Protein AF-A0A9W4NJL1-F1 (afdb_monomer_lite)

Structure (mmCIF, N/CA/C/O backbone):
data_AF-A0A9W4NJL1-F1
#
_entry.id   AF-A0A9W4NJL1-F1
#
loop_
_atom_site.group_PDB
_atom_site.id
_atom_site.type_symbol
_atom_site.label_atom_id
_atom_site.label_alt_id
_atom_site.label_comp_id
_atom_site.label_asym_id
_atom_site.label_entity_id
_atom_site.label_seq_id
_atom_site.pdbx_PDB_ins_code
_atom_site.Cartn_x
_atom_site.Cartn_y
_atom_site.Cartn_z
_atom_site.occupancy
_atom_site.B_iso_or_equiv
_atom_site.auth_seq_id
_atom_site.auth_comp_id
_atom_site.auth_asym_id
_atom_site.auth_atom_id
_atom_site.pdbx_PDB_model_num
ATOM 1 N N . MET A 1 1 ? -31.401 -18.670 74.734 1.00 41.03 1 MET A N 1
ATOM 2 C CA . MET A 1 1 ? -32.048 -19.093 73.469 1.00 41.03 1 MET A CA 1
ATOM 3 C C . MET A 1 1 ? -31.124 -18.714 72.321 1.00 41.03 1 MET A C 1
ATOM 5 O O . MET A 1 1 ? -30.565 -17.628 72.383 1.00 41.03 1 MET A O 1
ATOM 9 N N . LYS A 1 2 ? -30.881 -19.607 71.352 1.00 34.09 2 LYS A N 1
ATOM 10 C CA . LYS A 1 2 ? -29.967 -19.350 70.222 1.00 34.09 2 LYS A CA 1
ATOM 11 C C . LYS A 1 2 ? -30.741 -18.766 69.037 1.00 34.09 2 LYS A C 1
ATOM 13 O O . LYS A 1 2 ? -31.830 -19.242 68.735 1.00 34.09 2 LYS A O 1
ATOM 18 N N . THR A 1 3 ? -30.167 -17.762 68.385 1.00 35.62 3 THR A N 1
ATOM 19 C CA . THR A 1 3 ? -30.668 -17.157 67.145 1.00 35.62 3 THR A CA 1
ATOM 20 C C . THR A 1 3 ? -30.522 -18.117 65.961 1.00 35.62 3 THR A C 1
ATOM 22 O O . THR A 1 3 ? -29.502 -18.793 65.825 1.00 35.62 3 THR A O 1
ATOM 25 N N . GLN A 1 4 ? -31.541 -18.181 65.100 1.00 35.97 4 GLN A N 1
ATOM 26 C CA . GLN A 1 4 ? -31.474 -18.883 63.813 1.00 35.97 4 GLN A CA 1
ATOM 27 C C . GLN A 1 4 ? -30.860 -17.965 62.740 1.00 35.97 4 GLN A C 1
ATOM 29 O O . GLN A 1 4 ? -31.225 -16.790 62.692 1.00 35.97 4 GLN A O 1
ATOM 34 N N . PRO A 1 5 ? -29.978 -18.468 61.859 1.00 39.59 5 PRO A N 1
ATOM 35 C CA . PRO A 1 5 ? -29.577 -17.758 60.649 1.00 39.59 5 PRO A CA 1
ATOM 36 C C . PRO A 1 5 ? -30.577 -17.998 59.503 1.00 39.59 5 PRO A C 1
ATOM 38 O O . PRO A 1 5 ? -31.108 -19.098 59.346 1.00 39.59 5 PRO A O 1
ATOM 41 N N . HIS A 1 6 ? -30.809 -16.970 58.683 1.00 34.31 6 HIS A N 1
ATOM 42 C CA . HIS A 1 6 ? -31.608 -17.074 57.457 1.00 34.31 6 HIS A CA 1
ATOM 43 C C . HIS A 1 6 ? -30.914 -17.954 56.396 1.00 34.31 6 HIS A C 1
ATOM 45 O O . HIS A 1 6 ? -29.686 -17.905 56.287 1.00 34.31 6 HIS A O 1
ATOM 51 N N . PRO A 1 7 ? -31.666 -18.707 55.570 1.00 36.94 7 PRO A N 1
ATOM 52 C CA . PRO A 1 7 ? -31.101 -19.412 54.425 1.00 36.94 7 PRO A CA 1
ATOM 53 C C . PRO A 1 7 ? -30.731 -18.430 53.305 1.00 36.94 7 PRO A C 1
ATOM 55 O O . PRO A 1 7 ? -31.523 -17.568 52.922 1.00 36.94 7 PRO A O 1
ATOM 58 N N . SER A 1 8 ? -29.524 -18.580 52.766 1.00 36.84 8 SER A N 1
ATOM 59 C CA . SER A 1 8 ? -29.039 -17.852 51.593 1.00 36.84 8 SER A CA 1
ATOM 60 C C . SER A 1 8 ? -29.726 -18.327 50.305 1.00 36.84 8 SER A C 1
ATOM 62 O O . SER A 1 8 ? -30.000 -19.513 50.123 1.00 36.84 8 SER A O 1
ATOM 64 N N . LEU A 1 9 ? -29.986 -17.387 49.390 1.00 34.91 9 LEU A N 1
ATOM 65 C CA . LEU A 1 9 ? -30.518 -17.682 48.056 1.00 34.91 9 LEU A CA 1
ATOM 66 C C . LEU A 1 9 ? -29.507 -18.510 47.234 1.00 34.91 9 LEU A C 1
ATOM 68 O O . LEU A 1 9 ? -28.305 -18.238 47.322 1.00 34.91 9 LEU A O 1
ATOM 72 N N . PRO A 1 10 ? -29.955 -19.479 46.409 1.00 36.34 10 PRO A N 1
ATOM 73 C CA . PRO A 1 10 ? -29.063 -20.239 45.539 1.00 36.34 10 PRO A CA 1
ATOM 74 C C . PRO A 1 10 ? -28.334 -19.334 44.542 1.00 36.34 10 PRO A C 1
ATOM 76 O O . PRO A 1 10 ? -28.944 -18.486 43.890 1.00 36.34 10 PRO A O 1
ATOM 79 N N . GLN A 1 11 ? -27.026 -19.547 44.390 1.00 38.88 11 GLN A N 1
ATOM 80 C CA . GLN A 1 11 ? -26.243 -18.903 43.339 1.00 38.88 11 GLN A CA 1
ATOM 81 C C . GLN A 1 11 ? -26.771 -19.323 41.964 1.00 38.88 11 GLN A C 1
ATOM 83 O O . GLN A 1 11 ? -27.043 -20.500 41.721 1.00 38.88 11 GLN A O 1
ATOM 88 N N . HIS A 1 12 ? -26.893 -18.356 41.057 1.00 35.62 12 HIS A N 1
ATOM 89 C CA . HIS A 1 12 ? -27.367 -18.591 39.699 1.00 35.62 12 HIS A CA 1
ATOM 90 C C . HIS A 1 12 ? -26.297 -19.370 38.917 1.00 35.62 12 HIS A C 1
ATOM 92 O O . HIS A 1 12 ? -25.358 -18.790 38.374 1.00 35.62 12 HIS A O 1
ATOM 98 N N . ILE A 1 13 ? -26.419 -20.699 38.879 1.00 42.06 13 ILE A N 1
ATOM 99 C CA . ILE A 1 13 ? -25.562 -21.546 38.046 1.00 42.06 13 ILE A CA 1
ATOM 100 C C . ILE A 1 13 ? -25.852 -21.174 36.588 1.00 42.06 13 ILE A C 1
ATOM 102 O O . ILE A 1 13 ? -26.980 -21.314 36.111 1.00 42.06 13 ILE A O 1
ATOM 106 N N . GLY A 1 14 ? -24.847 -20.624 35.906 1.00 47.03 14 GLY A N 1
ATOM 107 C CA . GLY A 1 14 ? -24.943 -20.264 34.494 1.00 47.03 14 GLY A CA 1
ATOM 108 C C . GLY A 1 14 ? -25.200 -21.493 33.621 1.00 47.03 14 GLY A C 1
ATOM 109 O O . GLY A 1 14 ? -24.821 -22.608 33.976 1.00 47.03 14 GLY A O 1
ATOM 110 N N . SER A 1 15 ? -25.844 -21.283 32.470 1.00 40.44 15 SER A N 1
ATOM 111 C CA . SER A 1 15 ? -26.145 -22.369 31.525 1.00 40.44 15 SER A CA 1
ATOM 112 C C . SER A 1 15 ? -24.869 -23.126 31.116 1.00 40.44 15 SER A C 1
ATOM 114 O O . SER A 1 15 ? -23.820 -22.493 30.958 1.00 40.44 15 SER A O 1
ATOM 116 N N . PRO A 1 16 ? -24.929 -24.461 30.939 1.00 41.38 16 PRO A N 1
ATOM 117 C CA . PRO A 1 16 ? -23.752 -25.262 30.624 1.00 41.38 16 PRO A CA 1
ATOM 118 C C . PRO A 1 16 ? -23.137 -24.837 29.287 1.00 41.38 16 PRO A C 1
ATOM 120 O O . PRO A 1 16 ? -23.822 -24.770 28.269 1.00 41.38 16 PRO A O 1
ATOM 123 N N . VAL A 1 17 ? -21.829 -24.570 29.303 1.00 49.81 17 VAL A N 1
ATOM 124 C CA . VAL A 1 17 ? -21.045 -24.198 28.117 1.00 49.81 17 VAL A CA 1
ATOM 125 C C . VAL A 1 17 ? -21.046 -25.371 27.138 1.00 49.81 17 VAL A C 1
ATOM 127 O O . VAL A 1 17 ? -20.556 -26.452 27.466 1.00 49.81 17 VAL A O 1
ATOM 130 N N . THR A 1 18 ? -21.589 -25.176 25.937 1.00 47.44 18 THR A N 1
ATOM 131 C CA . THR A 1 18 ? -21.593 -26.219 24.906 1.00 47.44 18 THR A CA 1
ATOM 132 C C . THR A 1 18 ? -20.244 -26.285 24.183 1.00 47.44 18 THR A C 1
ATOM 134 O O . THR A 1 18 ? -19.457 -25.339 24.211 1.00 47.44 18 THR A O 1
ATOM 137 N N . ILE A 1 19 ? -19.971 -27.382 23.468 1.00 46.09 19 ILE A N 1
ATOM 138 C CA . ILE A 1 19 ? -18.757 -27.511 22.635 1.00 46.09 19 ILE A CA 1
ATOM 139 C C . ILE A 1 19 ? -18.682 -26.396 21.567 1.00 46.09 19 ILE A C 1
ATOM 141 O O . ILE A 1 19 ? -17.593 -25.937 21.233 1.00 46.09 19 ILE A O 1
ATOM 145 N N . LEU A 1 20 ? -19.834 -25.903 21.092 1.00 46.22 20 LEU A N 1
ATOM 146 C CA . LEU A 1 20 ? -19.934 -24.776 20.154 1.00 46.22 20 LEU A CA 1
ATOM 147 C C . LEU A 1 20 ? -19.641 -23.413 20.810 1.00 46.22 20 LEU A C 1
ATOM 149 O O . LEU A 1 20 ? -19.137 -22.510 20.143 1.00 46.22 20 LEU A O 1
ATOM 153 N N . ASP A 1 21 ? -19.910 -23.260 22.108 1.00 42.78 21 ASP A N 1
ATOM 154 C CA . ASP A 1 21 ? -19.482 -22.084 22.878 1.00 42.78 21 ASP A CA 1
ATOM 155 C C . ASP A 1 21 ? -17.979 -22.144 23.176 1.00 42.78 21 ASP A C 1
ATOM 157 O O . ASP A 1 21 ? -17.282 -21.132 23.093 1.00 42.78 21 ASP A O 1
ATOM 161 N N . ALA A 1 22 ? -17.459 -23.339 23.473 1.00 46.53 22 ALA A N 1
ATOM 162 C CA . ALA A 1 22 ? -16.039 -23.569 23.723 1.00 46.53 22 ALA A CA 1
ATOM 163 C C . ALA A 1 22 ? -15.167 -23.311 22.481 1.00 46.53 22 ALA A C 1
ATOM 165 O O . ALA A 1 22 ? -14.053 -22.825 22.630 1.00 46.53 22 ALA A O 1
ATOM 166 N N . SER A 1 23 ? -15.669 -23.559 21.263 1.00 46.12 23 SER A N 1
ATOM 167 C CA . SER A 1 23 ? -14.956 -23.209 20.021 1.00 46.12 23 SER A CA 1
ATOM 168 C C . SER A 1 23 ? -15.020 -21.722 19.652 1.00 46.12 23 SER A C 1
ATOM 170 O O . SER A 1 23 ? -14.306 -21.295 18.750 1.00 46.12 23 SER A O 1
ATOM 172 N N . ARG A 1 24 ? -15.908 -20.943 20.288 1.00 50.53 24 ARG A N 1
ATOM 173 C CA . ARG A 1 24 ? -16.055 -19.491 20.068 1.00 50.53 24 ARG A CA 1
ATOM 174 C C . ARG A 1 24 ? -15.299 -18.653 21.090 1.00 50.53 24 ARG A C 1
ATOM 176 O O . ARG A 1 24 ? -14.915 -17.532 20.782 1.00 50.53 24 ARG A O 1
ATOM 183 N N . ARG A 1 25 ? -15.105 -19.166 22.305 1.00 54.00 25 ARG A N 1
ATOM 184 C CA . ARG A 1 25 ? -14.273 -18.519 23.323 1.00 54.00 25 ARG A CA 1
ATOM 185 C C . ARG A 1 25 ? -12.805 -18.709 22.969 1.00 54.00 25 ARG A C 1
ATOM 187 O O . ARG A 1 25 ? -12.409 -19.804 22.589 1.00 54.00 25 ARG A O 1
ATOM 194 N N . ASP A 1 26 ? -12.002 -17.663 23.143 1.00 56.91 26 ASP A N 1
ATOM 195 C CA . ASP A 1 26 ? -10.546 -17.793 23.141 1.00 56.91 26 ASP A CA 1
ATOM 196 C C . ASP A 1 26 ? -10.135 -18.719 24.305 1.00 56.91 26 ASP A C 1
ATOM 198 O O . ASP A 1 26 ? -10.310 -18.338 25.468 1.00 56.91 26 ASP A O 1
ATOM 202 N N . PRO A 1 27 ? -9.628 -19.939 24.038 1.00 52.25 27 PRO A N 1
ATOM 203 C CA . PRO A 1 27 ? -9.374 -20.921 25.087 1.00 52.25 27 PRO A CA 1
ATOM 204 C C . PRO A 1 27 ? -8.124 -20.596 25.917 1.00 52.25 27 PRO A C 1
ATOM 206 O O . PRO A 1 27 ? -7.891 -21.249 26.932 1.00 52.25 27 PRO A O 1
ATOM 209 N N . PHE A 1 28 ? -7.329 -19.601 25.507 1.00 63.12 28 PHE A N 1
ATOM 210 C CA . PHE A 1 28 ? -6.082 -19.205 26.163 1.00 63.12 28 PHE A CA 1
ATOM 211 C C . PHE A 1 28 ? -6.116 -17.783 26.733 1.00 63.12 28 PHE A C 1
ATOM 213 O O . PHE A 1 28 ? -5.135 -17.363 27.338 1.00 63.12 28 PHE A O 1
ATOM 220 N N . SER A 1 29 ? -7.226 -17.053 26.569 1.00 63.91 29 SER A N 1
ATOM 221 C CA . SER A 1 29 ? -7.340 -15.631 26.939 1.00 63.91 29 SER A CA 1
ATOM 222 C C . SER A 1 29 ? -6.209 -14.774 26.352 1.00 63.91 29 SER A C 1
ATOM 224 O O . SER A 1 29 ? -5.567 -13.993 27.046 1.00 63.91 29 SER A O 1
ATOM 226 N N . SER A 1 30 ? -5.936 -14.972 25.061 1.00 73.56 30 SER A N 1
ATOM 227 C CA . SER A 1 30 ? -4.798 -14.392 24.343 1.00 73.56 30 SER A CA 1
ATOM 228 C C . SER A 1 30 ? -4.993 -12.940 23.896 1.00 73.56 30 SER A C 1
ATOM 230 O O . SER A 1 30 ? -4.012 -12.285 23.549 1.00 73.56 30 SER A O 1
ATOM 232 N N . LEU A 1 31 ? -6.232 -12.432 23.879 1.00 78.56 31 LEU A N 1
ATOM 233 C CA . LEU A 1 31 ? -6.529 -11.037 23.530 1.00 78.56 31 LEU A CA 1
ATOM 234 C C . LEU A 1 31 ? -5.918 -10.056 24.557 1.00 78.56 31 LEU A C 1
ATOM 236 O O . LEU A 1 31 ? -5.939 -10.338 25.754 1.00 78.56 31 LEU A O 1
ATOM 240 N N . PRO A 1 32 ? -5.420 -8.876 24.135 1.00 79.69 32 PRO A N 1
ATOM 241 C CA . PRO A 1 32 ? -4.582 -8.009 24.972 1.00 79.69 32 PRO A CA 1
ATOM 242 C C . PRO A 1 32 ? -5.338 -7.205 26.044 1.00 79.69 32 PRO A C 1
ATOM 244 O O . PRO A 1 32 ? -4.764 -6.302 26.641 1.00 79.69 32 PRO A O 1
ATOM 247 N N . MET A 1 33 ? -6.626 -7.464 26.269 1.00 78.81 33 MET A N 1
ATOM 248 C CA . MET A 1 33 ? -7.470 -6.728 27.215 1.00 78.81 33 MET A CA 1
ATOM 249 C C . MET A 1 33 ? -8.608 -7.610 27.730 1.00 78.81 33 MET A C 1
ATOM 251 O O . MET A 1 33 ? -8.954 -8.589 27.076 1.00 78.81 33 MET A O 1
ATOM 255 N N . GLU A 1 34 ? -9.231 -7.244 28.854 1.00 78.31 34 GLU A N 1
ATOM 256 C CA . GLU A 1 34 ? -10.498 -7.861 29.265 1.00 78.31 34 GLU A CA 1
ATOM 257 C C . GLU A 1 34 ? -11.563 -7.652 28.178 1.00 78.31 34 GLU A C 1
ATOM 259 O O . GLU A 1 34 ? -11.734 -6.540 27.671 1.00 78.31 34 GLU A O 1
ATOM 264 N N . TYR A 1 35 ? -12.259 -8.727 27.811 1.00 79.25 35 TYR A N 1
ATOM 265 C CA . TYR A 1 35 ? -13.219 -8.763 26.711 1.00 79.25 35 TYR A CA 1
ATOM 266 C C . TYR A 1 35 ? -14.582 -9.273 27.181 1.00 79.25 35 TYR A C 1
ATOM 268 O O . TYR A 1 35 ? -14.680 -10.201 27.988 1.00 79.25 35 TYR A O 1
ATOM 276 N N . ASP A 1 36 ? -15.647 -8.699 26.628 1.00 84.25 36 ASP A N 1
ATOM 277 C CA . ASP A 1 36 ? -16.989 -9.275 26.711 1.00 84.25 36 ASP A CA 1
ATOM 278 C C . ASP A 1 36 ? -17.269 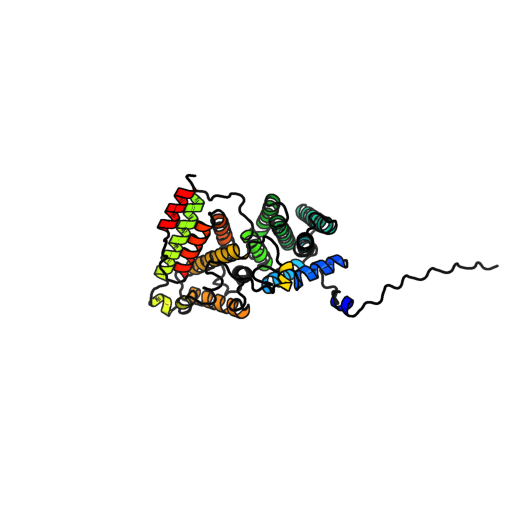-10.235 25.528 1.00 84.25 36 ASP A C 1
ATOM 280 O O . ASP A 1 36 ? -16.442 -10.433 24.634 1.00 84.25 36 ASP A O 1
ATOM 284 N N . SER A 1 37 ? -18.438 -10.885 25.514 1.00 84.31 37 SER A N 1
ATOM 285 C CA . SER A 1 37 ? -18.825 -11.797 24.423 1.00 84.31 37 SER A CA 1
ATOM 286 C C . SER A 1 37 ? -18.929 -11.113 23.055 1.00 84.31 37 SER A C 1
ATOM 288 O O . SER A 1 37 ? -18.796 -11.776 22.028 1.00 84.31 37 SER A O 1
ATOM 290 N N . THR A 1 38 ? -19.173 -9.805 23.046 1.00 87.31 38 THR A N 1
ATOM 291 C CA . THR A 1 38 ? -19.294 -8.963 21.852 1.00 87.31 38 THR A CA 1
ATOM 292 C C . THR A 1 38 ? -17.912 -8.670 21.281 1.00 87.31 38 THR A C 1
ATOM 294 O O . THR A 1 38 ? -17.694 -8.819 20.083 1.00 87.31 38 THR A O 1
ATOM 297 N N . ASP A 1 39 ? -16.943 -8.344 22.139 1.00 90.25 39 ASP A N 1
ATOM 298 C CA . ASP A 1 39 ? -15.547 -8.119 21.749 1.00 90.25 39 ASP A CA 1
ATOM 299 C C . ASP A 1 39 ? -14.935 -9.370 21.084 1.00 90.25 39 ASP A C 1
ATOM 301 O O . ASP A 1 39 ? -14.235 -9.263 20.072 1.00 90.25 39 ASP A O 1
ATOM 305 N N . ILE A 1 40 ? -15.259 -10.567 21.596 1.00 88.62 40 ILE A N 1
ATOM 306 C CA . ILE A 1 40 ? -14.890 -11.849 20.970 1.00 88.62 40 ILE A CA 1
ATOM 307 C C . ILE A 1 40 ? -15.552 -12.002 19.589 1.00 88.62 40 ILE A C 1
ATOM 309 O O . ILE A 1 40 ? -14.880 -12.390 18.633 1.00 88.62 40 ILE A O 1
ATOM 313 N N . GLU A 1 41 ? -16.847 -11.690 19.459 1.00 92.00 41 GLU A N 1
ATOM 314 C CA . GLU A 1 41 ? -17.572 -11.765 18.180 1.00 92.00 41 GLU A CA 1
ATOM 315 C C . GLU A 1 41 ? -16.943 -10.836 17.125 1.00 92.00 41 GLU A C 1
ATOM 317 O O . GLU A 1 41 ? -16.742 -11.236 15.981 1.00 92.00 41 GLU A O 1
ATOM 322 N N . LEU A 1 42 ? -16.556 -9.617 17.511 1.00 94.12 42 LEU A N 1
ATOM 323 C CA . LEU A 1 42 ? -15.874 -8.658 16.636 1.00 94.12 42 LEU A CA 1
ATOM 324 C C . LEU A 1 42 ? -14.482 -9.150 16.201 1.00 94.12 42 LEU A C 1
ATOM 326 O O . LEU A 1 42 ? -14.109 -8.987 15.037 1.00 94.12 42 LEU A O 1
ATOM 330 N N . ALA A 1 43 ? -13.736 -9.812 17.088 1.00 93.06 43 ALA A N 1
ATOM 331 C CA . ALA A 1 43 ? -12.466 -10.448 16.739 1.00 93.06 43 ALA A CA 1
ATOM 332 C C . ALA A 1 43 ? -12.641 -11.671 15.806 1.00 93.06 43 ALA A C 1
ATOM 334 O O . ALA A 1 43 ? -11.806 -11.889 14.920 1.00 93.06 43 ALA A O 1
ATOM 335 N N . ASP A 1 44 ? -13.723 -12.447 15.952 1.00 91.56 44 ASP A N 1
ATOM 336 C CA . ASP A 1 44 ? -14.095 -13.519 15.013 1.00 91.56 44 ASP A CA 1
ATOM 337 C C . ASP A 1 44 ? -14.504 -12.956 13.646 1.00 91.56 44 ASP A C 1
ATOM 339 O O . ASP A 1 44 ? -14.030 -13.439 12.614 1.00 91.56 44 ASP A O 1
ATOM 343 N N . TYR A 1 45 ? -15.299 -11.879 13.620 1.00 94.06 45 TYR A N 1
ATOM 344 C CA . TYR A 1 45 ? -15.662 -11.180 12.389 1.00 94.06 45 TYR A CA 1
ATOM 345 C C . TYR A 1 45 ? -14.424 -10.728 11.616 1.00 94.06 45 TYR A C 1
ATOM 347 O O . TYR A 1 45 ? -14.346 -11.017 10.416 1.00 94.06 45 TYR A O 1
ATOM 355 N N . TRP A 1 46 ? -13.437 -10.109 12.283 1.00 94.62 46 TRP A N 1
ATOM 356 C CA . TRP A 1 46 ? -12.151 -9.791 11.656 1.00 94.62 46 TRP A CA 1
ATOM 357 C C . TRP A 1 46 ? -11.530 -11.040 11.047 1.00 94.62 46 TRP A C 1
ATOM 359 O O . TRP A 1 46 ? -11.251 -11.068 9.852 1.00 94.62 46 TRP A O 1
ATOM 369 N N . ARG A 1 47 ? -11.314 -12.091 11.844 1.00 91.06 47 ARG A N 1
ATOM 370 C CA . ARG A 1 47 ? -10.527 -13.255 11.419 1.00 91.06 47 ARG A CA 1
ATOM 371 C C . ARG A 1 47 ? -11.207 -14.026 10.283 1.00 91.06 47 ARG A C 1
ATOM 373 O O . ARG A 1 47 ? -10.572 -14.285 9.264 1.00 91.06 47 ARG A O 1
ATOM 380 N N . ASN A 1 48 ? -12.503 -14.304 10.417 1.00 89.44 48 ASN A N 1
ATOM 381 C CA . ASN A 1 48 ? -13.191 -15.369 9.683 1.00 89.44 48 ASN A CA 1
ATOM 382 C C . ASN A 1 48 ? -14.312 -14.908 8.734 1.00 89.44 48 ASN A C 1
ATOM 384 O O . ASN A 1 48 ? -14.755 -15.705 7.906 1.00 89.44 48 ASN A O 1
ATOM 388 N N . LYS A 1 49 ? -14.801 -13.662 8.832 1.00 91.94 49 LYS A N 1
ATOM 389 C CA . LYS A 1 49 ? -15.946 -13.183 8.028 1.00 91.94 49 LYS A CA 1
ATOM 390 C C . LYS A 1 49 ? -15.582 -12.040 7.091 1.00 91.94 49 LYS A C 1
ATOM 392 O O . LYS A 1 49 ? -15.768 -12.180 5.885 1.00 91.94 49 LYS A O 1
ATOM 397 N N . LEU A 1 50 ? -15.034 -10.955 7.639 1.00 91.62 50 LEU A N 1
ATOM 398 C CA . LEU A 1 50 ? -14.620 -9.747 6.928 1.00 91.62 50 LEU A CA 1
ATOM 399 C C . LEU A 1 50 ? -13.795 -10.102 5.683 1.00 91.62 50 LEU A C 1
ATOM 401 O O . LEU A 1 50 ? -12.719 -10.691 5.804 1.00 91.62 50 LEU A O 1
ATOM 405 N N . THR A 1 51 ? -14.279 -9.750 4.492 1.00 90.25 51 THR A N 1
ATOM 406 C CA . THR A 1 51 ? -13.606 -10.071 3.225 1.00 90.25 51 THR A CA 1
ATOM 407 C C . THR A 1 51 ? -13.621 -8.885 2.261 1.00 90.25 51 THR A C 1
ATOM 409 O O . THR A 1 51 ? -14.444 -7.979 2.376 1.00 90.25 51 THR A O 1
ATOM 412 N N . TYR A 1 52 ? -12.691 -8.881 1.311 1.00 88.12 52 TYR A N 1
ATOM 413 C CA . TYR A 1 52 ? -12.604 -7.897 0.236 1.00 88.12 52 TYR A CA 1
ATOM 414 C C . TYR A 1 52 ? -13.100 -8.502 -1.075 1.00 88.12 52 TYR A C 1
ATOM 416 O O . TYR A 1 52 ? -13.258 -9.717 -1.183 1.00 88.12 52 TYR A O 1
ATOM 424 N N . TRP A 1 53 ? -13.310 -7.677 -2.102 1.00 86.44 53 TRP A N 1
ATOM 425 C CA . TRP A 1 53 ? -13.703 -8.172 -3.426 1.00 86.44 53 TRP A CA 1
ATOM 426 C C . TRP A 1 53 ? -12.648 -9.109 -4.044 1.00 86.44 53 TRP A C 1
ATOM 428 O O . TRP A 1 53 ? -13.004 -10.066 -4.733 1.00 86.44 53 TRP A O 1
ATOM 438 N N . SER A 1 54 ? -11.364 -8.904 -3.726 1.00 83.19 54 SER A N 1
ATOM 439 C CA . SER A 1 54 ? -10.251 -9.801 -4.074 1.00 83.19 54 SER A CA 1
ATOM 440 C C . SER A 1 54 ? -10.153 -11.068 -3.211 1.00 83.19 54 SER A C 1
ATOM 442 O O . SER A 1 54 ? -9.315 -11.922 -3.479 1.00 83.19 54 SER A O 1
ATOM 444 N N . GLY A 1 55 ? -11.007 -11.231 -2.194 1.00 88.31 55 GLY A N 1
ATOM 445 C CA . GLY A 1 55 ? -11.033 -12.398 -1.314 1.00 88.31 55 GLY A CA 1
ATOM 446 C C . GLY A 1 55 ? -10.600 -12.106 0.122 1.00 88.31 55 GLY A C 1
ATOM 447 O O . GLY A 1 55 ? -10.716 -10.989 0.639 1.00 88.31 55 GLY A O 1
ATOM 448 N N . GLN A 1 56 ? -10.142 -13.148 0.817 1.00 88.44 56 GLN A N 1
ATOM 449 C CA . GLN A 1 56 ? -9.840 -13.065 2.248 1.00 88.44 56 GLN A CA 1
ATOM 450 C C . GLN A 1 56 ? -8.566 -12.277 2.569 1.00 88.44 56 GLN A C 1
ATOM 452 O O . GLN A 1 56 ? -8.521 -11.706 3.644 1.00 88.44 56 GLN A O 1
ATOM 457 N N . ASN A 1 57 ? -7.560 -12.188 1.688 1.00 90.19 57 ASN A N 1
ATOM 458 C CA . ASN A 1 57 ? -6.298 -11.476 1.981 1.00 90.19 57 ASN A CA 1
ATOM 459 C C . ASN A 1 57 ? -5.668 -11.912 3.327 1.00 90.19 57 ASN A C 1
ATOM 461 O O . ASN A 1 57 ? -5.332 -11.098 4.188 1.00 90.19 57 ASN A O 1
ATOM 465 N N . VAL A 1 58 ? -5.560 -13.234 3.524 1.00 92.69 58 VAL A N 1
ATOM 466 C CA . VAL A 1 58 ? -5.235 -13.866 4.819 1.00 92.69 58 VAL A CA 1
ATOM 467 C C . VAL A 1 58 ? -3.907 -13.370 5.398 1.00 92.69 58 VAL A C 1
ATOM 469 O O . VAL A 1 58 ? -3.828 -13.152 6.604 1.00 92.69 58 VAL A O 1
ATOM 472 N N . HIS A 1 59 ? -2.887 -13.144 4.560 1.00 94.56 59 HIS A N 1
ATOM 473 C CA . HIS A 1 59 ? -1.599 -12.584 4.996 1.00 94.56 59 HIS A CA 1
ATOM 474 C C . HIS A 1 59 ? -1.778 -11.201 5.630 1.00 94.56 59 HIS A C 1
ATOM 476 O O . HIS A 1 59 ? -1.519 -11.039 6.819 1.00 94.56 59 HIS A O 1
ATOM 482 N N . VAL A 1 60 ? -2.339 -10.252 4.872 1.00 95.31 60 VAL A N 1
ATOM 483 C CA . VAL A 1 60 ? -2.611 -8.870 5.306 1.00 95.31 60 VAL A CA 1
ATOM 484 C C . VAL A 1 60 ? -3.399 -8.844 6.617 1.00 95.31 60 VAL A C 1
ATOM 486 O O . VAL A 1 60 ? -2.981 -8.221 7.592 1.00 95.31 60 VAL A O 1
ATOM 489 N N . LYS A 1 61 ? -4.515 -9.582 6.686 1.00 94.94 61 LYS A N 1
ATOM 490 C CA . LYS A 1 61 ? -5.361 -9.640 7.888 1.00 94.94 61 LYS A CA 1
ATOM 491 C C . LYS A 1 61 ? -4.635 -10.211 9.102 1.00 94.94 61 LYS A C 1
ATOM 493 O O . LYS A 1 61 ? -4.866 -9.727 10.209 1.00 94.94 61 LYS A O 1
ATOM 498 N N . ASN A 1 62 ? -3.793 -11.228 8.911 1.00 95.75 62 ASN A N 1
ATOM 499 C CA . ASN A 1 62 ? -3.030 -11.847 9.993 1.00 95.75 62 ASN A CA 1
ATOM 500 C C . ASN A 1 62 ? -1.905 -10.940 10.491 1.00 95.75 62 ASN A C 1
ATOM 502 O O . ASN A 1 62 ? -1.695 -10.880 11.699 1.00 95.75 62 ASN A O 1
ATOM 506 N N . GLN A 1 63 ? -1.207 -10.230 9.601 1.00 96.56 63 GLN A N 1
ATOM 507 C CA . GLN A 1 63 ? -0.160 -9.284 9.994 1.00 96.56 63 GLN A CA 1
ATOM 508 C C . GLN A 1 63 ? -0.764 -8.116 10.777 1.00 96.56 63 GLN A C 1
ATOM 510 O O . GLN A 1 63 ? -0.379 -7.905 11.923 1.00 96.56 63 GLN A O 1
ATOM 515 N N . ILE A 1 64 ? -1.802 -7.460 10.242 1.00 97.19 64 ILE A N 1
ATOM 516 C CA . ILE A 1 64 ? -2.514 -6.377 10.941 1.00 97.19 64 ILE A CA 1
ATOM 517 C C . ILE A 1 64 ? -3.032 -6.844 12.310 1.00 97.19 64 ILE A C 1
ATOM 519 O O . ILE A 1 64 ? -2.834 -6.148 13.304 1.00 97.19 64 ILE A O 1
ATOM 523 N N . PHE A 1 65 ? -3.656 -8.028 12.389 1.00 96.00 65 PHE A N 1
ATOM 524 C CA . PHE A 1 65 ? -4.153 -8.571 13.657 1.00 96.00 65 PHE A CA 1
ATOM 525 C C . PHE A 1 65 ? -3.013 -8.802 14.657 1.00 96.00 65 PHE A C 1
ATOM 527 O O . PHE A 1 65 ? -3.109 -8.352 15.793 1.00 96.00 65 PHE A O 1
ATOM 534 N N . ARG A 1 66 ? -1.914 -9.451 14.247 1.00 95.44 66 ARG A N 1
ATOM 535 C CA . ARG A 1 66 ? -0.749 -9.703 15.115 1.00 95.44 66 ARG A CA 1
ATOM 536 C C . ARG A 1 66 ? -0.108 -8.414 15.620 1.00 95.44 66 ARG A C 1
ATOM 538 O O . ARG A 1 66 ? 0.215 -8.344 16.798 1.00 95.44 66 ARG A O 1
ATOM 545 N N . THR A 1 67 ? 0.052 -7.405 14.766 1.00 95.69 67 THR A N 1
ATOM 546 C CA . THR A 1 67 ? 0.611 -6.109 15.173 1.00 95.69 67 THR A CA 1
ATOM 547 C C . THR A 1 67 ? -0.341 -5.376 16.118 1.00 95.69 67 THR A C 1
ATOM 549 O O . THR A 1 67 ? 0.092 -4.875 17.149 1.00 95.69 67 THR A O 1
ATOM 552 N N . ALA A 1 68 ? -1.648 -5.374 15.838 1.00 96.31 68 ALA A N 1
ATOM 553 C CA . ALA A 1 68 ? -2.645 -4.745 16.706 1.00 96.31 68 ALA A CA 1
ATOM 554 C C . ALA A 1 68 ? -2.777 -5.436 18.078 1.00 96.31 68 ALA A C 1
ATOM 556 O O . ALA A 1 68 ? -3.084 -4.769 19.062 1.00 96.31 68 ALA A O 1
ATOM 557 N N . MET A 1 69 ? -2.508 -6.743 18.168 1.00 94.12 69 MET A N 1
ATOM 558 C CA . MET A 1 69 ? -2.469 -7.499 19.430 1.00 94.12 69 MET A CA 1
ATOM 559 C C . MET A 1 69 ? -1.331 -7.070 20.375 1.00 94.12 69 MET A C 1
ATOM 561 O O . MET A 1 69 ? -1.339 -7.487 21.529 1.00 94.12 69 MET A O 1
ATOM 565 N N . GLY A 1 70 ? -0.377 -6.242 19.928 1.00 90.19 70 GLY A N 1
ATOM 566 C CA . GLY A 1 70 ? 0.709 -5.733 20.773 1.00 90.19 70 GLY A CA 1
ATOM 567 C C . GLY A 1 70 ? 0.237 -4.880 21.957 1.00 90.19 70 GLY A C 1
ATOM 568 O O . GLY A 1 70 ? 0.893 -4.880 22.997 1.00 90.19 70 GLY A O 1
ATOM 569 N N . HIS A 1 71 ? -0.911 -4.198 21.838 1.00 94.19 71 HIS A N 1
ATOM 570 C CA . HIS A 1 71 ? -1.409 -3.296 22.879 1.00 94.19 71 HIS A CA 1
ATOM 571 C C . HIS A 1 71 ? -2.947 -3.115 22.842 1.00 94.19 71 HIS A C 1
ATOM 573 O O . HIS A 1 71 ? -3.523 -3.001 21.753 1.00 94.19 71 HIS A O 1
ATOM 579 N N . PRO A 1 72 ? -3.638 -3.007 24.005 1.00 94.12 72 PRO A N 1
ATOM 580 C CA . PRO A 1 72 ? -5.091 -2.807 24.095 1.00 94.12 72 PRO A CA 1
ATOM 581 C C . PRO A 1 72 ? -5.661 -1.713 23.183 1.00 94.12 72 PRO A C 1
ATOM 583 O O . PRO A 1 72 ? -6.699 -1.905 22.546 1.00 94.12 72 PRO A O 1
ATOM 586 N N . LEU A 1 73 ? -4.993 -0.553 23.125 1.00 95.38 73 LEU A N 1
ATOM 587 C CA . LEU A 1 73 ? -5.449 0.598 22.339 1.00 95.38 73 LEU A CA 1
ATOM 588 C C . LEU A 1 73 ? -5.467 0.277 20.840 1.00 95.38 73 LEU A C 1
ATOM 590 O O . LEU A 1 73 ? -6.465 0.528 20.165 1.00 95.38 73 LEU A O 1
ATOM 594 N N . SER A 1 74 ? -4.384 -0.310 20.337 1.00 96.38 74 SER A N 1
ATOM 595 C CA . SER A 1 74 ? -4.222 -0.661 18.928 1.00 96.38 74 SER A CA 1
ATOM 596 C C . SER A 1 74 ? -5.213 -1.753 18.534 1.00 96.38 74 SER A C 1
ATOM 598 O O . SER A 1 74 ? -5.905 -1.611 17.530 1.00 96.38 74 SER A O 1
ATOM 600 N N . PHE A 1 75 ? -5.390 -2.782 19.368 1.00 96.19 75 PHE A N 1
ATOM 601 C CA . PHE A 1 75 ? -6.402 -3.816 19.145 1.00 96.19 75 PHE A CA 1
ATOM 602 C C . PHE A 1 75 ? -7.824 -3.237 19.088 1.00 96.19 75 PHE A C 1
ATOM 604 O O . PHE A 1 75 ? -8.591 -3.537 18.169 1.00 96.19 75 PHE A O 1
ATOM 611 N N . LYS A 1 76 ? -8.171 -2.343 20.023 1.00 95.31 76 LYS A N 1
ATOM 612 C CA . LYS A 1 76 ? -9.490 -1.699 20.061 1.00 95.31 76 LYS A CA 1
ATOM 613 C C . LYS A 1 76 ? -9.747 -0.817 18.833 1.00 95.31 76 LYS A C 1
ATOM 615 O O . LYS A 1 76 ? -10.849 -0.881 18.297 1.00 95.31 76 LYS A O 1
ATOM 620 N N . ALA A 1 77 ? -8.759 -0.038 18.390 1.00 97.06 77 ALA A N 1
ATOM 621 C CA . ALA A 1 77 ? -8.883 0.905 17.272 1.00 97.06 77 ALA A CA 1
ATOM 622 C C . ALA A 1 77 ? -8.774 0.258 15.875 1.00 97.06 77 ALA A C 1
ATOM 624 O O . ALA A 1 77 ? -9.345 0.764 14.912 1.00 97.06 77 ALA A O 1
ATOM 625 N N . VAL A 1 78 ? -8.028 -0.844 15.742 1.00 97.44 78 VAL A N 1
ATOM 626 C CA . VAL A 1 78 ? -7.769 -1.505 14.448 1.00 97.44 78 VAL A CA 1
ATOM 627 C C . VAL A 1 78 ? -8.718 -2.677 14.204 1.00 97.44 78 VAL A C 1
ATOM 629 O O . VAL A 1 78 ? -9.167 -2.869 13.077 1.00 97.44 78 VAL A O 1
ATOM 632 N N . VAL A 1 79 ? -9.038 -3.458 15.241 1.00 96.81 79 VAL A N 1
ATOM 633 C CA . VAL A 1 79 ? -9.858 -4.673 15.116 1.00 96.81 79 VAL A CA 1
ATOM 634 C C . VAL A 1 79 ? -11.289 -4.407 15.573 1.00 96.81 79 VAL A C 1
ATOM 636 O O . VAL A 1 79 ? -12.217 -4.562 14.779 1.00 96.81 79 VAL A O 1
ATOM 639 N N . LEU A 1 80 ? -11.487 -3.987 16.828 1.00 95.56 80 LEU A N 1
ATOM 640 C CA . LEU A 1 80 ? -12.827 -3.941 17.428 1.00 95.56 80 LEU A CA 1
ATOM 641 C C . LEU A 1 80 ? -13.704 -2.817 16.854 1.00 95.56 80 LEU A C 1
ATOM 643 O O . LEU A 1 80 ? -14.801 -3.097 16.376 1.00 95.56 80 LEU A O 1
ATOM 647 N N . SER A 1 81 ? -13.238 -1.561 16.838 1.00 95.75 81 SER A N 1
ATOM 648 C CA . SER A 1 81 ? -14.029 -0.441 16.298 1.00 95.75 81 SER A CA 1
ATOM 649 C C . SER A 1 81 ? -14.284 -0.580 14.797 1.00 95.75 81 SER A C 1
ATOM 651 O O . SER A 1 81 ? -15.405 -0.339 14.342 1.00 95.75 81 SER A O 1
ATOM 653 N N . TYR A 1 82 ? -13.281 -1.054 14.049 1.00 95.94 82 TYR A N 1
ATOM 654 C CA . TYR A 1 82 ? -13.415 -1.336 12.624 1.00 95.94 82 TYR A CA 1
ATOM 655 C C . TYR A 1 82 ? -14.499 -2.395 12.378 1.00 95.94 82 TYR A C 1
ATOM 657 O O . TYR A 1 82 ? -15.396 -2.192 11.556 1.00 95.94 82 TYR A O 1
ATOM 665 N N . CYS A 1 83 ? -14.458 -3.516 13.110 1.00 95.62 83 CYS A N 1
ATOM 666 C CA . CYS A 1 83 ? -15.447 -4.579 12.948 1.00 95.62 83 CYS A CA 1
ATOM 667 C C . CYS A 1 83 ? -16.835 -4.167 13.429 1.00 95.62 83 CYS A C 1
ATOM 669 O O . CYS A 1 83 ? -17.798 -4.578 12.797 1.00 95.62 83 CYS A O 1
ATOM 671 N N . ALA A 1 84 ? -16.962 -3.331 14.465 1.00 95.12 84 ALA A N 1
ATOM 672 C CA . ALA A 1 84 ? -18.254 -2.799 14.899 1.00 95.12 84 ALA A CA 1
ATOM 673 C C . ALA A 1 84 ? -18.901 -1.940 13.797 1.00 95.12 84 ALA A C 1
ATOM 675 O O . ALA A 1 84 ? -20.068 -2.137 13.458 1.00 95.12 84 ALA A O 1
ATOM 676 N N . ARG A 1 85 ? -18.130 -1.046 13.158 1.00 94.00 85 ARG A N 1
ATOM 677 C CA . ARG A 1 85 ? -18.606 -0.244 12.014 1.00 94.00 85 ARG A CA 1
ATOM 678 C C . ARG A 1 85 ? -18.964 -1.100 10.801 1.00 94.00 85 ARG A C 1
ATOM 680 O O . ARG A 1 85 ? -20.026 -0.916 10.212 1.00 94.00 85 ARG A O 1
ATOM 687 N N . TRP A 1 86 ? -18.123 -2.071 10.452 1.00 94.50 86 TRP A N 1
ATOM 688 C CA . TRP A 1 86 ? -18.404 -2.987 9.346 1.00 94.50 86 TRP A CA 1
ATOM 689 C C . TRP A 1 86 ? -19.616 -3.899 9.621 1.00 94.50 86 TRP A C 1
ATOM 691 O O . TRP A 1 86 ? -20.447 -4.086 8.736 1.00 94.50 86 TRP A O 1
ATOM 701 N N . LYS A 1 87 ? -19.769 -4.418 10.846 1.00 93.81 87 LYS A N 1
ATOM 702 C CA . LYS A 1 87 ? -20.928 -5.210 11.300 1.00 93.81 87 LYS A CA 1
ATOM 703 C C . LYS A 1 87 ? -22.214 -4.385 11.229 1.00 93.81 87 LYS A C 1
ATOM 705 O O . LYS A 1 87 ? -23.233 -4.879 10.756 1.00 93.81 87 LYS A O 1
ATOM 710 N N . ALA A 1 88 ? -22.165 -3.116 11.621 1.00 92.12 88 ALA A N 1
ATOM 711 C CA . ALA A 1 88 ? -23.293 -2.208 11.461 1.00 92.12 88 ALA A CA 1
ATOM 712 C C . ALA A 1 88 ? -23.649 -1.997 9.974 1.00 92.12 88 ALA A C 1
ATOM 714 O O . ALA A 1 88 ? -24.799 -2.215 9.595 1.00 92.12 88 ALA A O 1
ATOM 715 N N . GLN A 1 89 ? -22.666 -1.716 9.104 1.00 89.94 89 GLN A N 1
ATOM 716 C CA . GLN A 1 89 ? -22.871 -1.609 7.648 1.00 89.94 89 GLN A CA 1
ATOM 717 C C . GLN A 1 89 ? -23.470 -2.897 7.044 1.00 89.94 89 GLN A C 1
ATOM 719 O O . GLN A 1 89 ? -24.379 -2.831 6.212 1.00 89.94 89 GLN A O 1
ATOM 724 N N . LEU A 1 90 ? -22.996 -4.070 7.480 1.00 89.75 90 LEU A N 1
ATOM 725 C CA . LEU A 1 90 ? -23.479 -5.392 7.067 1.00 89.75 90 LEU A CA 1
ATOM 726 C C . LEU A 1 90 ? -24.984 -5.560 7.331 1.00 89.75 90 LEU A C 1
ATOM 728 O O . LEU A 1 90 ? -25.703 -6.046 6.454 1.00 89.75 90 LEU A O 1
ATOM 732 N N . TYR A 1 91 ? -25.455 -5.120 8.502 1.00 89.88 91 TYR A N 1
ATOM 733 C CA . TYR A 1 91 ? -26.856 -5.202 8.928 1.00 89.88 91 TYR A CA 1
ATOM 734 C C . TYR A 1 91 ? -27.685 -3.931 8.646 1.00 89.88 91 TYR A C 1
ATOM 736 O O . TYR A 1 91 ? -28.840 -3.856 9.058 1.00 89.88 91 TYR A O 1
ATOM 744 N N . GLY A 1 92 ? -27.138 -2.944 7.925 1.00 87.06 92 GLY A N 1
ATOM 745 C CA . GLY A 1 92 ? -27.847 -1.706 7.568 1.00 87.06 92 GLY A CA 1
ATOM 746 C C . GLY A 1 92 ? -28.071 -0.731 8.732 1.00 87.06 92 GLY A C 1
ATOM 747 O O . GLY A 1 92 ? -28.965 0.107 8.661 1.00 87.06 92 GLY A O 1
ATOM 748 N N . MET A 1 93 ? -27.280 -0.839 9.799 1.00 88.12 93 MET A N 1
ATOM 749 C CA . MET A 1 93 ? -27.305 0.052 10.959 1.00 88.12 93 MET A CA 1
ATOM 750 C C . MET A 1 93 ? -26.294 1.189 10.760 1.00 88.12 93 MET A C 1
ATOM 752 O O . MET A 1 93 ? -25.140 0.937 10.419 1.00 88.12 93 MET A O 1
ATOM 756 N N . THR A 1 94 ? -26.712 2.438 10.975 1.00 72.62 94 THR A N 1
ATOM 757 C CA . THR A 1 94 ? -25.858 3.630 10.784 1.00 72.62 94 THR A CA 1
ATOM 758 C C . THR A 1 94 ? -25.258 4.170 12.079 1.00 72.62 94 THR A C 1
ATOM 760 O O . THR A 1 94 ? -24.195 4.780 12.049 1.00 72.62 94 THR A O 1
ATOM 763 N N . ASP A 1 95 ? -25.925 3.947 13.209 1.00 74.00 95 ASP A N 1
ATOM 764 C CA . ASP A 1 95 ? -25.461 4.330 14.540 1.00 74.00 95 ASP A CA 1
ATOM 765 C C . ASP A 1 95 ? -25.908 3.251 15.533 1.00 74.00 95 ASP A C 1
ATOM 767 O O . ASP A 1 95 ? -27.067 2.833 15.523 1.00 74.00 95 ASP A O 1
ATOM 771 N N . SER A 1 96 ? -24.978 2.739 16.337 1.00 83.88 96 SER A N 1
ATOM 772 C CA . SER A 1 96 ? -25.245 1.696 17.329 1.00 83.88 96 SER A CA 1
ATOM 773 C C . SER A 1 96 ? -24.398 1.922 18.573 1.00 83.88 96 SER A C 1
ATOM 775 O O . SER A 1 96 ? -23.255 2.379 18.484 1.00 83.88 96 SER A O 1
ATOM 777 N N . ASP A 1 97 ? -24.927 1.547 19.738 1.00 86.81 97 ASP A N 1
ATOM 778 C CA . ASP A 1 97 ? -24.207 1.664 21.012 1.00 86.81 97 ASP A CA 1
ATOM 779 C C . ASP A 1 97 ? -22.865 0.912 20.988 1.00 86.81 97 ASP A C 1
ATOM 781 O O . ASP A 1 97 ? -21.895 1.344 21.606 1.00 86.81 97 ASP A O 1
ATOM 785 N N . GLU A 1 98 ? -22.777 -0.175 20.214 1.00 87.94 98 GLU A N 1
ATOM 786 C CA . GLU A 1 98 ? -21.548 -0.933 19.958 1.00 87.94 98 GLU A CA 1
ATOM 787 C C . GLU A 1 98 ? -20.496 -0.077 19.224 1.00 87.94 98 GLU A C 1
ATOM 789 O O . GLU A 1 98 ? -19.372 0.058 19.718 1.00 87.94 98 GLU A O 1
ATOM 794 N N . ILE A 1 99 ? -20.856 0.572 18.104 1.00 88.75 99 ILE A N 1
ATOM 795 C CA . ILE A 1 99 ? -19.966 1.515 17.402 1.00 88.75 99 ILE A CA 1
ATOM 796 C C . ILE A 1 99 ? -19.559 2.644 18.348 1.00 88.75 99 ILE A C 1
ATOM 798 O O . ILE A 1 99 ? -18.367 2.928 18.497 1.00 88.75 99 ILE A O 1
ATOM 802 N N . GLN A 1 100 ? -20.535 3.285 18.997 1.00 87.56 100 GLN A N 1
ATOM 803 C CA . GLN A 1 100 ? -20.292 4.428 19.870 1.00 87.56 100 GLN A CA 1
ATOM 804 C C . GLN A 1 100 ? -19.354 4.065 21.028 1.00 87.56 100 GLN A C 1
ATOM 806 O O . GLN A 1 100 ? -18.430 4.829 21.314 1.00 87.56 100 GLN A O 1
ATOM 811 N N . ARG A 1 101 ? -19.539 2.893 21.656 1.00 91.50 101 ARG A N 1
ATOM 812 C CA . ARG A 1 101 ? -18.658 2.349 22.701 1.00 91.50 101 ARG A CA 1
ATOM 813 C C . ARG A 1 101 ? -17.226 2.247 22.191 1.00 91.50 101 ARG A C 1
ATOM 815 O O . ARG A 1 101 ? -16.331 2.838 22.790 1.00 91.50 101 ARG A O 1
ATOM 822 N N . HIS A 1 102 ? -16.998 1.537 21.087 1.00 92.94 102 HIS A N 1
ATOM 823 C CA . HIS A 1 102 ? -15.642 1.287 20.597 1.00 92.94 102 HIS A CA 1
ATOM 824 C C . HIS A 1 102 ? -14.942 2.543 20.083 1.00 92.94 102 HIS A C 1
ATOM 826 O O . HIS A 1 102 ? -13.805 2.802 20.474 1.00 92.94 102 HIS A O 1
ATOM 832 N N . VAL A 1 103 ? -15.615 3.331 19.242 1.00 93.31 103 VAL A N 1
ATOM 833 C CA . VAL A 1 103 ? -15.038 4.522 18.605 1.00 93.31 103 VAL A CA 1
ATOM 834 C C . VAL A 1 103 ? -14.717 5.592 19.648 1.00 93.31 103 VAL A C 1
ATOM 836 O O . VAL A 1 103 ? -13.596 6.096 19.663 1.00 93.31 103 VAL A O 1
ATOM 839 N N . ARG A 1 104 ? -15.643 5.903 20.573 1.00 93.06 104 ARG A N 1
ATOM 840 C CA . ARG A 1 104 ? -15.387 6.906 21.626 1.00 93.06 104 ARG A CA 1
ATOM 841 C C . ARG A 1 104 ? -14.288 6.458 22.586 1.00 93.06 104 ARG A C 1
ATOM 843 O O . ARG A 1 104 ? -13.475 7.284 22.985 1.00 93.06 104 ARG A O 1
ATOM 850 N N . GLN A 1 105 ? -14.237 5.172 22.950 1.00 92.94 105 GLN A N 1
ATOM 851 C CA . GLN A 1 105 ? -13.169 4.647 23.807 1.00 92.94 105 GLN A CA 1
ATOM 852 C C . GLN A 1 105 ? -11.802 4.696 23.115 1.00 92.94 105 GLN A C 1
ATOM 854 O O . GLN A 1 105 ? -10.837 5.129 23.736 1.00 92.94 105 GLN A O 1
ATOM 859 N N . ALA A 1 106 ? -11.710 4.292 21.843 1.00 95.50 106 ALA A N 1
ATOM 860 C CA . ALA A 1 106 ? -10.469 4.362 21.074 1.00 95.50 106 ALA A CA 1
ATOM 861 C C . ALA A 1 106 ? -9.985 5.813 20.914 1.00 95.50 106 ALA A C 1
ATOM 863 O O . ALA A 1 106 ? -8.830 6.103 21.217 1.00 95.50 106 ALA A O 1
ATOM 864 N N . ALA A 1 107 ? -10.877 6.735 20.534 1.00 96.38 107 ALA A N 1
ATOM 865 C CA . ALA A 1 107 ? -10.562 8.158 20.430 1.00 96.38 107 ALA A CA 1
ATOM 866 C C . ALA A 1 107 ? -10.099 8.746 21.775 1.00 96.38 107 ALA A C 1
ATOM 868 O O . ALA A 1 107 ? -9.059 9.394 21.828 1.00 96.38 107 ALA A O 1
ATOM 869 N N . LYS A 1 108 ? -10.807 8.459 22.877 1.00 95.88 108 LYS A N 1
ATOM 870 C CA . LYS A 1 108 ? -10.415 8.906 24.222 1.00 95.88 108 LYS A CA 1
ATOM 871 C C . LYS A 1 108 ? -9.007 8.425 24.599 1.00 95.88 108 LYS A C 1
ATOM 873 O O . LYS A 1 108 ? -8.197 9.233 25.037 1.00 95.88 108 LYS A O 1
ATOM 878 N N . LEU A 1 109 ? -8.714 7.138 24.408 1.00 95.38 109 LEU A N 1
ATOM 879 C CA . LEU A 1 109 ? -7.404 6.553 24.721 1.00 95.38 109 LEU A CA 1
ATOM 880 C C . LEU A 1 109 ? -6.281 7.123 23.831 1.00 95.38 109 LEU A C 1
ATOM 882 O O . LEU A 1 109 ? -5.155 7.283 24.296 1.00 95.38 109 LEU A O 1
ATOM 886 N N . ILE A 1 110 ? -6.577 7.462 22.570 1.00 97.25 110 ILE A N 1
ATOM 887 C CA . ILE A 1 110 ? -5.649 8.171 21.673 1.00 97.25 110 ILE A CA 1
ATOM 888 C C . ILE A 1 110 ? -5.347 9.579 22.195 1.00 97.25 110 ILE A C 1
ATOM 890 O O . ILE A 1 110 ? -4.185 9.986 22.176 1.00 97.25 110 ILE A O 1
ATOM 894 N N . GLU A 1 111 ? -6.346 10.321 22.679 1.00 96.81 111 GLU A N 1
ATOM 895 C CA . GLU A 1 111 ? -6.116 11.649 23.257 1.00 96.81 111 GLU A CA 1
ATOM 896 C C . GLU A 1 111 ? -5.347 11.573 24.582 1.00 96.81 111 GLU A C 1
ATOM 898 O O . GLU A 1 111 ? -4.386 12.316 24.747 1.00 96.81 111 GLU A O 1
ATOM 903 N N . GLU A 1 112 ? -5.669 10.624 25.470 1.00 94.81 112 GLU A N 1
ATOM 904 C CA . GLU A 1 112 ? -4.915 10.382 26.715 1.00 94.81 112 GLU A CA 1
ATOM 905 C C . GLU A 1 112 ? -3.450 9.992 26.446 1.00 94.81 112 GLU A C 1
ATOM 907 O O . GLU A 1 112 ? -2.550 10.421 27.170 1.00 94.81 112 GLU A O 1
ATOM 912 N N . ALA A 1 113 ? -3.178 9.223 25.388 1.00 94.38 113 ALA A N 1
ATOM 913 C CA . ALA A 1 113 ? -1.816 8.928 24.945 1.00 94.38 113 ALA A CA 1
ATOM 914 C C . ALA A 1 113 ? -1.126 10.161 24.326 1.00 94.38 113 ALA A C 1
ATOM 916 O O . ALA A 1 113 ? 0.048 10.415 24.588 1.00 94.38 113 ALA A O 1
ATOM 917 N N . THR A 1 114 ? -1.855 10.960 23.538 1.00 92.88 114 THR A N 1
ATOM 918 C CA . THR A 1 114 ? -1.330 12.174 22.881 1.00 92.88 114 THR A CA 1
ATOM 919 C C . THR A 1 114 ? -0.997 13.275 23.897 1.00 92.88 114 THR A C 1
ATOM 921 O O . THR A 1 114 ? -0.008 13.984 23.725 1.00 92.88 114 THR A O 1
ATOM 924 N N . SER A 1 115 ? -1.769 13.402 24.981 1.00 93.12 115 SER A N 1
ATOM 925 C CA . SER A 1 115 ? -1.510 14.341 26.083 1.00 93.12 115 SER A CA 1
ATOM 926 C C . SER A 1 115 ? -0.431 13.868 27.066 1.00 93.12 115 SER A C 1
ATOM 928 O O . SER A 1 115 ? -0.129 14.584 28.021 1.00 93.12 115 SER A O 1
ATOM 930 N N . GLY A 1 116 ? 0.123 12.663 26.884 1.00 90.19 116 GLY A N 1
ATOM 931 C CA . GLY A 1 116 ? 1.043 12.033 27.836 1.00 90.19 116 GLY A CA 1
ATOM 932 C C . GLY A 1 116 ? 0.386 11.611 29.157 1.00 90.19 116 GLY A C 1
ATOM 933 O O . GLY A 1 116 ? 1.084 11.331 30.128 1.00 90.19 116 GLY A O 1
ATOM 934 N N . SER A 1 117 ? -0.949 11.572 29.217 1.00 89.31 117 SER A N 1
ATOM 935 C CA . SER A 1 117 ? -1.715 11.125 30.389 1.00 89.31 117 SER A CA 1
ATOM 936 C C . SER A 1 117 ? -1.772 9.597 30.515 1.00 89.31 117 SER A C 1
ATOM 938 O O . SER A 1 117 ? -1.960 9.086 31.616 1.00 89.31 117 SER A O 1
ATOM 940 N N . ALA A 1 118 ? -1.561 8.872 29.414 1.00 90.06 118 ALA A N 1
ATOM 941 C CA . ALA A 1 118 ? -1.347 7.430 29.378 1.00 90.06 118 ALA A CA 1
ATOM 942 C C . ALA A 1 118 ? 0.017 7.107 28.747 1.00 90.06 118 ALA A C 1
ATOM 944 O O . ALA A 1 118 ? 0.371 7.647 27.699 1.00 90.06 118 ALA A O 1
ATOM 945 N N . ILE A 1 119 ? 0.777 6.195 29.364 1.00 90.88 119 ILE A N 1
ATOM 946 C CA . ILE A 1 119 ? 2.038 5.697 28.801 1.00 90.88 119 ILE A CA 1
ATOM 947 C C . ILE A 1 119 ? 1.699 4.647 27.741 1.00 90.88 119 ILE A C 1
ATOM 949 O O . ILE A 1 119 ? 1.295 3.536 28.071 1.00 90.88 119 ILE A O 1
ATOM 953 N N . VAL A 1 120 ? 1.872 5.009 26.473 1.00 93.75 120 VAL A N 1
ATOM 954 C CA . VAL A 1 120 ? 1.653 4.143 25.308 1.00 93.75 120 VAL A CA 1
ATOM 955 C C . VAL A 1 120 ? 2.876 4.261 24.403 1.00 93.75 120 VAL A C 1
ATOM 957 O O . VAL A 1 120 ? 3.427 5.357 24.262 1.00 93.75 120 VAL A O 1
ATOM 960 N N . SER A 1 121 ? 3.336 3.160 23.797 1.00 94.94 121 SER A N 1
ATOM 961 C CA . SER A 1 121 ? 4.449 3.261 22.849 1.00 94.94 121 SER A CA 1
ATOM 962 C C . SER A 1 121 ? 4.011 4.076 21.621 1.00 94.94 121 SER A C 1
ATOM 964 O O . SER A 1 121 ? 2.843 4.001 21.219 1.00 94.94 121 SER A O 1
ATOM 966 N N . PRO A 1 122 ? 4.896 4.855 20.973 1.00 95.69 122 PRO A N 1
ATOM 967 C CA . PRO A 1 122 ? 4.453 5.646 19.834 1.00 95.69 122 PRO A CA 1
ATOM 968 C C . PRO A 1 122 ? 4.106 4.761 18.623 1.00 95.69 122 PRO A C 1
ATOM 970 O O . PRO A 1 122 ? 3.391 5.216 17.740 1.00 95.69 122 PRO A O 1
ATOM 973 N N . ASP A 1 123 ? 4.542 3.496 18.600 1.00 96.94 123 ASP A N 1
ATOM 974 C CA . ASP A 1 123 ? 4.141 2.492 17.603 1.00 96.94 123 ASP A CA 1
ATOM 975 C C . ASP A 1 123 ? 2.676 2.079 17.784 1.00 96.94 123 ASP A C 1
ATOM 977 O O . ASP A 1 123 ? 1.907 2.069 16.823 1.00 96.94 123 ASP A O 1
ATOM 981 N N . ASP A 1 124 ? 2.266 1.809 19.026 1.00 97.19 124 ASP A N 1
ATOM 982 C CA . ASP A 1 124 ? 0.885 1.452 19.365 1.00 97.19 124 ASP A CA 1
ATOM 983 C C . ASP A 1 124 ? -0.074 2.620 19.102 1.00 97.19 124 ASP A C 1
ATOM 985 O O . ASP A 1 124 ? -1.185 2.419 18.598 1.00 97.19 124 ASP A O 1
ATOM 989 N N . LEU A 1 125 ? 0.376 3.848 19.390 1.00 97.62 125 LEU A N 1
ATOM 990 C CA . LEU A 1 125 ? -0.333 5.082 19.053 1.00 97.62 125 LEU A CA 1
ATOM 991 C C . LEU A 1 125 ? -0.465 5.257 17.533 1.00 97.62 125 LEU A C 1
ATOM 993 O O . LEU A 1 125 ? -1.557 5.552 17.054 1.00 97.62 125 LEU A O 1
ATOM 997 N N . VAL A 1 126 ? 0.605 5.031 16.762 1.00 98.12 126 VAL A N 1
ATOM 998 C CA . VAL A 1 126 ? 0.569 5.076 15.290 1.00 98.12 126 VAL A CA 1
ATOM 999 C C . VAL A 1 126 ? -0.389 4.023 14.727 1.00 98.12 126 VAL A C 1
ATOM 1001 O O . VAL A 1 126 ? -1.229 4.368 13.897 1.00 98.12 126 VAL A O 1
ATOM 1004 N N . MET A 1 127 ? -0.350 2.780 15.218 1.00 98.06 127 MET A N 1
ATOM 1005 C CA . MET A 1 127 ? -1.319 1.737 14.849 1.00 98.06 127 MET A CA 1
ATOM 1006 C C . MET A 1 127 ? -2.759 2.167 15.144 1.00 98.06 127 MET A C 1
ATOM 1008 O O . MET A 1 127 ? -3.644 1.978 14.312 1.00 98.06 127 MET A O 1
ATOM 1012 N N . ALA A 1 128 ? -3.008 2.769 16.307 1.00 98.38 128 ALA A N 1
ATOM 1013 C CA . ALA A 1 128 ? -4.345 3.206 16.689 1.00 98.38 128 ALA A CA 1
ATOM 1014 C C . ALA A 1 128 ? -4.852 4.361 15.813 1.00 98.38 128 ALA A C 1
ATOM 1016 O O . ALA A 1 128 ? -5.967 4.294 15.299 1.00 98.38 128 ALA A O 1
ATOM 1017 N N . LEU A 1 129 ? -4.016 5.375 15.570 1.00 98.62 129 LEU A N 1
ATOM 1018 C CA . LEU A 1 129 ? -4.304 6.476 14.647 1.00 98.62 129 LEU A CA 1
ATOM 1019 C C . LEU A 1 129 ? -4.569 5.956 13.223 1.00 98.62 129 LEU A C 1
ATOM 1021 O O . LEU A 1 129 ? -5.538 6.372 12.594 1.00 98.62 129 LEU A O 1
ATOM 1025 N N . GLY A 1 130 ? -3.778 4.996 12.735 1.00 98.19 130 GLY A N 1
ATOM 1026 C CA . GLY A 1 130 ? -4.002 4.344 11.442 1.00 98.19 130 GLY A CA 1
ATOM 1027 C C . GLY A 1 130 ? -5.328 3.576 11.368 1.00 98.19 130 GLY A C 1
ATOM 1028 O O . GLY A 1 130 ? -6.066 3.708 10.391 1.00 98.19 130 GLY A O 1
ATOM 1029 N N . GLY A 1 131 ? -5.676 2.823 12.417 1.00 97.75 131 GLY A N 1
ATOM 1030 C CA . GLY A 1 131 ? -6.967 2.134 12.527 1.00 97.75 131 GLY A CA 1
ATOM 1031 C C . GLY A 1 131 ? -8.153 3.100 12.475 1.00 97.75 131 GLY A C 1
ATOM 1032 O O . GLY A 1 131 ? -9.088 2.886 11.700 1.00 97.75 131 GLY A O 1
ATOM 1033 N N . MET A 1 132 ? -8.068 4.209 13.221 1.00 98.12 132 MET A N 1
ATOM 1034 C CA . MET A 1 132 ? -9.061 5.287 13.177 1.00 98.12 132 MET A CA 1
ATOM 1035 C C . MET A 1 132 ? -9.152 5.920 11.779 1.00 98.12 132 MET A C 1
ATOM 1037 O O . MET A 1 132 ? -10.257 6.073 11.264 1.00 98.12 132 MET A O 1
ATOM 1041 N N . ALA A 1 133 ? -8.022 6.213 11.126 1.00 97.94 133 ALA A N 1
ATOM 1042 C CA . ALA A 1 133 ? -8.008 6.769 9.773 1.00 97.94 133 ALA A CA 1
ATOM 1043 C C . ALA A 1 133 ? -8.718 5.852 8.760 1.00 97.94 133 ALA A C 1
ATOM 1045 O O . ALA A 1 133 ? -9.585 6.299 8.012 1.00 97.94 133 ALA A O 1
ATOM 1046 N N . LEU A 1 134 ? -8.418 4.548 8.781 1.00 96.06 134 LEU A N 1
ATOM 1047 C CA . LEU A 1 134 ? -8.996 3.576 7.849 1.00 96.06 134 LEU A CA 1
ATOM 1048 C C . LEU A 1 134 ? -10.515 3.406 8.008 1.00 96.06 134 LEU A C 1
ATOM 1050 O O . LEU A 1 134 ? -11.215 3.190 7.017 1.00 96.06 134 LEU A O 1
ATOM 1054 N N . GLN A 1 135 ? -11.033 3.464 9.240 1.00 94.69 135 GLN A N 1
ATOM 1055 C CA . GLN A 1 135 ? -12.474 3.346 9.490 1.00 94.69 135 GLN A CA 1
ATOM 1056 C C . GLN A 1 135 ? -13.234 4.664 9.275 1.00 94.69 135 GLN A C 1
ATOM 1058 O O . GLN A 1 135 ? -14.435 4.620 9.013 1.00 94.69 135 GLN A O 1
ATOM 1063 N N . GLU A 1 136 ? -12.579 5.822 9.395 1.00 95.25 136 GLU A N 1
ATOM 1064 C CA . GLU A 1 136 ? -13.158 7.111 8.998 1.00 95.25 136 GLU A CA 1
ATOM 1065 C C . GLU A 1 136 ? -13.252 7.213 7.471 1.00 95.25 136 GLU A C 1
ATOM 1067 O O . GLU A 1 136 ? -14.330 7.484 6.954 1.00 95.25 136 GLU A O 1
ATOM 1072 N N . GLU A 1 137 ? -12.193 6.848 6.739 1.00 94.44 137 GLU A N 1
ATOM 1073 C CA . GLU A 1 137 ? -12.164 6.857 5.265 1.00 94.44 137 GLU A CA 1
ATOM 1074 C C . GLU A 1 137 ? -13.288 6.014 4.633 1.00 94.44 137 GLU A C 1
ATOM 1076 O O . GLU A 1 137 ? -13.780 6.331 3.550 1.00 94.44 137 GLU A O 1
ATOM 1081 N N . ARG A 1 138 ? -13.689 4.922 5.298 1.00 91.88 138 ARG A N 1
ATOM 1082 C CA . ARG A 1 138 ? -14.667 3.948 4.779 1.00 91.88 138 ARG A CA 1
ATOM 1083 C C . ARG A 1 138 ? -16.091 4.120 5.286 1.00 91.88 138 ARG A C 1
ATOM 1085 O O . ARG A 1 138 ? -17.020 3.697 4.605 1.00 91.88 138 ARG A O 1
ATOM 1092 N N . PHE A 1 139 ? -16.264 4.650 6.495 1.00 91.38 139 PHE A N 1
ATOM 1093 C CA . PHE A 1 139 ? -17.554 4.642 7.194 1.00 91.38 139 PHE A CA 1
ATOM 1094 C C . PHE A 1 139 ? -17.922 5.996 7.824 1.00 91.38 139 PHE A C 1
ATOM 1096 O O . PHE A 1 139 ? -18.958 6.083 8.478 1.00 91.38 139 PHE A O 1
ATOM 1103 N N . GLY A 1 140 ? -17.077 7.022 7.689 1.00 91.62 140 GLY A N 1
ATOM 1104 C CA . GLY A 1 140 ? -17.211 8.298 8.389 1.00 91.62 140 GLY A CA 1
ATOM 1105 C C . GLY A 1 140 ? -16.701 9.487 7.572 1.00 91.62 140 GLY A C 1
ATOM 1106 O O . GLY A 1 140 ? -17.078 9.655 6.413 1.00 91.62 140 GLY A O 1
ATOM 1107 N N . SER A 1 141 ? -15.901 10.351 8.197 1.00 93.19 141 SER A N 1
ATOM 1108 C CA . SER A 1 141 ? -15.440 11.624 7.622 1.00 93.19 141 SER A CA 1
ATOM 1109 C C . SER A 1 141 ? -14.034 11.499 7.039 1.00 93.19 141 SER A C 1
ATOM 1111 O O . SER A 1 141 ? -13.083 11.166 7.747 1.00 93.19 141 SER A O 1
ATOM 1113 N N . LYS A 1 142 ? -13.871 11.836 5.755 1.00 92.81 142 LYS A N 1
ATOM 1114 C CA . LYS A 1 142 ? -12.555 11.837 5.090 1.00 92.81 142 LYS A CA 1
ATOM 1115 C C . LYS A 1 142 ? -11.606 12.869 5.700 1.00 92.81 142 LYS A C 1
ATOM 1117 O O . LYS A 1 142 ? -10.413 12.621 5.824 1.00 92.81 142 LYS A O 1
ATOM 1122 N N . GLU A 1 143 ? -12.154 13.978 6.180 1.00 94.62 143 GLU A N 1
ATOM 1123 C CA . GLU A 1 143 ? -11.431 15.032 6.890 1.00 94.62 143 GLU A CA 1
ATOM 1124 C C . GLU A 1 143 ? -10.865 14.508 8.222 1.00 94.62 143 GLU A C 1
ATOM 1126 O O . GLU A 1 143 ? -9.707 14.762 8.557 1.00 94.62 143 GLU A O 1
ATOM 1131 N N . GLN A 1 144 ? -11.642 13.718 8.976 1.00 95.62 144 GLN A N 1
ATOM 1132 C CA . GLN A 1 144 ? -11.146 13.038 10.180 1.00 95.62 144 GLN A CA 1
ATOM 1133 C C . GLN A 1 144 ? -10.136 11.938 9.838 1.00 95.62 144 GLN A C 1
ATOM 1135 O O . GLN A 1 144 ? -9.133 11.796 10.540 1.00 95.62 144 GLN A O 1
ATOM 1140 N N . ALA A 1 145 ? -10.346 11.194 8.747 1.00 96.50 145 ALA A N 1
ATOM 1141 C CA . ALA A 1 145 ? -9.383 10.205 8.267 1.00 96.50 145 ALA A CA 1
ATOM 1142 C C . ALA A 1 145 ? -8.015 10.846 7.984 1.00 96.50 145 ALA A C 1
ATOM 1144 O O . ALA A 1 145 ? -6.986 10.351 8.455 1.00 96.50 145 ALA A O 1
ATOM 1145 N N . GLN A 1 146 ? -8.014 11.989 7.293 1.00 95.88 146 GLN A N 1
ATOM 1146 C CA . GLN A 1 146 ? -6.821 12.776 6.997 1.00 95.88 146 GLN A CA 1
ATOM 1147 C C . GLN A 1 146 ? -6.149 13.301 8.276 1.00 95.88 146 GLN A C 1
ATOM 1149 O O . GLN A 1 146 ? -4.943 13.124 8.454 1.00 95.88 146 GLN A O 1
ATOM 1154 N N . GLN A 1 147 ? -6.909 13.846 9.231 1.00 96.81 147 GLN A N 1
ATOM 1155 C CA . GLN A 1 147 ? -6.361 14.279 10.525 1.00 96.81 147 GLN A CA 1
ATOM 1156 C C . GLN A 1 147 ? -5.690 13.131 11.297 1.00 96.81 147 GLN A C 1
ATOM 1158 O O . GLN A 1 147 ? -4.601 13.307 11.855 1.00 96.81 147 GLN A O 1
ATOM 1163 N N . TYR A 1 148 ? -6.304 11.944 11.321 1.00 98.25 148 TYR A N 1
ATOM 1164 C CA . TYR A 1 148 ? -5.731 10.770 11.977 1.00 98.25 148 TYR A CA 1
ATOM 1165 C C . TYR A 1 148 ? -4.460 10.273 11.274 1.00 98.25 148 TYR A C 1
ATOM 1167 O O . TYR A 1 148 ? -3.459 10.021 11.953 1.00 98.25 148 TYR A O 1
ATOM 1175 N N . VAL A 1 149 ? -4.443 10.185 9.937 1.00 97.62 149 VAL A N 1
ATOM 1176 C CA . VAL A 1 149 ? -3.250 9.719 9.208 1.00 97.62 149 VAL A CA 1
ATOM 1177 C C . VAL A 1 149 ? -2.096 10.718 9.302 1.00 97.62 149 VAL A C 1
ATOM 1179 O O . VAL A 1 149 ? -0.948 10.311 9.456 1.00 97.62 149 VAL A O 1
ATOM 1182 N N . GLU A 1 150 ? -2.366 12.025 9.304 1.00 97.31 150 GLU A N 1
ATOM 1183 C CA . GLU A 1 150 ? -1.328 13.040 9.495 1.00 97.31 150 GLU A CA 1
ATOM 1184 C C . GLU A 1 150 ? -0.699 12.979 10.884 1.00 97.31 150 GLU A C 1
ATOM 1186 O O . GLU A 1 150 ? 0.519 13.121 11.010 1.00 97.31 150 GLU A O 1
ATOM 1191 N N . ARG A 1 151 ? -1.503 12.754 11.931 1.00 97.94 151 ARG A N 1
ATOM 1192 C CA . ARG A 1 151 ? -0.990 12.512 13.289 1.00 97.94 151 ARG A CA 1
ATOM 1193 C C . ARG A 1 151 ? -0.105 11.264 13.313 1.00 97.94 151 ARG A C 1
ATOM 1195 O O . ARG A 1 151 ? 0.988 11.324 13.871 1.00 97.94 151 ARG A O 1
ATOM 1202 N N . ALA A 1 152 ? -0.526 10.177 12.660 1.00 98.00 152 ALA A N 1
ATOM 1203 C CA . ALA A 1 152 ? 0.269 8.953 12.558 1.00 98.00 152 ALA A CA 1
ATOM 1204 C C . ALA A 1 152 ? 1.612 9.204 11.846 1.00 98.00 152 ALA A C 1
ATOM 1206 O O . ALA A 1 152 ? 2.666 8.843 12.365 1.00 98.00 152 ALA A O 1
ATOM 1207 N N . VAL A 1 153 ? 1.600 9.896 10.701 1.00 97.12 153 VAL A N 1
ATOM 1208 C CA . VAL A 1 153 ? 2.812 10.240 9.939 1.00 97.12 153 VAL A CA 1
ATOM 1209 C C . VAL A 1 153 ? 3.746 11.155 10.737 1.00 97.12 153 VAL A C 1
ATOM 1211 O O . VAL A 1 153 ? 4.950 10.914 10.740 1.00 97.12 153 VAL A O 1
ATOM 1214 N N . LYS A 1 154 ? 3.227 12.152 11.468 1.00 97.25 154 LYS A N 1
ATOM 1215 C CA . LYS A 1 154 ? 4.036 13.042 12.328 1.00 97.25 154 LYS A CA 1
ATOM 1216 C C . LYS A 1 154 ? 4.804 12.276 13.417 1.00 97.25 154 LYS A C 1
ATOM 1218 O O . LYS A 1 154 ? 5.927 12.657 13.733 1.00 97.25 154 LYS A O 1
ATOM 1223 N N . VAL A 1 155 ? 4.234 11.194 13.955 1.00 96.75 155 VAL A N 1
ATOM 1224 C CA . VAL A 1 155 ? 4.884 10.329 14.961 1.00 96.75 155 VAL A CA 1
ATOM 1225 C C . VAL A 1 155 ? 5.818 9.290 14.319 1.00 96.75 155 VAL A C 1
ATOM 1227 O O . VAL A 1 155 ? 6.886 9.007 14.862 1.00 96.75 155 VAL A O 1
ATOM 1230 N N . LEU A 1 156 ? 5.440 8.729 13.165 1.00 96.50 156 LEU A N 1
ATOM 1231 C CA . LEU A 1 156 ? 6.179 7.656 12.490 1.00 96.50 156 LEU A CA 1
ATOM 1232 C C . LEU A 1 156 ? 7.395 8.156 11.696 1.00 96.50 156 LEU A C 1
ATOM 1234 O O . LEU A 1 156 ? 8.457 7.546 11.768 1.00 96.50 156 LEU A O 1
ATOM 1238 N N . ARG A 1 157 ? 7.266 9.251 10.936 1.00 94.75 157 ARG A N 1
ATOM 1239 C CA . ARG A 1 157 ? 8.268 9.704 9.949 1.00 94.75 157 ARG A CA 1
ATOM 1240 C C . ARG A 1 157 ? 9.662 10.007 10.533 1.00 94.75 157 ARG A C 1
ATOM 1242 O O . ARG A 1 157 ? 10.640 9.689 9.864 1.00 94.75 157 ARG A O 1
ATOM 1249 N N . PRO A 1 158 ? 9.820 10.543 11.763 1.00 94.69 158 PRO A N 1
ATOM 1250 C CA . PRO A 1 158 ? 11.138 10.676 12.402 1.00 94.69 158 PRO A CA 1
ATOM 1251 C C . PRO A 1 158 ? 11.765 9.339 12.840 1.00 94.69 158 PRO A C 1
ATOM 1253 O O . PRO A 1 158 ? 12.885 9.323 13.345 1.00 94.69 158 PRO A O 1
ATOM 1256 N N . ARG A 1 159 ? 11.024 8.231 12.716 1.00 91.62 159 ARG A N 1
ATOM 1257 C CA . ARG A 1 159 ? 11.336 6.891 13.230 1.00 91.62 159 ARG A CA 1
ATOM 1258 C C . ARG A 1 159 ? 11.204 5.794 12.158 1.00 91.62 159 ARG A C 1
ATOM 1260 O O . ARG A 1 159 ? 11.064 4.619 12.514 1.00 91.62 159 ARG A O 1
ATOM 1267 N N . THR A 1 160 ? 11.236 6.172 10.877 1.00 88.00 160 THR A N 1
ATOM 1268 C CA . THR A 1 160 ? 11.239 5.273 9.708 1.00 88.00 160 THR A CA 1
ATOM 1269 C C . THR A 1 160 ? 12.175 4.080 9.926 1.00 88.00 160 THR A C 1
ATOM 1271 O O . THR A 1 160 ? 13.297 4.242 10.408 1.00 88.00 160 THR A O 1
ATOM 1274 N N . GLY A 1 161 ? 11.706 2.872 9.615 1.00 84.38 161 GLY A N 1
ATOM 1275 C CA . GLY A 1 161 ? 12.451 1.624 9.804 1.00 84.38 161 GLY A CA 1
ATOM 1276 C C . GLY A 1 161 ? 12.521 1.083 11.240 1.00 84.38 161 GLY A C 1
ATOM 1277 O O . GLY A 1 161 ? 12.992 -0.038 11.420 1.00 84.38 161 GLY A O 1
ATOM 1278 N N . SER A 1 162 ? 12.037 1.798 12.269 1.00 87.56 162 SER A N 1
ATOM 1279 C CA . SER A 1 162 ? 12.066 1.275 13.652 1.00 87.56 162 SER A CA 1
ATOM 1280 C C . SER A 1 162 ? 11.092 0.115 13.898 1.00 87.56 162 SER A C 1
ATOM 1282 O O . SER A 1 162 ? 11.371 -0.739 14.737 1.00 87.56 162 SER A O 1
ATOM 1284 N N . ASN A 1 163 ? 9.986 0.052 13.149 1.00 93.38 163 ASN A N 1
ATOM 1285 C CA . ASN A 1 163 ? 9.024 -1.047 13.204 1.00 93.38 163 ASN A CA 1
ATOM 1286 C C . ASN A 1 163 ? 8.369 -1.270 11.824 1.00 93.38 163 ASN A C 1
ATOM 1288 O O . ASN A 1 163 ? 7.366 -0.623 11.504 1.00 93.38 163 ASN A O 1
ATOM 1292 N N . PRO A 1 164 ? 8.916 -2.183 10.996 1.00 94.06 164 PRO A N 1
ATOM 1293 C CA . PRO A 1 164 ? 8.453 -2.391 9.623 1.00 94.06 164 PRO A CA 1
ATOM 1294 C C . PRO A 1 164 ? 6.974 -2.771 9.499 1.00 94.06 164 PRO A C 1
ATOM 1296 O O . PRO A 1 164 ? 6.335 -2.389 8.524 1.00 94.06 164 PRO A O 1
ATOM 1299 N N . ALA A 1 165 ? 6.397 -3.479 10.477 1.00 95.81 165 ALA A N 1
ATOM 1300 C CA . ALA A 1 165 ? 4.991 -3.888 10.422 1.00 95.81 165 ALA A CA 1
ATOM 1301 C C . ALA A 1 165 ? 4.033 -2.698 10.616 1.00 95.81 165 ALA A C 1
ATOM 1303 O O . ALA A 1 165 ? 3.021 -2.590 9.921 1.00 95.81 165 ALA A O 1
ATOM 1304 N N . VAL A 1 166 ? 4.377 -1.780 11.524 1.00 97.12 166 VAL A N 1
ATOM 1305 C CA . VAL A 1 166 ? 3.621 -0.539 11.758 1.00 97.12 166 VAL A CA 1
ATOM 1306 C C . VAL A 1 166 ? 3.776 0.415 10.573 1.00 97.12 166 VAL A C 1
ATOM 1308 O O . VAL A 1 166 ? 2.796 1.003 10.120 1.00 97.12 166 VAL A O 1
ATOM 1311 N N . GLU A 1 167 ? 4.982 0.521 10.015 1.00 96.62 167 GLU A N 1
ATOM 1312 C CA . GLU A 1 167 ? 5.227 1.328 8.819 1.00 96.62 167 GLU A CA 1
ATOM 1313 C C . GLU A 1 167 ? 4.479 0.789 7.586 1.00 96.62 167 GLU A C 1
ATOM 1315 O O . GLU A 1 167 ? 3.782 1.551 6.914 1.00 96.62 167 GLU A O 1
ATOM 1320 N N . THR A 1 168 ? 4.519 -0.528 7.352 1.00 97.88 168 THR A N 1
ATOM 1321 C CA . THR A 1 168 ? 3.734 -1.217 6.309 1.00 97.88 168 THR A CA 1
ATOM 1322 C C . THR A 1 168 ? 2.245 -0.896 6.432 1.00 97.88 168 THR A C 1
ATOM 1324 O O . THR A 1 168 ? 1.603 -0.537 5.444 1.00 97.88 168 THR A O 1
ATOM 1327 N N . PHE A 1 169 ? 1.693 -0.972 7.648 1.00 98.12 169 PHE A N 1
ATOM 1328 C CA . PHE A 1 169 ? 0.285 -0.675 7.907 1.00 98.12 169 PHE A CA 1
ATOM 1329 C C . PHE A 1 169 ? -0.081 0.775 7.563 1.00 98.12 169 PHE A C 1
ATOM 1331 O O . PHE A 1 169 ? -1.092 1.006 6.897 1.00 98.12 169 PHE A O 1
ATOM 1338 N N . ILE A 1 170 ? 0.748 1.750 7.951 1.00 98.06 170 ILE A N 1
ATOM 1339 C CA . ILE A 1 170 ? 0.502 3.165 7.639 1.00 98.06 170 ILE A CA 1
ATOM 1340 C C . ILE A 1 170 ? 0.629 3.453 6.143 1.00 98.06 170 ILE A C 1
ATOM 1342 O O . ILE A 1 170 ? -0.237 4.140 5.602 1.00 98.06 170 ILE A O 1
ATOM 1346 N N . HIS A 1 171 ? 1.634 2.911 5.448 1.00 98.12 171 HIS A N 1
ATOM 1347 C CA . HIS A 1 171 ? 1.723 3.036 3.987 1.00 98.12 171 HIS A CA 1
ATOM 1348 C C . HIS A 1 171 ? 0.492 2.448 3.302 1.00 98.12 171 HIS A C 1
ATOM 1350 O O . HIS A 1 171 ? -0.145 3.130 2.502 1.00 98.12 171 HIS A O 1
ATOM 1356 N N . TYR A 1 172 ? 0.092 1.234 3.684 1.00 97.81 172 TYR A N 1
ATOM 1357 C CA . TYR A 1 172 ? -1.099 0.582 3.147 1.00 97.81 172 TYR A CA 1
ATOM 1358 C C . TYR A 1 172 ? -2.365 1.435 3.340 1.00 97.81 172 TYR A C 1
ATOM 1360 O O . TYR A 1 172 ? -3.118 1.633 2.389 1.00 97.81 172 TYR A O 1
ATOM 1368 N N . ILE A 1 173 ? -2.579 2.022 4.525 1.00 97.00 173 ILE A N 1
ATOM 1369 C CA . ILE A 1 173 ? -3.710 2.935 4.767 1.00 97.00 173 ILE A CA 1
ATOM 1370 C C . ILE A 1 173 ? -3.630 4.173 3.870 1.00 97.00 173 ILE A C 1
ATOM 1372 O O . ILE A 1 173 ? -4.591 4.465 3.157 1.00 97.00 173 ILE A O 1
ATOM 1376 N N . ARG A 1 174 ? -2.484 4.869 3.858 1.00 96.69 174 ARG A N 1
ATOM 1377 C CA . ARG A 1 174 ? -2.268 6.082 3.048 1.00 96.69 174 ARG A CA 1
ATOM 1378 C C . ARG A 1 174 ? -2.561 5.844 1.569 1.00 96.69 174 ARG A C 1
ATOM 1380 O O . ARG A 1 174 ? -3.106 6.717 0.905 1.00 96.69 174 ARG A O 1
ATOM 1387 N N . TYR A 1 175 ? -2.229 4.661 1.055 1.00 97.38 175 TYR A N 1
ATOM 1388 C CA . TYR A 1 175 ? -2.431 4.318 -0.352 1.00 97.38 175 TYR A CA 1
ATOM 1389 C C . TYR A 1 175 ? -3.909 4.081 -0.689 1.00 97.38 175 TYR A C 1
ATOM 1391 O O . TYR A 1 175 ? -4.353 4.352 -1.810 1.00 97.38 175 TYR A O 1
ATOM 1399 N N . LEU A 1 176 ? -4.696 3.606 0.278 1.00 94.38 176 LEU A N 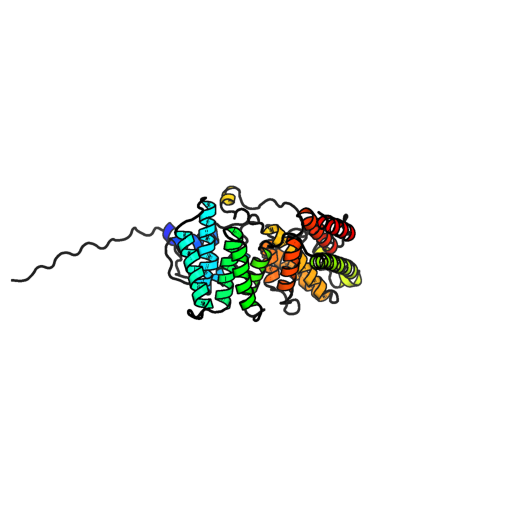1
ATOM 1400 C CA . LEU A 1 176 ? -6.132 3.401 0.116 1.00 94.38 176 LEU A CA 1
ATOM 1401 C C . LEU A 1 176 ? -6.934 4.707 0.216 1.00 94.38 176 LEU A C 1
ATOM 1403 O O . LEU A 1 176 ? -7.885 4.865 -0.549 1.00 94.38 176 LEU A O 1
ATOM 1407 N N . MET A 1 177 ? -6.520 5.663 1.053 1.00 93.75 177 MET A N 1
ATOM 1408 C CA . MET A 1 177 ? -7.234 6.931 1.286 1.00 93.75 177 MET A CA 1
ATOM 1409 C C . MET A 1 177 ? -7.467 7.773 0.023 1.00 93.75 177 MET A C 1
ATOM 1411 O O . MET A 1 177 ? -6.583 7.910 -0.827 1.00 93.75 177 MET A O 1
ATOM 1415 N N . THR A 1 178 ? -8.667 8.334 -0.119 1.00 90.38 178 THR A N 1
ATOM 1416 C CA . THR A 1 178 ? -9.042 9.211 -1.237 1.00 90.38 178 THR A CA 1
ATOM 1417 C C . THR A 1 178 ? -8.324 10.564 -1.114 1.00 90.38 178 THR A C 1
ATOM 1419 O O . THR A 1 178 ? -8.318 11.129 -0.022 1.00 90.38 178 THR A O 1
ATOM 1422 N N . PRO A 1 179 ? -7.751 11.136 -2.190 1.00 87.12 179 PRO A N 1
ATOM 1423 C CA . PRO A 1 179 ? -7.237 12.504 -2.141 1.00 87.12 179 PRO A CA 1
ATOM 1424 C C . PRO A 1 179 ? -8.372 13.526 -1.945 1.00 87.12 179 PRO A C 1
ATOM 1426 O O . PRO A 1 179 ? -9.431 13.404 -2.556 1.00 87.12 179 PRO A O 1
ATOM 1429 N N . GLU A 1 180 ? -8.135 14.554 -1.126 1.00 80.25 180 GLU A N 1
ATOM 1430 C CA . GLU A 1 180 ? -9.100 15.643 -0.879 1.00 80.25 180 GLU A CA 1
ATOM 1431 C C . GLU A 1 180 ? -9.302 16.544 -2.108 1.00 80.25 180 GLU A C 1
ATOM 1433 O O . GLU A 1 180 ? -10.419 16.951 -2.418 1.00 80.25 180 GLU A O 1
ATOM 1438 N N . VAL A 1 181 ? -8.212 16.861 -2.816 1.00 79.88 181 VAL A N 1
ATOM 1439 C CA . VAL A 1 181 ? -8.239 17.713 -4.012 1.00 79.88 181 VAL A CA 1
ATOM 1440 C C . VAL A 1 181 ? -8.453 16.825 -5.244 1.00 79.88 181 VAL A C 1
ATOM 1442 O O . VAL A 1 181 ? -7.625 15.941 -5.473 1.00 79.88 181 VAL A O 1
ATOM 1445 N N . PRO A 1 182 ? -9.505 17.043 -6.057 1.00 76.12 182 PRO A N 1
ATOM 1446 C CA . PRO A 1 182 ? -9.901 16.132 -7.134 1.00 76.12 182 PRO A CA 1
ATOM 1447 C C . PRO A 1 182 ? -9.142 16.333 -8.454 1.00 76.12 182 PRO A C 1
ATOM 1449 O O . PRO A 1 182 ? -9.450 15.647 -9.420 1.00 76.12 182 PRO A O 1
ATOM 1452 N N . THR A 1 183 ? -8.195 17.272 -8.525 1.00 83.62 183 THR A N 1
ATOM 1453 C CA . THR A 1 183 ? -7.421 17.587 -9.738 1.00 83.62 183 THR A CA 1
ATOM 1454 C C . THR A 1 183 ? -5.952 17.861 -9.390 1.00 83.62 183 THR A C 1
ATOM 1456 O O . THR A 1 183 ? -5.703 18.656 -8.477 1.00 83.62 183 THR A O 1
ATOM 1459 N N . PRO A 1 184 ? -4.977 17.266 -10.101 1.00 88.38 184 PRO A N 1
ATOM 1460 C CA . PRO A 1 184 ? -3.554 17.480 -9.842 1.00 88.38 184 PRO A CA 1
ATOM 1461 C C . PRO A 1 184 ? -3.099 18.859 -10.331 1.00 88.38 184 PRO A C 1
ATOM 1463 O O . PRO A 1 184 ? -3.500 19.315 -11.408 1.00 88.38 184 PRO A O 1
ATOM 1466 N N . ASN A 1 185 ? -2.221 19.516 -9.569 1.00 90.50 185 ASN A N 1
ATOM 1467 C CA . ASN A 1 185 ? -1.665 20.813 -9.960 1.00 90.50 185 ASN A CA 1
ATOM 1468 C C . ASN A 1 185 ? -0.609 20.658 -11.092 1.00 90.50 185 ASN A C 1
ATOM 1470 O O . ASN A 1 185 ? -0.148 19.546 -11.352 1.00 90.50 185 ASN A O 1
ATOM 1474 N N . PRO A 1 186 ? -0.169 21.734 -11.775 1.00 91.31 186 PRO A N 1
ATOM 1475 C CA . PRO A 1 186 ? 0.771 21.616 -12.898 1.00 91.31 186 PRO A CA 1
ATOM 1476 C C . PRO A 1 186 ? 2.128 20.963 -12.567 1.00 91.31 186 PRO A C 1
ATOM 1478 O O . PRO A 1 186 ? 2.735 20.335 -13.436 1.00 91.31 186 PRO A O 1
ATOM 1481 N N . ALA A 1 187 ? 2.620 21.081 -11.329 1.00 93.56 187 ALA A N 1
ATOM 1482 C CA . ALA A 1 187 ? 3.830 20.386 -10.885 1.00 93.56 187 ALA A CA 1
ATOM 1483 C C . ALA A 1 187 ? 3.570 18.883 -10.678 1.00 93.56 187 ALA A C 1
ATOM 1485 O O . ALA A 1 187 ? 4.388 18.065 -11.097 1.00 93.56 187 ALA A O 1
ATOM 1486 N N . ASP A 1 188 ? 2.409 18.524 -10.125 1.00 93.69 188 ASP A N 1
ATOM 1487 C CA . ASP A 1 188 ? 1.961 17.136 -9.955 1.00 93.69 188 ASP A CA 1
ATOM 1488 C C . ASP A 1 188 ? 1.796 16.435 -11.320 1.00 93.69 188 ASP A C 1
ATOM 1490 O O . ASP A 1 188 ? 2.299 15.330 -11.534 1.00 93.69 188 ASP A O 1
ATOM 1494 N N . GLN A 1 189 ? 1.166 17.113 -12.289 1.00 93.56 189 GLN A N 1
ATOM 1495 C CA . GLN A 1 189 ? 1.028 16.636 -13.671 1.00 93.56 189 GLN A CA 1
ATOM 1496 C C . GLN A 1 189 ? 2.397 16.411 -14.328 1.00 93.56 189 GLN A C 1
ATOM 1498 O O . GLN A 1 189 ? 2.643 15.363 -14.929 1.00 93.56 189 GLN A O 1
ATOM 1503 N N . LYS A 1 190 ? 3.331 17.359 -14.162 1.00 95.50 190 LYS A N 1
ATOM 1504 C CA . LYS A 1 190 ? 4.716 17.214 -14.634 1.00 95.50 190 LYS A CA 1
ATOM 1505 C C . LYS A 1 190 ? 5.437 16.044 -13.959 1.00 95.50 190 LYS A C 1
ATOM 1507 O O . LYS A 1 190 ? 6.284 15.405 -14.585 1.00 95.50 190 LYS A O 1
ATOM 1512 N N . TRP A 1 191 ? 5.136 15.745 -12.699 1.00 96.88 191 TRP A N 1
ATOM 1513 C CA . TRP A 1 191 ? 5.757 14.627 -11.996 1.00 96.88 191 TRP A CA 1
ATOM 1514 C C . TRP A 1 191 ? 5.294 13.273 -12.551 1.00 96.88 191 TRP A C 1
ATOM 1516 O O . TRP A 1 191 ? 6.143 12.444 -12.886 1.00 96.88 191 TRP A O 1
ATOM 1526 N N . LEU A 1 192 ? 3.985 13.088 -12.768 1.00 97.56 192 LEU A N 1
ATOM 1527 C CA . LEU A 1 192 ? 3.421 11.893 -13.417 1.00 97.56 192 LEU A CA 1
ATOM 1528 C C . LEU A 1 192 ? 4.077 11.596 -14.770 1.00 97.56 192 LEU A C 1
ATOM 1530 O O . LEU A 1 192 ? 4.406 10.447 -15.066 1.00 97.56 192 LEU A O 1
ATOM 1534 N N . THR A 1 193 ? 4.278 12.624 -15.594 1.00 97.44 193 THR A N 1
ATOM 1535 C CA . THR A 1 193 ? 4.834 12.479 -16.947 1.00 97.44 193 THR A CA 1
ATOM 1536 C C . THR A 1 193 ? 6.349 12.283 -16.924 1.00 97.44 193 THR A C 1
ATOM 1538 O O . THR A 1 193 ? 6.889 11.530 -17.734 1.00 97.44 193 THR A O 1
ATOM 1541 N N . THR A 1 194 ? 7.048 12.884 -15.956 1.00 98.12 194 THR A N 1
ATOM 1542 C CA . THR A 1 194 ? 8.471 12.613 -15.686 1.00 98.12 194 THR A CA 1
ATOM 1543 C C . THR A 1 194 ? 8.679 11.155 -15.266 1.00 98.12 194 THR A C 1
ATOM 1545 O O . THR A 1 194 ? 9.602 10.511 -15.761 1.00 98.12 194 THR A O 1
ATOM 1548 N N . PHE A 1 195 ? 7.796 10.599 -14.428 1.00 98.56 195 PHE A N 1
ATOM 1549 C CA . PHE A 1 195 ? 7.855 9.190 -14.028 1.00 98.56 195 PHE A CA 1
ATOM 1550 C C . PHE A 1 195 ? 7.647 8.239 -15.217 1.00 98.56 195 PHE A C 1
ATOM 1552 O O . PHE A 1 195 ? 8.418 7.297 -15.390 1.00 98.56 195 PHE A O 1
ATOM 1559 N N . LEU A 1 196 ? 6.672 8.515 -16.096 1.00 98.50 196 LEU A N 1
ATOM 1560 C CA . LEU A 1 196 ? 6.487 7.727 -17.323 1.00 98.50 196 LEU A CA 1
ATOM 1561 C C . LEU A 1 196 ? 7.705 7.798 -18.259 1.00 98.50 196 LEU A C 1
ATOM 1563 O O . LEU A 1 196 ? 8.076 6.787 -18.852 1.00 98.50 196 LEU A O 1
ATOM 1567 N N . ARG A 1 197 ? 8.353 8.965 -18.385 1.00 98.38 197 ARG A N 1
ATOM 1568 C CA . ARG A 1 197 ? 9.593 9.108 -19.172 1.00 98.38 197 ARG A CA 1
ATOM 1569 C C . ARG A 1 197 ? 10.735 8.282 -18.582 1.00 98.38 197 ARG A C 1
ATOM 1571 O O . ARG A 1 197 ? 11.374 7.541 -19.321 1.00 98.38 197 ARG A O 1
ATOM 1578 N N . ALA A 1 198 ? 10.927 8.324 -17.264 1.00 98.25 198 ALA A N 1
ATOM 1579 C CA . ALA A 1 198 ? 11.903 7.476 -16.580 1.00 98.25 198 ALA A CA 1
ATOM 1580 C C . ALA A 1 198 ? 11.621 5.978 -16.818 1.00 98.25 198 ALA A C 1
ATOM 1582 O O . ALA A 1 198 ? 12.526 5.223 -17.166 1.00 98.25 198 ALA A O 1
ATOM 1583 N N . ALA A 1 199 ? 10.357 5.547 -16.741 1.00 98.38 199 ALA A N 1
ATOM 1584 C CA . ALA A 1 199 ? 9.966 4.170 -17.050 1.00 98.38 199 ALA A CA 1
ATOM 1585 C C . ALA A 1 199 ? 10.243 3.769 -18.519 1.00 98.38 199 ALA A C 1
ATOM 1587 O O . ALA A 1 199 ? 10.669 2.641 -18.776 1.00 98.38 199 ALA A O 1
ATOM 1588 N N . LYS A 1 200 ? 10.072 4.689 -19.480 1.00 98.31 200 LYS A N 1
ATOM 1589 C CA . LYS A 1 200 ? 10.428 4.494 -20.900 1.00 98.31 200 LYS A CA 1
ATOM 1590 C C . LYS A 1 200 ? 11.942 4.347 -21.094 1.00 98.31 200 LYS A C 1
ATOM 1592 O O . LYS A 1 200 ? 12.385 3.426 -21.777 1.00 98.31 200 LYS A O 1
ATOM 1597 N N . ASP A 1 201 ? 12.744 5.196 -20.456 1.00 97.94 201 ASP A N 1
ATOM 1598 C CA . ASP A 1 201 ? 14.209 5.098 -20.501 1.00 97.94 201 ASP A CA 1
ATOM 1599 C C . ASP A 1 201 ? 14.700 3.781 -19.881 1.00 97.94 201 ASP A C 1
ATOM 1601 O O . ASP A 1 201 ? 15.588 3.118 -20.423 1.00 97.94 201 ASP A O 1
ATOM 1605 N N . LEU A 1 202 ? 14.085 3.365 -18.771 1.00 97.44 202 LEU A N 1
ATOM 1606 C CA . LEU A 1 202 ? 14.361 2.102 -18.089 1.00 97.44 202 LEU A CA 1
ATOM 1607 C C . LEU A 1 202 ? 14.042 0.891 -18.975 1.00 97.44 202 LEU A C 1
ATOM 1609 O O . LEU A 1 202 ? 14.845 -0.039 -19.065 1.00 97.44 202 LEU A O 1
ATOM 1613 N N . MET A 1 203 ? 12.901 0.924 -19.674 1.00 97.25 203 MET A N 1
ATOM 1614 C CA . MET A 1 203 ? 12.529 -0.072 -20.681 1.00 97.25 203 MET A CA 1
ATOM 1615 C C . MET A 1 203 ? 13.625 -0.199 -21.747 1.00 97.25 203 MET A C 1
ATOM 1617 O O . MET A 1 203 ? 14.063 -1.312 -22.030 1.00 97.25 203 MET A O 1
ATOM 1621 N N . HIS A 1 204 ? 14.106 0.915 -22.306 1.00 96.94 204 HIS A N 1
ATOM 1622 C CA . HIS A 1 204 ? 15.150 0.891 -23.334 1.00 96.94 204 HIS A CA 1
ATOM 1623 C C . HIS A 1 204 ? 16.494 0.356 -22.815 1.00 96.94 204 HIS A C 1
ATOM 1625 O O . HIS A 1 204 ? 17.111 -0.461 -23.496 1.00 96.94 204 HIS A O 1
ATOM 1631 N N . ARG A 1 205 ? 16.939 0.748 -21.612 1.00 96.44 205 ARG A N 1
ATOM 1632 C CA . ARG A 1 205 ? 18.206 0.251 -21.035 1.00 96.44 205 ARG A CA 1
ATOM 1633 C C . ARG A 1 205 ? 18.156 -1.241 -20.705 1.00 96.44 205 ARG A C 1
ATOM 1635 O O . ARG A 1 205 ? 19.099 -1.973 -21.005 1.00 96.44 205 ARG A O 1
ATOM 1642 N N . HIS A 1 206 ? 17.053 -1.699 -20.109 1.00 97.00 206 HIS A N 1
ATOM 1643 C CA . HIS A 1 206 ? 16.904 -3.096 -19.699 1.00 97.00 206 HIS A CA 1
ATOM 1644 C C . HIS A 1 206 ? 16.649 -4.028 -20.896 1.00 97.00 206 HIS A C 1
ATOM 1646 O O . HIS A 1 206 ? 16.950 -5.213 -20.793 1.00 97.00 206 HIS A O 1
ATOM 1652 N N . ASN A 1 207 ? 16.143 -3.524 -22.030 1.00 96.12 207 ASN A N 1
ATOM 1653 C CA . ASN A 1 207 ? 15.914 -4.299 -23.257 1.00 96.12 207 ASN A CA 1
ATOM 1654 C C . ASN A 1 207 ? 17.166 -4.389 -24.154 1.00 96.12 207 ASN A C 1
ATOM 1656 O O . ASN A 1 207 ? 17.104 -4.167 -25.363 1.00 96.12 207 ASN A O 1
ATOM 1660 N N . THR A 1 208 ? 18.322 -4.688 -23.558 1.00 96.56 208 THR A N 1
ATOM 1661 C CA . THR A 1 208 ? 19.578 -4.940 -24.282 1.00 96.56 208 THR A CA 1
ATOM 1662 C C . THR A 1 208 ? 20.053 -6.375 -24.025 1.00 96.56 208 THR A C 1
ATOM 1664 O O . THR A 1 208 ? 19.915 -6.862 -22.897 1.00 96.56 208 THR A O 1
ATOM 1667 N N . PRO A 1 209 ? 20.616 -7.089 -25.022 1.00 96.38 209 PRO A N 1
ATOM 1668 C CA . PRO A 1 209 ? 21.080 -8.469 -24.841 1.00 96.38 209 PRO A CA 1
ATOM 1669 C C . PRO A 1 209 ? 22.066 -8.630 -23.673 1.00 96.38 209 PRO A C 1
ATOM 1671 O O . PRO A 1 209 ? 22.002 -9.603 -22.919 1.00 96.38 209 PRO A O 1
ATOM 1674 N N . GLU A 1 210 ? 22.947 -7.651 -23.478 1.00 95.94 210 GLU A N 1
ATOM 1675 C CA . GLU A 1 210 ? 23.968 -7.615 -22.431 1.00 95.94 210 GLU A CA 1
ATOM 1676 C C . GLU A 1 210 ? 23.360 -7.493 -21.028 1.00 95.94 210 GLU A C 1
ATOM 1678 O O . GLU A 1 210 ? 23.862 -8.120 -20.086 1.00 95.94 210 GLU A O 1
ATOM 1683 N N . TYR A 1 211 ? 22.278 -6.716 -20.888 1.00 97.06 211 TYR A N 1
ATOM 1684 C CA . TYR A 1 211 ? 21.529 -6.573 -19.640 1.00 97.06 211 TYR A CA 1
ATOM 1685 C C . TYR A 1 211 ? 20.717 -7.838 -19.358 1.00 97.06 211 TYR A C 1
ATOM 1687 O O . TYR A 1 211 ? 20.844 -8.430 -18.287 1.00 97.06 211 TYR A O 1
ATOM 1695 N N . LEU A 1 212 ? 19.936 -8.309 -20.335 1.00 96.62 212 LEU A N 1
ATOM 1696 C CA . LEU A 1 212 ? 19.054 -9.472 -20.188 1.00 96.62 212 LEU A CA 1
ATOM 1697 C C . LEU A 1 212 ? 19.823 -10.773 -19.921 1.00 96.62 212 LEU A C 1
ATOM 1699 O O . LEU A 1 212 ? 19.346 -11.616 -19.167 1.00 96.62 212 LEU A O 1
ATOM 1703 N N . ARG A 1 213 ? 21.049 -10.919 -20.441 1.00 96.69 213 ARG A N 1
ATOM 1704 C CA . ARG A 1 213 ? 21.941 -12.044 -20.102 1.00 96.69 213 ARG A CA 1
ATOM 1705 C C . ARG A 1 213 ? 22.323 -12.078 -18.616 1.00 96.69 213 ARG A C 1
ATOM 1707 O O . ARG A 1 213 ? 22.600 -13.150 -18.086 1.00 96.69 213 ARG A O 1
ATOM 1714 N N . GLN A 1 214 ? 22.372 -10.922 -17.955 1.00 97.25 214 GLN A N 1
ATOM 1715 C CA . GLN A 1 214 ? 22.685 -10.797 -16.527 1.00 97.25 214 GLN A CA 1
ATOM 1716 C C . GLN A 1 214 ? 21.427 -10.738 -15.647 1.00 97.25 214 GLN A C 1
ATOM 1718 O O . GLN A 1 214 ? 21.503 -11.070 -14.466 1.00 97.25 214 GLN A O 1
ATOM 1723 N N . ALA A 1 215 ? 20.286 -10.350 -16.224 1.00 97.31 215 ALA A N 1
ATOM 1724 C CA . ALA A 1 215 ? 18.983 -10.290 -15.571 1.00 97.31 215 ALA A CA 1
ATOM 1725 C C . ALA A 1 215 ? 17.908 -11.111 -16.315 1.00 97.31 215 ALA A C 1
ATOM 1727 O O . ALA A 1 215 ? 16.924 -10.537 -16.791 1.00 97.31 215 ALA A O 1
ATOM 1728 N N . PRO A 1 216 ? 18.059 -12.445 -16.439 1.00 96.12 216 PRO A N 1
ATOM 1729 C CA . PRO A 1 216 ? 17.142 -13.285 -17.213 1.00 96.12 216 PRO A CA 1
ATOM 1730 C C . PRO A 1 216 ? 15.679 -13.209 -16.749 1.00 96.12 216 PRO A C 1
ATOM 1732 O O . PRO A 1 216 ? 14.773 -13.292 -17.580 1.00 96.12 216 PRO A O 1
ATOM 1735 N N . HIS A 1 217 ? 15.405 -12.979 -15.459 1.00 96.25 217 HIS A N 1
ATOM 1736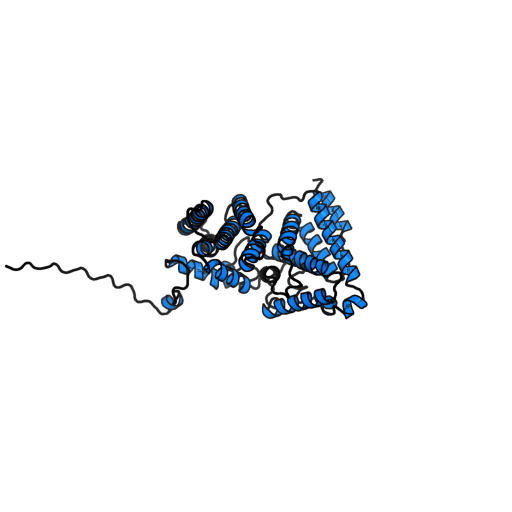 C CA . HIS A 1 217 ? 14.027 -12.832 -14.972 1.00 96.25 217 HIS A CA 1
ATOM 1737 C C . HIS A 1 217 ? 13.342 -11.578 -15.540 1.00 96.25 217 HIS A C 1
ATOM 1739 O O . HIS A 1 217 ? 12.117 -11.555 -15.647 1.00 96.25 217 HIS A O 1
ATOM 1745 N N . ARG A 1 218 ? 14.101 -10.555 -15.966 1.00 96.50 218 ARG A N 1
ATOM 1746 C CA . ARG A 1 218 ? 13.556 -9.318 -16.548 1.00 96.50 218 ARG A CA 1
ATOM 1747 C C . ARG A 1 218 ? 12.824 -9.548 -17.870 1.00 96.50 218 ARG A C 1
ATOM 1749 O O . ARG A 1 218 ? 11.924 -8.764 -18.163 1.00 96.50 218 ARG A O 1
ATOM 1756 N N . VAL A 1 219 ? 13.161 -10.602 -18.619 1.00 93.06 219 VAL A N 1
ATOM 1757 C CA . VAL A 1 219 ? 12.474 -10.981 -19.869 1.00 93.06 219 VAL A CA 1
ATOM 1758 C C . VAL A 1 219 ? 11.032 -11.412 -19.587 1.00 93.06 219 VAL A C 1
ATOM 1760 O O . VAL A 1 219 ? 10.101 -10.885 -20.183 1.00 93.06 219 VAL A O 1
ATOM 1763 N N . HIS A 1 220 ? 10.851 -12.338 -18.642 1.00 94.50 220 HIS A N 1
ATOM 1764 C CA . HIS A 1 220 ? 9.586 -13.057 -18.452 1.00 94.50 220 HIS A CA 1
ATOM 1765 C C . HIS A 1 220 ? 8.732 -12.540 -17.286 1.00 94.50 220 HIS A C 1
ATOM 1767 O O . HIS A 1 220 ? 7.555 -12.888 -17.188 1.00 94.50 220 HIS A O 1
ATOM 1773 N N . ALA A 1 221 ? 9.288 -11.711 -16.390 1.00 96.31 221 ALA A N 1
ATOM 1774 C CA . ALA A 1 221 ? 8.579 -11.223 -15.204 1.00 96.31 221 ALA A CA 1
ATOM 1775 C C . ALA A 1 221 ? 7.224 -10.588 -15.550 1.00 96.31 221 ALA A C 1
ATOM 1777 O O . ALA A 1 221 ? 6.233 -10.907 -14.902 1.00 96.31 221 ALA A O 1
ATOM 1778 N N . PHE A 1 222 ? 7.161 -9.769 -16.600 1.00 96.62 222 PHE A N 1
ATOM 1779 C CA . PHE A 1 222 ? 5.955 -9.045 -17.023 1.00 96.62 222 PHE A CA 1
ATOM 1780 C C . PHE A 1 222 ? 5.430 -9.509 -18.389 1.00 96.62 222 PHE A C 1
ATOM 1782 O O . PHE A 1 222 ? 4.682 -8.789 -19.038 1.00 96.62 222 PHE A O 1
ATOM 1789 N N . GLU A 1 223 ? 5.821 -10.699 -18.851 1.00 93.25 223 GLU A N 1
ATOM 1790 C CA . GLU A 1 223 ? 5.291 -11.263 -20.095 1.00 93.25 223 GLU A CA 1
ATOM 1791 C C . GLU A 1 223 ? 3.780 -11.535 -19.976 1.00 93.25 223 GLU A C 1
ATOM 1793 O O . GLU A 1 223 ? 3.272 -11.821 -18.890 1.00 93.25 223 GLU A O 1
ATOM 1798 N N . MET A 1 224 ? 3.040 -11.453 -21.085 1.00 90.00 224 MET A N 1
ATOM 1799 C CA . MET A 1 224 ? 1.599 -11.717 -21.085 1.00 90.00 224 MET A CA 1
ATOM 1800 C C . MET A 1 224 ? 1.294 -13.098 -20.475 1.00 90.00 224 MET A C 1
ATOM 1802 O O . MET A 1 224 ? 1.949 -14.088 -20.785 1.00 90.00 224 MET A O 1
ATOM 1806 N N . ALA A 1 225 ? 0.281 -13.152 -19.606 1.00 87.12 225 ALA A N 1
ATOM 1807 C CA . ALA A 1 225 ? -0.078 -14.316 -18.785 1.00 87.12 225 ALA A CA 1
ATOM 1808 C C . ALA A 1 225 ? 0.952 -14.747 -17.713 1.00 87.12 225 ALA A C 1
ATOM 1810 O O . ALA A 1 225 ? 0.715 -15.742 -17.022 1.00 87.12 225 ALA A O 1
ATOM 1811 N N . SER A 1 226 ? 2.030 -13.989 -17.468 1.00 93.19 226 SER A N 1
ATOM 1812 C CA . SER A 1 226 ? 2.823 -14.178 -16.247 1.00 93.19 226 SER A CA 1
ATOM 1813 C C . SER A 1 226 ? 1.973 -13.884 -14.991 1.00 93.19 226 SER A C 1
ATOM 1815 O O . SER A 1 226 ? 0.976 -13.152 -15.059 1.00 93.19 226 SER A O 1
ATOM 1817 N N . PRO A 1 227 ? 2.362 -14.392 -13.808 1.00 92.44 227 PRO A N 1
ATOM 1818 C CA . PRO A 1 227 ? 1.685 -14.062 -12.556 1.00 92.44 227 PRO A CA 1
ATOM 1819 C C . PRO A 1 227 ? 1.751 -12.583 -12.141 1.00 92.44 227 PRO A C 1
ATOM 1821 O O . PRO A 1 227 ? 0.867 -12.149 -11.413 1.00 92.44 227 PRO A O 1
ATOM 1824 N N . LEU A 1 228 ? 2.768 -11.829 -12.585 1.00 95.44 228 LEU A N 1
ATOM 1825 C CA . LEU A 1 228 ? 2.891 -10.378 -12.349 1.00 95.44 228 LEU A CA 1
ATOM 1826 C C . LEU A 1 228 ? 2.286 -9.541 -13.485 1.00 95.44 228 LEU A C 1
ATOM 1828 O O . LEU A 1 228 ? 1.987 -8.375 -13.269 1.00 95.44 228 LEU A O 1
ATOM 1832 N N . PHE A 1 229 ? 2.075 -10.102 -14.679 1.00 94.31 229 PHE A N 1
ATOM 1833 C CA . PHE A 1 229 ? 1.197 -9.493 -15.680 1.00 94.31 229 PHE A CA 1
ATOM 1834 C C . PHE A 1 229 ? -0.267 -9.664 -15.265 1.00 94.31 229 PHE A C 1
ATOM 1836 O O . PHE A 1 229 ? -1.057 -8.724 -15.308 1.00 94.31 229 PHE A O 1
ATOM 1843 N N . THR A 1 230 ? -0.618 -10.839 -14.741 1.00 90.81 230 THR A N 1
ATOM 1844 C CA . THR A 1 230 ? -1.716 -11.010 -13.773 1.00 90.81 230 THR A CA 1
ATOM 1845 C C . THR A 1 230 ? -1.436 -10.134 -12.537 1.00 90.81 230 THR A C 1
ATOM 1847 O O . THR A 1 230 ? -0.313 -9.704 -12.341 1.00 90.81 230 THR A O 1
ATOM 1850 N N . LEU A 1 231 ? -2.430 -9.792 -11.712 1.00 92.62 231 LEU A N 1
ATOM 1851 C CA . LEU A 1 231 ? -2.324 -8.744 -10.670 1.00 92.62 231 LEU A CA 1
ATOM 1852 C C . LEU A 1 231 ? -2.153 -7.317 -11.236 1.00 92.62 231 LEU A C 1
ATOM 1854 O O . LEU A 1 231 ? -3.015 -6.486 -10.944 1.00 92.62 231 LEU A O 1
ATOM 1858 N N . LEU A 1 232 ? -1.099 -7.026 -12.016 1.00 95.12 232 LEU A N 1
ATOM 1859 C CA . LEU A 1 232 ? -0.712 -5.659 -12.409 1.00 95.12 232 LEU A CA 1
ATOM 1860 C C . LEU A 1 232 ? -1.409 -5.105 -13.661 1.00 95.12 232 LEU A C 1
ATOM 1862 O O . LEU A 1 232 ? -1.604 -3.897 -13.727 1.00 95.12 232 LEU A O 1
ATOM 1866 N N . SER A 1 233 ? -1.824 -5.942 -14.621 1.00 91.75 233 SER A N 1
ATOM 1867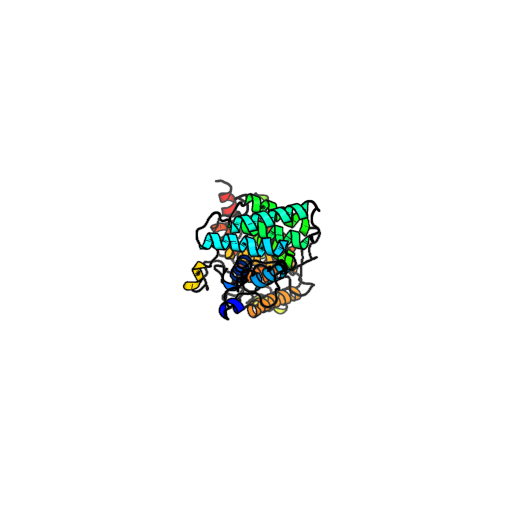 C CA . SER A 1 233 ? -2.629 -5.477 -15.769 1.00 91.75 233 SER A CA 1
ATOM 1868 C C . SER A 1 233 ? -3.968 -4.885 -15.319 1.00 91.75 233 SER A C 1
ATOM 1870 O O . SER A 1 233 ? -4.631 -5.427 -14.419 1.00 91.75 233 SER A O 1
ATOM 1872 N N . SER A 1 234 ? -4.371 -3.785 -15.954 1.00 82.38 234 SER A N 1
ATOM 1873 C CA . SER A 1 234 ? -5.641 -3.112 -15.681 1.00 82.38 234 SER A CA 1
ATOM 1874 C C . SER A 1 234 ? -6.835 -3.940 -16.167 1.00 82.38 234 SER A C 1
ATOM 1876 O O . SER A 1 234 ? -6.717 -4.793 -17.046 1.00 82.38 234 SER A O 1
ATOM 1878 N N . GLY A 1 235 ? -8.016 -3.662 -15.615 1.00 76.56 235 GLY A N 1
ATOM 1879 C CA . GLY A 1 235 ? -9.284 -4.217 -16.094 1.00 76.56 235 GLY A CA 1
ATOM 1880 C C . GLY A 1 235 ? -10.078 -4.982 -15.030 1.00 76.56 235 GLY A C 1
ATOM 1881 O O . GLY A 1 235 ? -9.542 -5.359 -13.983 1.00 76.56 235 GLY A O 1
ATOM 1882 N N . PRO A 1 236 ? -11.380 -5.214 -15.282 1.00 70.50 236 PRO A N 1
ATOM 1883 C CA . PRO A 1 236 ? -12.278 -5.814 -14.307 1.00 70.50 236 PRO A CA 1
ATOM 1884 C C . PRO A 1 236 ? -11.905 -7.275 -14.047 1.00 70.50 236 PRO A C 1
ATOM 1886 O O . PRO A 1 236 ? -11.919 -8.109 -14.953 1.00 70.50 236 PRO A O 1
ATOM 1889 N N . ARG A 1 237 ? -11.620 -7.608 -12.784 1.00 74.25 237 ARG A N 1
ATOM 1890 C CA . ARG A 1 237 ? -11.381 -8.992 -12.353 1.00 74.25 237 ARG A CA 1
ATOM 1891 C C . ARG A 1 237 ? -12.634 -9.543 -11.659 1.00 74.25 237 ARG A C 1
ATOM 1893 O O . ARG A 1 237 ? -13.166 -8.879 -10.765 1.00 74.25 237 ARG A O 1
ATOM 1900 N N . PRO A 1 238 ? -13.129 -10.737 -12.039 1.00 77.56 238 PRO A N 1
ATOM 1901 C CA . PRO A 1 238 ? -14.230 -11.368 -11.323 1.00 77.56 238 PRO A CA 1
ATOM 1902 C C . PRO A 1 238 ? -13.795 -11.688 -9.890 1.00 77.56 238 PRO A C 1
ATOM 1904 O O . PRO A 1 238 ? -12.681 -12.158 -9.658 1.00 77.56 238 PRO A O 1
ATOM 1907 N N . SER A 1 239 ? -14.678 -11.438 -8.922 1.00 81.44 239 SER A N 1
ATOM 1908 C CA . SER A 1 239 ? -14.401 -11.782 -7.527 1.00 81.44 239 SER A CA 1
ATOM 1909 C C . SER A 1 239 ? -14.346 -13.293 -7.335 1.00 81.44 239 SER A C 1
ATOM 1911 O O . SER A 1 239 ? -15.299 -13.998 -7.680 1.00 81.44 239 SER A O 1
ATOM 1913 N N . GLN A 1 240 ? -13.276 -13.757 -6.688 1.00 81.06 240 GLN A N 1
ATOM 1914 C CA . GLN A 1 240 ? -13.142 -15.137 -6.217 1.00 81.06 240 GLN A CA 1
ATOM 1915 C C . GLN A 1 240 ? -13.976 -15.416 -4.950 1.00 81.06 240 GLN A C 1
ATOM 1917 O O . GLN A 1 240 ? -14.009 -16.545 -4.470 1.00 81.06 240 GLN A O 1
ATOM 1922 N N . VAL A 1 241 ? -14.678 -14.416 -4.392 1.00 88.12 241 VAL A N 1
ATOM 1923 C CA . VAL A 1 241 ? -15.547 -14.608 -3.221 1.00 88.12 241 VAL A CA 1
ATOM 1924 C C . VAL A 1 241 ? -16.784 -15.432 -3.618 1.00 88.12 241 VAL A C 1
ATOM 1926 O O . VAL A 1 241 ? -17.580 -14.974 -4.457 1.00 88.12 241 VAL A O 1
ATOM 1929 N N . PRO A 1 242 ? -17.008 -16.610 -2.992 1.00 90.00 242 PRO A N 1
ATOM 1930 C CA . PRO A 1 242 ? -18.189 -17.434 -3.234 1.00 90.00 242 PRO A CA 1
ATOM 1931 C C . PRO A 1 242 ? -19.477 -16.650 -2.991 1.00 90.00 242 PRO A C 1
ATOM 1933 O O . PRO A 1 242 ? -19.559 -15.867 -2.046 1.00 90.00 242 PRO A O 1
ATOM 1936 N N . GLN A 1 243 ? -20.511 -16.879 -3.806 1.00 89.38 243 GLN A N 1
ATOM 1937 C CA . GLN A 1 243 ? -21.739 -16.072 -3.782 1.00 89.38 243 GLN A CA 1
ATOM 1938 C C . GLN A 1 243 ? -22.384 -15.980 -2.387 1.00 89.38 243 GLN A C 1
ATOM 1940 O O . GLN A 1 243 ? -22.776 -14.891 -1.977 1.00 8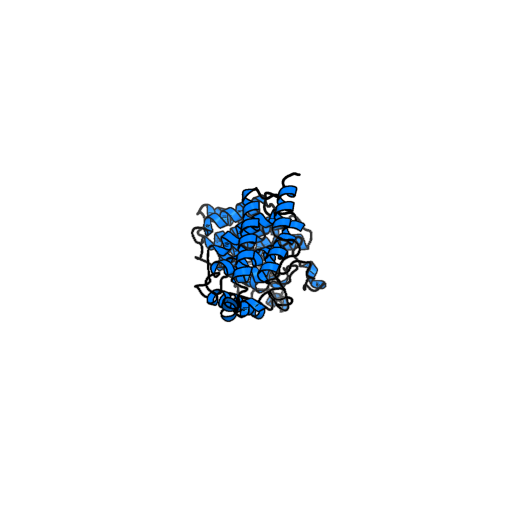9.38 243 GLN A O 1
ATOM 1945 N N . ALA A 1 244 ? -22.412 -17.082 -1.629 1.00 89.81 244 ALA A N 1
ATOM 1946 C CA . ALA A 1 244 ? -22.929 -17.118 -0.257 1.00 89.81 244 ALA A CA 1
ATOM 1947 C C . ALA A 1 244 ? -22.124 -16.254 0.739 1.00 89.81 244 ALA A C 1
ATOM 1949 O O . ALA A 1 244 ? -22.667 -15.792 1.738 1.00 89.81 244 ALA A O 1
ATOM 1950 N N . SER A 1 245 ? -20.840 -16.007 0.467 1.00 90.19 245 SER A N 1
ATOM 1951 C CA . SER A 1 245 ? -19.948 -15.193 1.301 1.00 90.19 245 SER A CA 1
ATOM 1952 C C . SER A 1 245 ? -19.891 -13.723 0.879 1.00 90.19 245 SER A C 1
ATOM 1954 O O . SER A 1 245 ? -19.358 -12.910 1.630 1.00 90.19 245 SER A O 1
ATOM 1956 N N . ARG A 1 246 ? -20.459 -13.349 -0.280 1.00 90.62 246 ARG A N 1
ATOM 1957 C CA . ARG A 1 246 ? -20.426 -11.961 -0.789 1.00 90.62 246 ARG A CA 1
ATOM 1958 C C . ARG A 1 246 ? -21.129 -10.957 0.119 1.00 90.62 246 ARG A C 1
ATOM 1960 O O . ARG A 1 246 ? -20.791 -9.782 0.076 1.00 90.62 246 ARG A O 1
ATOM 1967 N N . VAL A 1 247 ? -22.045 -11.417 0.973 1.00 90.62 247 VAL A N 1
ATOM 1968 C CA . VAL A 1 247 ? -22.674 -10.581 2.006 1.00 90.62 247 VAL A CA 1
ATOM 1969 C C . VAL A 1 247 ? -21.636 -9.952 2.947 1.00 90.62 247 VAL A C 1
ATOM 1971 O O . VAL A 1 247 ? -21.824 -8.823 3.377 1.00 90.62 247 VAL A O 1
ATOM 1974 N N . TYR A 1 248 ? -20.512 -10.637 3.199 1.00 91.88 248 TYR A N 1
ATOM 1975 C CA . TYR A 1 248 ? -19.435 -10.175 4.080 1.00 91.88 248 TYR A CA 1
ATOM 1976 C C . TYR A 1 248 ? -18.374 -9.301 3.385 1.00 91.88 248 TYR A C 1
ATOM 1978 O O . TYR A 1 248 ? -17.381 -8.925 4.017 1.00 91.88 248 TYR A O 1
ATOM 1986 N N . VAL A 1 249 ? -18.535 -8.995 2.093 1.00 91.12 249 VAL A N 1
ATOM 1987 C CA . VAL A 1 249 ? -17.625 -8.081 1.390 1.00 91.12 249 VAL A CA 1
ATOM 1988 C C . VAL A 1 249 ? -17.807 -6.668 1.949 1.00 91.12 249 VAL A C 1
ATOM 1990 O O . VAL A 1 249 ? -18.935 -6.189 2.062 1.00 91.12 249 VAL A O 1
ATOM 1993 N N . VAL A 1 250 ? -16.706 -5.987 2.285 1.00 87.69 250 VAL A N 1
ATOM 1994 C CA . VAL A 1 250 ? -16.739 -4.556 2.638 1.00 87.69 250 VAL A CA 1
ATOM 1995 C C . VAL A 1 250 ? -17.302 -3.762 1.457 1.00 87.69 250 VAL A C 1
ATOM 1997 O O . VAL A 1 250 ? -16.733 -3.798 0.364 1.00 87.69 250 VAL A O 1
ATOM 2000 N N . ARG A 1 251 ? -18.416 -3.053 1.665 1.00 84.25 251 ARG A N 1
ATOM 2001 C CA . ARG A 1 251 ? -19.056 -2.268 0.601 1.00 84.25 251 ARG A CA 1
ATOM 2002 C C . ARG A 1 251 ? -18.239 -1.018 0.296 1.00 84.25 251 ARG A C 1
ATOM 2004 O O . ARG A 1 251 ? -17.590 -0.474 1.186 1.00 84.25 251 ARG A O 1
ATOM 2011 N N . ASP A 1 252 ? -18.253 -0.618 -0.973 1.00 77.31 252 ASP A N 1
ATOM 2012 C CA . ASP A 1 252 ? -17.646 0.614 -1.501 1.00 77.31 252 ASP A CA 1
ATOM 2013 C C . ASP A 1 252 ? -16.128 0.778 -1.249 1.00 77.31 252 ASP A C 1
ATOM 2015 O O . ASP A 1 252 ? -15.533 1.817 -1.531 1.00 77.31 252 ASP A O 1
ATOM 2019 N N . ALA A 1 253 ? -15.457 -0.288 -0.802 1.00 79.31 253 ALA A N 1
ATOM 2020 C CA . ALA A 1 253 ? -14.019 -0.327 -0.572 1.00 79.31 253 ALA A CA 1
ATOM 2021 C C . ALA A 1 253 ? -13.250 -0.588 -1.880 1.00 79.31 253 ALA A C 1
ATOM 2023 O O . ALA A 1 253 ? -12.947 -1.731 -2.228 1.00 79.31 253 ALA A O 1
ATOM 2024 N N . GLN A 1 254 ? -12.891 0.486 -2.584 1.00 82.50 254 GLN A N 1
ATOM 2025 C CA . GLN A 1 254 ? -12.043 0.451 -3.783 1.00 82.50 254 GLN A CA 1
ATOM 2026 C C . GLN A 1 254 ? -10.574 0.158 -3.427 1.00 82.50 254 GLN A C 1
ATOM 2028 O O . GLN A 1 254 ? -9.719 1.036 -3.480 1.00 82.50 254 GLN A O 1
ATOM 2033 N N . THR A 1 255 ? -10.265 -1.076 -3.019 1.00 90.19 255 THR A N 1
ATOM 2034 C CA . THR A 1 255 ? -8.911 -1.473 -2.587 1.00 90.19 255 THR A CA 1
ATOM 2035 C C . THR A 1 255 ? -8.027 -1.994 -3.715 1.00 90.19 255 THR A C 1
ATOM 2037 O O . THR A 1 255 ? -6.809 -1.806 -3.671 1.00 90.19 255 THR A O 1
ATOM 2040 N N . GLN A 1 256 ? -8.621 -2.611 -4.740 1.00 90.56 256 GLN A N 1
ATOM 2041 C CA . GLN A 1 256 ? -7.866 -3.337 -5.760 1.00 90.56 256 GLN A CA 1
ATOM 2042 C C . GLN A 1 256 ? -7.115 -2.402 -6.720 1.00 90.56 256 GLN A C 1
ATOM 2044 O O . GLN A 1 256 ? -5.916 -2.598 -6.921 1.00 90.56 256 GLN A O 1
ATOM 2049 N N . GLU A 1 257 ? -7.781 -1.381 -7.277 1.00 91.81 257 GLU A N 1
ATOM 2050 C CA . GLU A 1 257 ? -7.149 -0.440 -8.219 1.00 91.81 257 GLU A CA 1
ATOM 2051 C C . GLU A 1 257 ? -6.017 0.374 -7.565 1.00 91.81 257 GLU A C 1
ATOM 2053 O O . GLU A 1 257 ? -4.906 0.338 -8.099 1.00 91.81 257 GLU A O 1
ATOM 2058 N N . PRO A 1 258 ? -6.187 1.012 -6.382 1.00 94.75 258 PRO A N 1
ATOM 2059 C CA . PRO A 1 258 ? -5.080 1.725 -5.746 1.00 94.75 258 PRO A CA 1
ATOM 2060 C C . PRO A 1 258 ? -3.911 0.802 -5.400 1.00 94.75 258 PRO A C 1
ATOM 2062 O O . PRO A 1 258 ? -2.763 1.190 -5.589 1.00 94.75 258 PRO A O 1
ATOM 2065 N N . SER A 1 259 ? -4.178 -0.438 -4.966 1.00 96.44 259 SER A N 1
ATOM 2066 C CA . SER A 1 259 ? -3.111 -1.404 -4.665 1.00 96.44 259 SER A CA 1
ATOM 2067 C C . SER A 1 259 ? -2.358 -1.863 -5.916 1.00 96.44 259 SER A C 1
ATOM 2069 O O . SER A 1 259 ? -1.148 -2.088 -5.861 1.00 96.44 259 SER A O 1
ATOM 2071 N N . ARG A 1 260 ? -3.046 -1.967 -7.060 1.00 96.44 260 ARG A N 1
ATOM 2072 C CA . ARG A 1 260 ? -2.441 -2.257 -8.366 1.00 96.44 260 ARG A CA 1
ATOM 2073 C C . ARG A 1 260 ? -1.542 -1.117 -8.831 1.00 96.44 260 ARG A C 1
ATOM 2075 O O . ARG A 1 260 ? -0.368 -1.362 -9.095 1.00 96.44 260 ARG A O 1
ATOM 2082 N N . THR A 1 261 ? -2.063 0.110 -8.874 1.00 97.62 261 THR A N 1
ATOM 2083 C CA . THR A 1 261 ? -1.290 1.306 -9.243 1.00 97.62 261 THR A CA 1
ATOM 2084 C C . THR A 1 261 ? -0.082 1.485 -8.323 1.00 97.62 261 THR A C 1
ATOM 2086 O O . THR A 1 261 ? 1.030 1.696 -8.798 1.00 97.62 261 THR A O 1
ATOM 2089 N N . ALA A 1 262 ? -0.268 1.331 -7.009 1.00 98.50 262 ALA A N 1
ATOM 2090 C CA . ALA A 1 262 ? 0.816 1.392 -6.036 1.00 98.50 262 ALA A CA 1
ATOM 2091 C C . ALA A 1 262 ? 1.909 0.354 -6.315 1.00 98.50 262 ALA A C 1
ATOM 2093 O O . ALA A 1 262 ? 3.090 0.684 -6.294 1.00 98.50 262 ALA A O 1
ATOM 2094 N N . SER A 1 263 ? 1.516 -0.888 -6.617 1.00 98.62 263 SER A N 1
ATOM 2095 C CA . SER A 1 263 ? 2.457 -1.960 -6.954 1.00 98.62 263 SER A CA 1
ATOM 2096 C C . SER A 1 263 ? 3.215 -1.659 -8.252 1.00 98.62 263 SER A C 1
ATOM 2098 O O . SER A 1 263 ? 4.424 -1.860 -8.301 1.00 98.62 263 SER A O 1
ATOM 2100 N N . LEU A 1 264 ? 2.541 -1.125 -9.280 1.00 98.44 264 LEU A N 1
ATOM 2101 C CA . LEU A 1 264 ? 3.171 -0.674 -10.529 1.00 98.44 264 LEU A CA 1
ATOM 2102 C C . LEU A 1 264 ? 4.208 0.437 -10.285 1.00 98.44 264 LEU A C 1
ATOM 2104 O O . LEU A 1 264 ? 5.335 0.336 -10.776 1.00 98.44 264 LEU A O 1
ATOM 2108 N N . ILE A 1 265 ? 3.852 1.469 -9.507 1.00 98.75 265 ILE A N 1
ATOM 2109 C CA . ILE A 1 265 ? 4.762 2.560 -9.118 1.00 98.75 265 ILE A CA 1
ATOM 2110 C C . ILE A 1 265 ? 5.964 1.995 -8.354 1.00 98.75 265 ILE A C 1
ATOM 2112 O O . ILE A 1 265 ? 7.101 2.202 -8.771 1.00 98.75 265 ILE A O 1
ATOM 2116 N N . TYR A 1 266 ? 5.717 1.247 -7.276 1.00 98.75 266 TYR A N 1
ATOM 2117 C CA . TYR A 1 266 ? 6.751 0.729 -6.380 1.00 98.75 266 TYR A CA 1
ATOM 2118 C C . TYR A 1 266 ? 7.738 -0.187 -7.118 1.00 98.75 266 TYR A C 1
ATOM 2120 O O . TYR A 1 266 ? 8.951 -0.042 -6.974 1.00 98.75 266 TYR A O 1
ATOM 2128 N N . ILE A 1 267 ? 7.239 -1.109 -7.951 1.00 98.69 267 ILE A N 1
ATOM 2129 C CA . ILE A 1 267 ? 8.078 -2.016 -8.749 1.00 98.69 267 ILE A CA 1
ATOM 2130 C C . ILE A 1 267 ? 8.912 -1.230 -9.765 1.00 98.69 267 ILE A C 1
ATOM 2132 O O . ILE A 1 267 ? 10.094 -1.523 -9.935 1.00 98.69 267 ILE A O 1
ATOM 2136 N N . THR A 1 268 ? 8.335 -0.220 -10.419 1.00 98.62 268 THR A N 1
ATOM 2137 C CA . THR A 1 268 ? 9.075 0.607 -11.385 1.00 98.62 268 THR A CA 1
ATOM 2138 C C . THR A 1 268 ? 10.146 1.453 -10.694 1.00 98.62 268 THR A C 1
ATOM 2140 O O . THR A 1 268 ? 11.265 1.528 -11.197 1.00 98.62 268 THR A O 1
ATOM 2143 N N . ALA A 1 269 ? 9.846 2.018 -9.520 1.00 98.50 269 ALA A N 1
ATOM 2144 C CA . ALA A 1 269 ? 10.816 2.732 -8.694 1.00 98.50 269 ALA A CA 1
ATOM 2145 C C . ALA A 1 269 ? 11.977 1.814 -8.274 1.00 98.50 269 ALA A C 1
ATOM 2147 O O . ALA A 1 269 ? 13.124 2.131 -8.562 1.00 98.50 269 ALA A O 1
ATOM 2148 N N . ALA A 1 270 ? 11.693 0.623 -7.735 1.00 98.31 270 ALA A N 1
ATOM 2149 C CA . ALA A 1 270 ? 12.726 -0.356 -7.381 1.00 98.31 270 ALA A CA 1
ATOM 2150 C C . ALA A 1 270 ? 13.617 -0.736 -8.579 1.00 98.31 270 ALA A C 1
ATOM 2152 O O . ALA A 1 270 ? 14.841 -0.766 -8.472 1.00 98.31 270 ALA A O 1
ATOM 2153 N N . LEU A 1 271 ? 13.026 -0.980 -9.754 1.00 98.44 271 LEU A N 1
ATOM 2154 C CA . LEU A 1 271 ? 13.795 -1.272 -10.968 1.00 98.44 271 LEU A CA 1
ATOM 2155 C C . LEU A 1 271 ? 14.638 -0.076 -11.441 1.00 98.44 271 LEU A C 1
ATOM 2157 O O . LEU A 1 271 ? 15.712 -0.294 -12.000 1.00 98.44 271 LEU A O 1
ATOM 2161 N N . TRP A 1 272 ? 14.189 1.160 -11.205 1.00 97.94 272 TRP A N 1
ATOM 2162 C CA . TRP A 1 272 ? 14.970 2.375 -11.449 1.00 97.94 272 TRP A CA 1
ATOM 2163 C C . TRP A 1 272 ? 16.132 2.510 -10.452 1.00 97.94 272 TRP A C 1
ATOM 2165 O O . TRP A 1 272 ? 17.255 2.789 -10.869 1.00 97.94 272 TRP A O 1
ATOM 2175 N N . ASP A 1 273 ? 15.931 2.216 -9.166 1.00 96.94 273 ASP A N 1
ATOM 2176 C CA . ASP A 1 273 ? 17.007 2.196 -8.158 1.00 96.94 273 ASP A CA 1
ATOM 2177 C C . ASP A 1 273 ? 18.139 1.226 -8.553 1.00 96.94 273 ASP A C 1
ATOM 2179 O O . ASP A 1 273 ? 19.316 1.456 -8.268 1.00 96.94 273 ASP A O 1
ATOM 2183 N N . TYR A 1 274 ? 17.792 0.137 -9.249 1.00 97.19 274 TYR A N 1
ATOM 2184 C CA . TYR A 1 274 ? 18.726 -0.886 -9.726 1.00 97.19 274 TYR A CA 1
ATOM 2185 C C . TYR A 1 274 ? 19.118 -0.738 -11.206 1.00 97.19 274 TYR A C 1
ATOM 2187 O O . TYR A 1 274 ? 19.710 -1.666 -11.763 1.00 97.19 274 TYR A O 1
ATOM 2195 N N . GLN A 1 275 ? 18.822 0.394 -11.859 1.00 95.06 275 GLN A N 1
ATOM 2196 C CA . GLN A 1 275 ? 19.000 0.560 -13.313 1.00 95.06 275 GLN A CA 1
ATOM 2197 C C . GLN A 1 275 ? 20.434 0.262 -13.796 1.00 95.06 275 GLN A C 1
ATOM 2199 O O . GLN A 1 275 ? 20.617 -0.339 -14.849 1.00 95.06 275 GLN A O 1
ATOM 2204 N N . GLU A 1 276 ? 21.449 0.569 -12.980 1.00 94.38 276 GLU A N 1
ATOM 2205 C CA . GLU A 1 276 ? 22.870 0.305 -13.271 1.00 94.38 276 GLU A CA 1
ATOM 2206 C C . GLU A 1 276 ? 23.380 -1.045 -12.705 1.00 94.38 276 GLU A C 1
ATOM 2208 O O . GLU A 1 276 ? 24.577 -1.331 -12.718 1.00 94.38 276 GLU A O 1
ATOM 2213 N N . SER A 1 277 ? 22.495 -1.899 -12.173 1.00 97.31 277 SER A N 1
ATOM 2214 C CA . SER A 1 277 ? 22.848 -3.181 -11.546 1.00 97.31 277 SER A CA 1
ATOM 2215 C C . SER A 1 277 ? 21.907 -4.326 -11.965 1.00 97.31 277 SER A C 1
ATOM 2217 O O . SER A 1 277 ? 20.978 -4.680 -11.230 1.00 97.31 277 SER A O 1
ATOM 2219 N N . PRO A 1 278 ? 22.186 -4.999 -13.102 1.00 97.50 278 PRO A N 1
ATOM 2220 C CA . PRO A 1 278 ? 21.387 -6.133 -13.582 1.00 97.50 278 PRO A CA 1
ATOM 2221 C C . PRO A 1 278 ? 21.206 -7.247 -12.538 1.00 97.50 278 PRO A C 1
ATOM 2223 O O . PRO A 1 278 ? 20.131 -7.827 -12.422 1.00 97.50 278 PRO A O 1
ATOM 2226 N N . SER A 1 279 ? 22.235 -7.505 -11.721 1.00 97.56 279 SER A N 1
ATOM 2227 C CA . SER A 1 279 ? 22.192 -8.502 -10.640 1.00 97.56 279 SER A CA 1
ATOM 2228 C C . SER A 1 279 ? 21.156 -8.165 -9.555 1.00 97.56 279 SER A C 1
ATOM 2230 O O . SER A 1 279 ? 20.437 -9.055 -9.093 1.00 97.56 279 SER A O 1
ATOM 2232 N N . LYS A 1 280 ? 21.026 -6.885 -9.170 1.00 98.25 280 LYS A N 1
ATOM 2233 C CA . LYS A 1 280 ? 19.986 -6.443 -8.226 1.00 98.25 280 LYS A CA 1
ATOM 2234 C C . LYS A 1 280 ? 18.593 -6.559 -8.842 1.00 98.25 280 LYS A C 1
ATOM 2236 O O . LYS A 1 280 ? 17.710 -7.129 -8.205 1.00 98.25 280 LYS A O 1
ATOM 2241 N N . THR A 1 281 ? 18.430 -6.130 -10.096 1.00 98.38 281 THR A N 1
ATOM 2242 C CA . THR A 1 281 ? 17.191 -6.317 -10.872 1.00 98.38 281 THR A CA 1
ATOM 2243 C C . THR A 1 281 ? 16.754 -7.784 -10.907 1.00 98.38 281 THR A C 1
ATOM 2245 O O . THR A 1 281 ? 15.600 -8.085 -10.607 1.00 98.38 281 THR A O 1
ATOM 2248 N N . ASP A 1 282 ? 17.660 -8.719 -11.210 1.00 98.25 282 ASP A N 1
ATOM 2249 C CA . ASP A 1 282 ? 17.323 -10.146 -11.277 1.00 98.25 282 ASP A CA 1
ATOM 2250 C C . ASP A 1 282 ? 16.921 -10.726 -9.916 1.00 98.25 282 ASP A C 1
ATOM 2252 O O . ASP A 1 282 ? 15.919 -11.435 -9.810 1.00 98.25 282 ASP A O 1
ATOM 2256 N N . ARG A 1 283 ? 17.675 -10.393 -8.858 1.00 98.12 283 ARG A N 1
ATOM 2257 C CA . ARG A 1 283 ? 17.382 -10.821 -7.480 1.00 98.12 283 ARG A CA 1
ATOM 2258 C C . ARG A 1 283 ? 16.029 -10.298 -7.007 1.00 98.12 283 ARG A C 1
ATOM 2260 O O . ARG A 1 283 ? 15.249 -11.075 -6.462 1.00 98.12 283 ARG A O 1
ATOM 2267 N N . PHE A 1 284 ? 15.724 -9.027 -7.266 1.00 98.50 284 PHE A N 1
ATOM 2268 C CA . PHE A 1 284 ? 14.437 -8.427 -6.923 1.00 98.50 284 PHE A CA 1
ATOM 2269 C C . PHE A 1 284 ? 13.274 -9.099 -7.665 1.00 98.50 284 PHE A C 1
ATOM 2271 O O . PHE A 1 284 ? 12.312 -9.527 -7.033 1.00 98.50 284 PHE A O 1
ATOM 2278 N N . LEU A 1 285 ? 13.372 -9.287 -8.984 1.00 98.12 285 LEU A N 1
ATOM 2279 C CA . LEU A 1 285 ? 12.308 -9.935 -9.762 1.00 98.12 285 LEU A CA 1
ATOM 2280 C C . LEU A 1 285 ? 12.100 -11.406 -9.370 1.00 98.12 285 LEU A C 1
ATOM 2282 O O . LEU A 1 285 ? 10.961 -11.872 -9.294 1.00 98.12 285 LEU A O 1
ATOM 2286 N N . ARG A 1 286 ? 13.177 -12.130 -9.049 1.00 97.25 286 ARG A N 1
ATOM 2287 C CA . ARG A 1 286 ? 13.112 -13.497 -8.514 1.00 97.25 286 ARG A CA 1
ATOM 2288 C C . ARG A 1 286 ? 12.460 -13.544 -7.128 1.00 97.25 286 ARG A C 1
ATOM 2290 O O . ARG A 1 286 ? 11.680 -14.458 -6.854 1.00 97.25 286 ARG A O 1
ATOM 2297 N N . TYR A 1 287 ? 12.735 -12.557 -6.274 1.00 97.62 287 TYR A N 1
ATOM 2298 C CA . TYR A 1 287 ? 12.059 -12.381 -4.988 1.00 97.62 287 TYR A CA 1
ATOM 2299 C C . TYR A 1 287 ? 10.551 -12.144 -5.179 1.00 97.62 287 TYR A C 1
ATOM 2301 O O . TYR A 1 287 ? 9.755 -12.880 -4.597 1.00 97.62 287 TYR A O 1
ATOM 2309 N N . LEU A 1 288 ? 10.141 -11.233 -6.074 1.00 97.62 288 LEU A N 1
ATOM 2310 C CA . LEU A 1 288 ? 8.720 -11.001 -6.382 1.00 97.62 288 LEU A CA 1
ATOM 2311 C C . LEU A 1 288 ? 8.013 -12.260 -6.900 1.00 97.62 288 LEU A C 1
ATOM 2313 O O . LEU A 1 288 ? 6.908 -12.577 -6.461 1.00 97.62 288 LEU A O 1
ATOM 2317 N N . TRP A 1 289 ? 8.649 -13.013 -7.802 1.00 96.06 289 TRP A N 1
ATOM 2318 C CA . TRP A 1 289 ? 8.098 -14.279 -8.292 1.00 96.06 289 TRP A CA 1
ATOM 2319 C C . TRP A 1 289 ? 7.923 -15.302 -7.160 1.00 96.06 289 TRP A C 1
ATOM 2321 O O . TRP A 1 289 ? 6.901 -15.987 -7.084 1.00 96.06 289 TRP A O 1
ATOM 2331 N N . THR A 1 290 ? 8.898 -15.368 -6.248 1.00 96.25 290 THR A N 1
ATOM 2332 C CA . THR A 1 290 ? 8.868 -16.255 -5.077 1.00 96.25 290 THR A CA 1
ATOM 2333 C C . THR A 1 290 ? 7.715 -15.892 -4.142 1.00 96.25 290 THR A C 1
ATOM 2335 O O . THR A 1 290 ? 6.940 -16.778 -3.783 1.00 96.25 290 THR A O 1
ATOM 2338 N N . LEU A 1 291 ? 7.532 -14.604 -3.829 1.00 96.38 291 LEU A N 1
ATOM 2339 C CA . LEU A 1 291 ? 6.393 -14.103 -3.052 1.00 96.38 291 LEU A CA 1
ATOM 2340 C C . LEU A 1 291 ? 5.051 -14.484 -3.687 1.00 96.38 291 LEU A C 1
ATOM 2342 O O . LEU A 1 291 ? 4.185 -15.056 -3.025 1.00 96.38 291 LEU A O 1
ATOM 2346 N N . VAL A 1 292 ? 4.883 -14.208 -4.983 1.00 95.94 292 VAL A N 1
ATOM 2347 C CA . VAL A 1 292 ? 3.640 -14.497 -5.713 1.00 95.94 292 VAL A CA 1
ATOM 2348 C C . VAL A 1 292 ? 3.280 -15.983 -5.639 1.00 95.94 292 VAL A C 1
ATOM 2350 O O . VAL A 1 292 ? 2.113 -16.311 -5.433 1.00 95.94 292 VAL A O 1
ATOM 2353 N N . LYS A 1 293 ? 4.266 -16.884 -5.722 1.00 95.56 293 LYS A N 1
ATOM 2354 C CA . LYS A 1 293 ? 4.050 -18.333 -5.578 1.00 95.56 293 LYS A CA 1
ATOM 2355 C C . LYS A 1 293 ? 3.781 -18.767 -4.136 1.00 95.56 293 LYS A C 1
ATOM 2357 O O . LYS A 1 293 ? 2.880 -19.578 -3.919 1.00 95.56 293 LYS A O 1
ATOM 2362 N N . GLN A 1 294 ? 4.524 -18.235 -3.164 1.00 95.94 294 GLN A N 1
ATOM 2363 C CA . GLN A 1 294 ? 4.361 -18.546 -1.735 1.00 95.94 294 GLN A CA 1
ATOM 2364 C C . GLN A 1 294 ? 2.993 -18.116 -1.193 1.00 95.94 294 GLN A C 1
ATOM 2366 O O . GLN A 1 294 ? 2.403 -18.835 -0.392 1.00 95.94 294 GLN A O 1
ATOM 2371 N N . HIS A 1 295 ? 2.470 -16.985 -1.667 1.00 95.31 295 HIS A N 1
ATOM 2372 C CA . HIS A 1 295 ? 1.163 -16.450 -1.277 1.00 95.31 295 HIS A CA 1
ATOM 2373 C C . HIS A 1 295 ? 0.034 -16.805 -2.264 1.00 95.31 295 HIS A C 1
ATOM 2375 O O . HIS A 1 295 ? -1.064 -16.268 -2.148 1.00 95.31 295 HIS A O 1
ATOM 2381 N N . HIS A 1 296 ? 0.293 -17.712 -3.217 1.00 94.12 296 HIS A N 1
ATOM 2382 C CA . HIS A 1 296 ? -0.661 -18.222 -4.218 1.00 94.12 296 HIS A CA 1
ATOM 2383 C C . HIS A 1 296 ? -1.366 -17.145 -5.066 1.00 94.12 296 HIS A C 1
ATOM 2385 O O . HIS A 1 296 ? -2.437 -17.381 -5.626 1.00 94.12 296 HIS A O 1
ATOM 2391 N N . LEU A 1 297 ? -0.746 -15.973 -5.228 1.00 93.69 297 LEU A N 1
ATOM 2392 C CA . LEU A 1 297 ? -1.303 -14.842 -5.980 1.00 93.69 297 LEU A CA 1
ATOM 2393 C C . LEU A 1 297 ? -1.363 -15.104 -7.499 1.00 93.69 297 LEU A C 1
ATOM 2395 O O . LEU A 1 297 ? -1.992 -14.346 -8.233 1.00 93.69 297 LEU A O 1
ATOM 2399 N N . ASP A 1 298 ? -0.737 -16.190 -7.966 1.00 91.00 298 ASP A N 1
ATOM 2400 C CA . ASP A 1 298 ? -0.875 -16.731 -9.321 1.00 91.00 298 ASP A CA 1
ATOM 2401 C C . ASP A 1 298 ? -2.179 -17.521 -9.541 1.00 91.00 298 ASP A C 1
ATOM 2403 O O . ASP A 1 298 ? -2.559 -17.756 -10.687 1.00 91.00 298 ASP A O 1
ATOM 2407 N N . ARG A 1 299 ? -2.857 -17.932 -8.462 1.00 89.06 299 ARG A N 1
ATOM 2408 C CA . ARG A 1 299 ? -4.127 -18.681 -8.477 1.00 89.06 299 ARG A CA 1
ATOM 2409 C C . ARG A 1 299 ? -5.291 -17.858 -7.942 1.00 89.06 299 ARG A C 1
ATOM 2411 O O . ARG A 1 299 ? -6.366 -17.886 -8.531 1.00 89.06 299 ARG A O 1
ATOM 2418 N N . ASP A 1 300 ? -5.035 -17.104 -6.876 1.00 89.31 300 ASP A N 1
ATOM 2419 C CA . ASP A 1 300 ? -5.993 -16.277 -6.146 1.00 89.31 300 ASP A CA 1
ATOM 2420 C C . ASP A 1 300 ? -5.524 -14.803 -6.177 1.00 89.31 300 ASP A C 1
ATOM 2422 O O . ASP A 1 300 ? -4.918 -14.318 -5.216 1.00 89.31 300 ASP A O 1
ATOM 2426 N N . PRO A 1 301 ? -5.721 -14.062 -7.292 1.00 89.75 301 PRO A N 1
ATOM 2427 C CA . PRO A 1 301 ? -5.019 -12.800 -7.501 1.00 89.75 301 PRO A CA 1
ATOM 2428 C C . PRO A 1 301 ? -5.556 -11.663 -6.621 1.00 89.75 301 PRO A C 1
ATOM 2430 O O . PRO A 1 301 ? -6.645 -11.133 -6.860 1.00 89.75 301 PRO A O 1
ATOM 2433 N N . ALA A 1 302 ? -4.750 -11.229 -5.650 1.00 92.44 302 ALA A N 1
ATOM 2434 C CA . ALA A 1 302 ? -5.068 -10.127 -4.747 1.00 92.44 302 ALA A CA 1
ATOM 2435 C C . ALA A 1 302 ? -3.985 -9.035 -4.764 1.00 92.44 302 ALA A C 1
ATOM 2437 O O . ALA A 1 302 ? -2.880 -9.209 -4.244 1.00 92.44 302 ALA A O 1
ATOM 2438 N N . CYS A 1 303 ? -4.319 -7.884 -5.357 1.00 93.75 303 CYS A N 1
ATOM 2439 C CA . CYS A 1 303 ? -3.421 -6.732 -5.476 1.00 93.75 303 CYS A CA 1
ATOM 2440 C C . CYS A 1 303 ? -3.076 -6.133 -4.103 1.00 93.75 303 CYS A C 1
ATOM 2442 O O . CYS A 1 303 ? -1.964 -5.656 -3.908 1.00 93.75 303 CYS A O 1
ATOM 2444 N N . GLU A 1 304 ? -3.999 -6.200 -3.142 1.00 94.81 304 GLU A N 1
ATOM 2445 C CA . GLU A 1 304 ? -3.804 -5.755 -1.759 1.00 94.81 304 GLU A CA 1
ATOM 2446 C C . GLU A 1 304 ? -2.711 -6.567 -1.051 1.00 94.81 304 GLU A C 1
ATOM 2448 O O . GLU A 1 304 ? -1.866 -6.004 -0.358 1.00 94.81 304 GLU A O 1
ATOM 2453 N N . THR A 1 305 ? -2.697 -7.890 -1.257 1.00 96.31 305 THR A N 1
ATOM 2454 C CA . THR A 1 305 ? -1.656 -8.762 -0.698 1.00 96.31 305 THR A CA 1
ATOM 2455 C C . THR A 1 305 ? -0.316 -8.551 -1.409 1.00 96.31 305 THR A C 1
ATOM 2457 O O . THR A 1 305 ? 0.703 -8.495 -0.729 1.00 96.31 305 THR A O 1
ATOM 2460 N N . LEU A 1 306 ? -0.292 -8.357 -2.737 1.00 97.25 306 LEU A N 1
ATOM 2461 C CA . LEU A 1 306 ? 0.946 -7.997 -3.450 1.00 97.25 306 LEU A CA 1
ATOM 2462 C C . LEU A 1 306 ? 1.547 -6.689 -2.911 1.00 97.25 306 LEU A C 1
ATOM 2464 O O . LEU A 1 306 ? 2.728 -6.660 -2.578 1.00 97.25 306 LEU A O 1
ATOM 2468 N N . LEU A 1 307 ? 0.731 -5.637 -2.782 1.00 98.06 307 LEU A N 1
ATOM 2469 C CA . LEU A 1 307 ? 1.157 -4.351 -2.233 1.00 98.06 307 LEU A CA 1
ATOM 2470 C C . LEU A 1 307 ? 1.738 -4.509 -0.821 1.00 98.06 307 LEU A C 1
ATOM 2472 O O . LEU A 1 307 ? 2.806 -3.977 -0.531 1.00 98.06 307 LEU A O 1
ATOM 2476 N N . TRP A 1 308 ? 1.056 -5.249 0.054 1.00 98.06 308 TRP A N 1
ATOM 2477 C CA . TRP A 1 308 ? 1.533 -5.473 1.418 1.00 98.06 308 TRP A CA 1
ATOM 2478 C C . TRP A 1 308 ? 2.914 -6.146 1.442 1.00 98.06 308 TRP A C 1
ATOM 2480 O O . TRP A 1 308 ? 3.801 -5.696 2.158 1.00 98.06 308 TRP A O 1
ATOM 2490 N N . LEU A 1 309 ? 3.129 -7.173 0.613 1.00 97.69 309 LEU A N 1
ATOM 2491 C CA . LEU A 1 309 ? 4.409 -7.891 0.525 1.00 97.69 309 LEU A CA 1
ATOM 2492 C C . LEU A 1 309 ? 5.550 -7.041 -0.068 1.00 97.69 309 LEU A C 1
ATOM 2494 O O . LEU A 1 309 ? 6.718 -7.283 0.242 1.00 97.69 309 LEU A O 1
ATOM 2498 N N . LEU A 1 310 ? 5.227 -6.057 -0.918 1.00 98.06 310 LEU A N 1
ATOM 2499 C CA . LEU A 1 310 ? 6.185 -5.048 -1.381 1.00 98.06 310 LEU A CA 1
ATOM 2500 C C . LEU A 1 310 ? 6.591 -4.118 -0.229 1.00 98.06 310 LEU A C 1
ATOM 2502 O O . LEU A 1 310 ? 7.779 -3.908 -0.007 1.00 98.06 310 LEU A O 1
ATOM 2506 N N . LEU A 1 311 ? 5.613 -3.617 0.532 1.00 97.62 311 LEU A N 1
ATOM 2507 C CA . LEU A 1 311 ? 5.825 -2.705 1.662 1.00 97.62 311 LEU A CA 1
ATOM 2508 C C . LEU A 1 311 ? 6.539 -3.352 2.863 1.00 97.62 311 LEU A C 1
ATOM 2510 O O . LEU A 1 311 ? 7.252 -2.654 3.577 1.00 97.62 311 LEU A O 1
ATOM 2514 N N . GLU A 1 312 ? 6.405 -4.668 3.065 1.00 95.06 312 GLU A N 1
ATOM 2515 C CA . GLU A 1 312 ? 7.156 -5.409 4.095 1.00 95.06 312 GLU A CA 1
ATOM 2516 C C . GLU A 1 312 ? 8.678 -5.462 3.823 1.00 95.06 312 GLU A C 1
ATOM 2518 O O . GLU A 1 312 ? 9.439 -5.839 4.714 1.00 95.06 312 GLU A O 1
ATOM 2523 N N . GLU A 1 313 ? 9.130 -5.118 2.606 1.00 90.94 313 GLU A N 1
ATOM 2524 C CA . GLU A 1 313 ? 10.535 -5.114 2.159 1.00 90.94 313 GLU A CA 1
ATOM 2525 C C . GLU A 1 313 ? 11.341 -6.370 2.563 1.00 90.94 313 GLU A C 1
ATOM 2527 O O . GLU A 1 313 ? 12.535 -6.314 2.861 1.00 90.94 313 GLU A O 1
ATOM 2532 N N . GLY A 1 314 ? 10.703 -7.546 2.548 1.00 91.56 314 GLY A N 1
ATOM 2533 C CA . GLY A 1 314 ? 11.299 -8.833 2.942 1.00 91.56 314 GLY A CA 1
ATOM 2534 C C . GLY A 1 314 ? 12.442 -9.350 2.050 1.00 91.56 314 GLY A C 1
ATOM 2535 O O . GLY A 1 314 ? 12.919 -10.465 2.257 1.00 91.56 314 GLY A O 1
ATOM 2536 N N . CYS A 1 315 ? 12.889 -8.564 1.069 1.00 93.62 315 CYS A N 1
ATOM 2537 C CA . CYS A 1 315 ? 14.018 -8.855 0.191 1.00 93.62 315 CYS A CA 1
ATOM 2538 C C . CYS A 1 315 ? 15.373 -8.684 0.906 1.00 93.62 315 CYS A C 1
ATOM 2540 O O . CYS A 1 315 ? 15.445 -8.288 2.073 1.00 93.62 315 CYS A O 1
ATOM 2542 N N . ASP A 1 316 ? 16.470 -8.984 0.208 1.00 95.06 316 ASP A N 1
ATOM 2543 C CA . ASP A 1 316 ? 17.828 -8.786 0.727 1.00 95.06 316 ASP A CA 1
ATOM 2544 C C . ASP A 1 316 ? 18.097 -7.308 1.073 1.00 95.06 316 ASP A C 1
ATOM 2546 O O . ASP A 1 316 ? 17.609 -6.397 0.404 1.00 95.06 316 ASP A O 1
ATOM 2550 N N . SER A 1 317 ? 18.899 -7.048 2.110 1.00 93.88 317 SER A N 1
ATOM 2551 C CA . SER A 1 317 ? 19.071 -5.699 2.678 1.00 93.88 317 SER A CA 1
ATOM 2552 C C . SER A 1 317 ? 19.642 -4.654 1.714 1.00 93.88 317 SER A C 1
ATOM 2554 O O . SER A 1 317 ? 19.430 -3.469 1.930 1.00 93.88 317 SER A O 1
ATOM 2556 N N . ASP A 1 318 ? 20.356 -5.060 0.660 1.00 96.00 318 ASP A N 1
ATOM 2557 C CA . ASP A 1 318 ? 20.889 -4.157 -0.370 1.00 96.00 318 ASP A CA 1
ATOM 2558 C C . ASP A 1 318 ? 19.870 -3.790 -1.468 1.00 96.00 318 ASP A C 1
ATOM 2560 O O . ASP A 1 318 ? 20.203 -3.019 -2.372 1.00 96.00 318 ASP A O 1
ATOM 2564 N N . LEU A 1 319 ? 18.656 -4.344 -1.409 1.00 96.75 319 LEU A N 1
ATOM 2565 C CA . LEU A 1 319 ? 17.525 -4.029 -2.289 1.00 96.75 319 LEU A CA 1
ATOM 2566 C C . LEU A 1 319 ? 16.498 -3.103 -1.601 1.00 96.75 319 LEU A C 1
ATOM 2568 O O . LEU A 1 319 ? 15.765 -2.372 -2.274 1.00 96.75 319 LEU A O 1
ATOM 2572 N N . ARG A 1 320 ? 16.456 -3.114 -0.268 1.00 95.12 320 ARG A N 1
ATOM 2573 C CA . ARG A 1 320 ? 15.553 -2.297 0.558 1.00 95.12 320 ARG A CA 1
ATOM 2574 C C . ARG A 1 320 ? 15.810 -0.804 0.369 1.00 95.12 320 ARG A C 1
ATOM 2576 O O . ARG A 1 320 ? 16.961 -0.397 0.221 1.00 95.12 320 ARG A O 1
ATOM 2583 N N . ASP A 1 321 ? 14.749 -0.006 0.388 1.00 93.88 321 ASP A N 1
ATOM 2584 C CA . ASP A 1 321 ? 14.842 1.453 0.445 1.00 93.88 321 ASP A CA 1
ATOM 2585 C C . ASP A 1 321 ? 13.677 2.011 1.280 1.00 93.88 321 ASP A C 1
ATOM 2587 O O . ASP A 1 321 ? 12.537 2.042 0.801 1.00 93.88 321 ASP A O 1
ATOM 2591 N N . PRO A 1 322 ? 13.943 2.508 2.505 1.00 90.75 322 PRO A N 1
ATOM 2592 C CA . PRO A 1 322 ? 12.898 3.036 3.375 1.00 90.75 322 PRO A CA 1
ATOM 2593 C C . PRO A 1 322 ? 12.105 4.192 2.747 1.00 90.75 322 PRO A C 1
ATOM 2595 O O . PRO A 1 322 ? 10.953 4.400 3.119 1.00 90.75 322 PRO A O 1
ATOM 2598 N N . GLU A 1 323 ? 12.656 4.931 1.778 1.00 94.62 323 GLU A N 1
ATOM 2599 C CA . GLU A 1 323 ? 11.966 6.043 1.115 1.00 94.62 323 GLU A CA 1
ATOM 2600 C C . GLU A 1 323 ? 11.024 5.600 -0.016 1.00 94.62 323 GLU A C 1
ATOM 2602 O O . GLU A 1 323 ? 10.149 6.374 -0.432 1.00 94.62 323 GLU A O 1
ATOM 2607 N N . ARG A 1 324 ? 11.125 4.353 -0.499 1.00 95.75 324 ARG A N 1
ATOM 2608 C CA . ARG A 1 324 ? 10.312 3.858 -1.624 1.00 95.75 324 ARG A CA 1
ATOM 2609 C C . ARG A 1 324 ? 8.825 3.795 -1.279 1.00 95.75 324 ARG A C 1
ATOM 2611 O O . ARG A 1 324 ? 7.987 4.152 -2.108 1.00 95.75 324 ARG A O 1
ATOM 2618 N N . GLY A 1 325 ? 8.491 3.430 -0.039 1.00 96.50 325 GLY A N 1
ATOM 2619 C CA . GLY A 1 325 ? 7.118 3.473 0.476 1.00 96.50 325 GLY A CA 1
ATOM 2620 C C . GLY A 1 325 ? 6.551 4.900 0.557 1.00 96.50 325 GLY A C 1
ATOM 2621 O O . GLY A 1 325 ? 5.392 5.145 0.212 1.00 96.50 325 GLY A O 1
ATOM 2622 N N . TRP A 1 326 ? 7.372 5.879 0.943 1.00 96.56 326 TRP A N 1
ATOM 2623 C CA . TRP A 1 326 ? 6.939 7.276 1.049 1.00 96.56 326 TRP A CA 1
ATOM 2624 C C . TRP A 1 326 ? 6.717 7.906 -0.329 1.00 96.56 326 TRP A C 1
ATOM 2626 O O . TRP A 1 326 ? 5.624 8.408 -0.595 1.00 96.56 326 TRP A O 1
ATOM 2636 N N . SER A 1 327 ? 7.706 7.807 -1.220 1.00 96.88 327 SER A N 1
ATOM 2637 C CA . SER A 1 327 ? 7.662 8.361 -2.583 1.00 96.88 327 SER A CA 1
ATOM 2638 C C . SER A 1 327 ? 6.565 7.737 -3.456 1.00 96.88 327 SER A C 1
ATOM 2640 O O . SER A 1 327 ? 5.838 8.466 -4.134 1.00 96.88 327 SER A O 1
ATOM 2642 N N . THR A 1 328 ? 6.370 6.416 -3.374 1.00 98.44 328 THR A N 1
ATOM 2643 C CA . THR A 1 328 ? 5.255 5.713 -4.035 1.00 98.44 328 THR A CA 1
ATOM 2644 C C . THR A 1 328 ? 3.903 6.267 -3.586 1.00 98.44 328 THR A C 1
ATOM 2646 O O . THR A 1 328 ? 3.027 6.488 -4.419 1.00 98.44 328 THR A O 1
ATOM 2649 N N . GLY A 1 329 ? 3.730 6.528 -2.285 1.00 97.00 329 GLY A N 1
ATOM 2650 C CA . GLY A 1 329 ? 2.477 7.051 -1.734 1.00 97.00 329 GLY A CA 1
ATOM 2651 C C . GLY A 1 329 ? 2.142 8.463 -2.210 1.00 97.00 329 GLY A C 1
ATOM 2652 O O . GLY A 1 329 ? 0.986 8.741 -2.521 1.00 97.00 329 GLY A O 1
ATOM 2653 N N . GLU A 1 330 ? 3.141 9.340 -2.314 1.00 96.25 330 GLU A N 1
ATOM 2654 C CA . GLU A 1 330 ? 2.953 10.698 -2.837 1.00 96.25 330 GLU A CA 1
ATOM 2655 C C . GLU A 1 330 ? 2.600 10.695 -4.337 1.00 96.25 330 GLU A C 1
ATOM 2657 O O . GLU A 1 330 ? 1.654 11.370 -4.746 1.00 96.25 330 GLU A O 1
ATOM 2662 N N . LEU A 1 331 ? 3.276 9.882 -5.162 1.00 97.81 331 LEU A N 1
ATOM 2663 C CA . LEU A 1 331 ? 2.944 9.780 -6.590 1.00 97.81 331 LEU A CA 1
ATOM 2664 C C . LEU A 1 331 ? 1.573 9.118 -6.816 1.00 97.81 331 LEU A C 1
ATOM 2666 O O . LEU A 1 331 ? 0.813 9.540 -7.686 1.00 97.81 331 LEU A O 1
ATOM 2670 N N . LEU A 1 332 ? 1.224 8.114 -6.007 1.00 97.81 332 LEU A N 1
ATOM 2671 C CA . LEU A 1 332 ? -0.097 7.487 -6.025 1.00 97.81 332 LEU A CA 1
ATOM 2672 C C . LEU A 1 332 ? -1.199 8.473 -5.622 1.00 97.81 332 LEU A C 1
ATOM 2674 O O . LEU A 1 332 ? -2.265 8.472 -6.236 1.00 97.81 332 LEU A O 1
ATOM 2678 N N . LYS A 1 333 ? -0.957 9.325 -4.615 1.00 95.81 333 LYS A N 1
ATOM 2679 C CA . LYS A 1 333 ? -1.897 10.381 -4.215 1.00 95.81 333 LYS A CA 1
ATOM 2680 C C . LYS A 1 333 ? -2.225 11.274 -5.407 1.00 95.81 333 LYS A C 1
ATOM 2682 O O . LYS A 1 333 ? -3.403 11.498 -5.657 1.00 95.81 333 LYS A O 1
ATOM 2687 N N . VAL A 1 334 ? -1.206 11.703 -6.155 1.00 96.12 334 VAL A N 1
ATOM 2688 C CA . VAL A 1 334 ? -1.343 12.493 -7.388 1.00 96.12 334 VAL A CA 1
ATOM 2689 C C . VAL A 1 334 ? -2.082 11.722 -8.492 1.00 96.12 334 VAL A C 1
ATOM 2691 O O . VAL A 1 334 ? -3.019 12.249 -9.088 1.00 96.12 334 VAL A O 1
ATOM 2694 N N . HIS A 1 335 ? -1.722 10.459 -8.749 1.00 96.75 335 HIS A N 1
ATOM 2695 C CA . HIS A 1 335 ? -2.407 9.610 -9.740 1.00 96.75 335 HIS A CA 1
ATOM 2696 C C . HIS A 1 335 ? -3.910 9.486 -9.459 1.00 96.75 335 HIS A C 1
ATOM 2698 O O . HIS A 1 335 ? -4.720 9.626 -10.373 1.00 96.75 335 HIS A O 1
ATOM 2704 N N . LYS A 1 336 ? -4.303 9.320 -8.191 1.00 95.31 336 LYS A N 1
ATOM 2705 C CA . LYS A 1 336 ? -5.712 9.189 -7.780 1.00 95.31 336 LYS A CA 1
ATOM 2706 C C . LYS A 1 336 ? -6.548 10.462 -7.987 1.00 95.31 336 LYS A C 1
ATOM 2708 O O . LYS A 1 336 ? -7.766 10.389 -7.851 1.00 95.31 336 LYS A O 1
ATOM 2713 N N . GLN A 1 337 ? -5.928 11.598 -8.323 1.00 94.69 337 GLN A N 1
ATOM 2714 C CA . GLN A 1 337 ? -6.602 12.847 -8.719 1.00 94.69 337 GLN A CA 1
ATOM 2715 C C . GLN A 1 337 ? -6.898 12.910 -10.225 1.00 94.69 337 GLN A C 1
ATOM 2717 O O . GLN A 1 337 ? -7.569 13.824 -10.690 1.00 94.69 337 GLN A O 1
ATOM 2722 N N . LEU A 1 338 ? -6.377 11.977 -11.022 1.00 94.12 338 LEU A N 1
ATOM 2723 C CA . LEU A 1 338 ? -6.696 11.894 -12.444 1.00 94.12 338 LEU A CA 1
ATOM 2724 C C . LEU A 1 338 ? -8.128 11.384 -12.645 1.00 94.12 338 LEU A C 1
ATOM 2726 O O . LEU A 1 338 ? -8.643 10.604 -11.840 1.00 94.12 338 LEU A O 1
ATOM 2730 N N . ARG A 1 339 ? -8.746 11.737 -13.780 1.00 92.75 339 ARG A N 1
ATOM 2731 C CA . ARG A 1 339 ? -9.983 11.076 -14.228 1.00 92.75 339 ARG A CA 1
ATOM 2732 C C . ARG A 1 339 ? -9.754 9.558 -14.390 1.00 92.75 339 ARG A C 1
ATOM 2734 O O . ARG A 1 339 ? -8.645 9.168 -14.763 1.00 92.75 339 ARG A O 1
ATOM 2741 N N . PRO A 1 340 ? -10.766 8.689 -14.195 1.00 91.94 340 PRO A N 1
ATOM 2742 C CA . PRO A 1 340 ? -10.593 7.232 -14.281 1.00 91.94 340 PRO A CA 1
ATOM 2743 C C . PRO A 1 340 ? -10.003 6.718 -15.606 1.00 91.94 340 PRO A C 1
ATOM 2745 O O . PRO A 1 340 ? -9.248 5.749 -15.612 1.00 91.94 340 PRO A O 1
ATOM 2748 N N . ASP A 1 341 ? -10.305 7.374 -16.726 1.00 93.31 341 ASP A N 1
ATOM 2749 C CA . ASP A 1 341 ? -9.757 7.046 -18.045 1.00 93.31 341 ASP A CA 1
ATOM 2750 C C . ASP A 1 341 ? -8.258 7.384 -18.165 1.00 93.31 341 ASP A C 1
ATOM 2752 O O . ASP A 1 341 ? -7.491 6.609 -18.737 1.00 93.31 341 ASP A O 1
ATOM 2756 N N . LEU A 1 342 ? -7.820 8.482 -17.541 1.00 95.06 342 LEU A N 1
ATOM 2757 C CA . LEU A 1 342 ? -6.411 8.867 -17.449 1.00 95.06 342 LEU A CA 1
ATOM 2758 C C . LEU A 1 342 ? -5.644 8.002 -16.442 1.00 95.06 342 LEU A C 1
ATOM 2760 O O . LEU A 1 342 ? -4.497 7.651 -16.708 1.00 95.06 342 LEU A O 1
ATOM 2764 N N . GLN A 1 343 ? -6.277 7.595 -15.335 1.00 95.25 343 GLN A N 1
ATOM 2765 C CA . GLN A 1 343 ? -5.716 6.602 -14.408 1.00 95.25 343 GLN A CA 1
ATOM 2766 C C . GLN A 1 343 ? -5.429 5.275 -15.121 1.00 95.25 343 GLN A C 1
ATOM 2768 O O . GLN A 1 343 ? -4.341 4.714 -14.969 1.00 95.25 343 GLN A O 1
ATOM 2773 N N . PHE A 1 344 ? -6.389 4.800 -15.923 1.00 95.06 344 PHE A N 1
ATOM 2774 C CA . PHE A 1 344 ? -6.252 3.598 -16.743 1.00 95.06 344 PHE A CA 1
ATOM 2775 C C . PHE A 1 344 ? -5.145 3.755 -17.793 1.00 95.06 344 PHE A C 1
ATOM 2777 O O . PHE A 1 344 ? -4.244 2.923 -17.849 1.00 95.06 344 PHE A O 1
ATOM 2784 N N . LEU A 1 345 ? -5.152 4.840 -18.577 1.00 96.31 345 LEU A N 1
ATOM 2785 C CA . LEU A 1 345 ? -4.129 5.092 -19.598 1.00 96.31 345 LEU A CA 1
ATOM 2786 C C . LEU A 1 345 ? -2.712 5.145 -19.000 1.00 96.31 345 LEU A C 1
ATOM 2788 O O . LEU A 1 345 ? -1.794 4.541 -19.550 1.00 96.31 345 LEU A O 1
ATOM 2792 N N . TRP A 1 346 ? -2.535 5.815 -17.858 1.00 97.12 346 TRP A N 1
ATOM 2793 C CA . TRP A 1 346 ? -1.248 5.891 -17.162 1.00 97.12 346 TRP A CA 1
ATOM 2794 C C . TRP A 1 346 ? -0.760 4.505 -16.706 1.00 97.12 346 TRP A C 1
ATOM 2796 O O . TRP A 1 346 ? 0.397 4.151 -16.946 1.00 97.12 346 TRP A O 1
ATOM 2806 N N . ASN A 1 347 ? -1.651 3.694 -16.119 1.00 97.06 347 ASN A N 1
ATOM 2807 C CA . ASN A 1 347 ? -1.345 2.319 -15.709 1.00 97.06 347 ASN A CA 1
ATOM 2808 C C . ASN A 1 347 ? -0.953 1.441 -16.908 1.00 97.06 347 ASN A C 1
ATOM 2810 O O . ASN A 1 347 ? 0.034 0.711 -16.835 1.00 97.06 347 ASN A O 1
ATOM 2814 N N . GLU A 1 348 ? -1.682 1.538 -18.022 1.00 96.38 348 GLU A N 1
ATOM 2815 C CA . GLU A 1 348 ? -1.399 0.762 -19.231 1.00 96.38 348 GLU A CA 1
ATOM 2816 C C . GLU A 1 348 ? -0.067 1.157 -19.880 1.00 96.38 348 GLU A C 1
ATOM 2818 O O . GLU A 1 348 ? 0.695 0.272 -20.272 1.00 96.38 348 GLU A O 1
ATOM 2823 N N . ILE A 1 349 ? 0.270 2.452 -19.954 1.00 97.69 349 ILE A N 1
ATOM 2824 C CA . ILE A 1 349 ? 1.585 2.913 -20.439 1.00 97.69 349 ILE A CA 1
ATOM 2825 C C . ILE A 1 349 ? 2.705 2.296 -19.591 1.00 97.69 349 ILE A C 1
ATOM 2827 O O . ILE A 1 349 ? 3.661 1.735 -20.133 1.00 97.69 349 ILE A O 1
ATOM 2831 N N . LEU A 1 350 ? 2.571 2.355 -18.264 1.00 97.31 350 LEU A N 1
ATOM 2832 C CA . LEU A 1 350 ? 3.572 1.822 -17.345 1.00 97.31 350 LEU A CA 1
ATOM 2833 C C . LEU A 1 350 ? 3.704 0.295 -17.452 1.00 97.31 350 LEU A C 1
ATOM 2835 O O . LEU A 1 350 ? 4.818 -0.230 -17.500 1.00 97.31 350 LEU A O 1
ATOM 2839 N N . MET A 1 351 ? 2.581 -0.418 -17.567 1.00 96.94 351 MET A N 1
ATOM 2840 C CA . MET A 1 351 ? 2.565 -1.868 -17.750 1.00 96.94 351 MET A CA 1
ATOM 2841 C C . MET A 1 351 ? 3.192 -2.290 -19.088 1.00 96.94 351 MET A C 1
ATOM 2843 O O . MET A 1 351 ? 3.933 -3.274 -19.134 1.00 96.94 351 MET A O 1
ATOM 2847 N N . ASN A 1 352 ? 2.978 -1.525 -20.165 1.00 96.81 352 ASN A N 1
ATOM 2848 C CA . ASN A 1 352 ? 3.641 -1.743 -21.455 1.00 96.81 352 ASN A CA 1
ATOM 2849 C C . ASN A 1 352 ? 5.169 -1.618 -21.322 1.00 96.81 352 ASN A C 1
ATOM 2851 O O . ASN A 1 352 ? 5.890 -2.526 -21.737 1.00 96.81 352 ASN A O 1
ATOM 2855 N N . PHE A 1 353 ? 5.673 -0.570 -20.661 1.00 97.75 353 PHE A N 1
ATOM 2856 C CA . PHE A 1 353 ? 7.114 -0.387 -20.434 1.00 97.75 353 PHE A CA 1
ATOM 2857 C C . PHE A 1 353 ? 7.730 -1.490 -19.555 1.00 97.75 353 PHE A C 1
ATOM 2859 O O . PHE A 1 353 ? 8.819 -1.994 -19.854 1.00 97.75 353 PHE A O 1
ATOM 2866 N N . LEU A 1 354 ? 7.024 -1.951 -18.517 1.00 97.44 354 LEU A N 1
ATOM 2867 C CA . LEU A 1 354 ? 7.432 -3.140 -17.760 1.00 97.44 354 LEU A CA 1
ATOM 2868 C C . LEU A 1 354 ? 7.472 -4.391 -18.658 1.00 97.44 354 LEU A C 1
ATOM 2870 O O . LEU A 1 354 ? 8.409 -5.180 -18.557 1.00 97.44 354 LEU A O 1
ATOM 2874 N N . SER A 1 355 ? 6.550 -4.524 -19.608 1.00 96.31 355 SER A N 1
ATOM 2875 C CA . SER A 1 355 ? 6.454 -5.660 -20.542 1.00 96.31 355 SER A CA 1
ATOM 2876 C C . SER A 1 355 ? 7.376 -5.569 -21.774 1.00 96.31 355 SER A C 1
ATOM 2878 O O . SER A 1 355 ? 7.285 -6.422 -22.653 1.00 96.31 355 SER A O 1
ATOM 2880 N N . PHE A 1 356 ? 8.242 -4.548 -21.874 1.00 96.06 356 PHE A N 1
ATOM 2881 C CA . PHE A 1 356 ? 9.034 -4.224 -23.080 1.00 96.06 356 PHE A CA 1
ATOM 2882 C C . PHE A 1 356 ? 8.200 -3.961 -24.352 1.00 96.06 356 PHE A C 1
ATOM 2884 O O . PHE A 1 356 ? 8.684 -4.111 -25.475 1.00 96.06 356 PHE A O 1
ATOM 2891 N N . GLN A 1 357 ? 6.948 -3.539 -24.184 1.00 94.56 357 GLN A N 1
ATOM 2892 C CA . GLN A 1 357 ? 6.019 -3.222 -25.265 1.00 94.56 357 GLN A CA 1
ATOM 2893 C C . GLN A 1 357 ? 5.923 -1.707 -25.477 1.00 94.56 357 GLN A C 1
ATOM 2895 O O . GLN A 1 357 ? 6.047 -0.912 -24.545 1.00 94.56 357 GLN A O 1
ATOM 2900 N N . THR A 1 358 ? 5.692 -1.295 -26.726 1.00 92.81 358 THR A N 1
ATOM 2901 C CA . THR A 1 358 ? 5.390 0.107 -27.044 1.00 92.81 358 THR A CA 1
ATOM 2902 C C . THR A 1 358 ? 3.880 0.321 -26.902 1.00 92.81 358 THR A C 1
ATOM 2904 O O . THR A 1 358 ? 3.127 -0.346 -27.614 1.00 92.81 358 THR A O 1
ATOM 2907 N N . PRO A 1 359 ? 3.413 1.225 -26.021 1.00 93.44 359 PRO A N 1
ATOM 2908 C CA . PRO A 1 359 ? 1.987 1.451 -25.819 1.00 93.44 359 PRO A CA 1
ATOM 2909 C C . PRO A 1 359 ? 1.334 2.081 -27.056 1.00 93.44 359 PRO A C 1
ATOM 2911 O O . PRO A 1 359 ? 1.906 2.965 -27.692 1.00 93.44 359 PRO A O 1
ATOM 2914 N N . ILE A 1 360 ? 0.099 1.666 -27.360 1.00 90.50 360 ILE A N 1
ATOM 2915 C CA . ILE A 1 360 ? -0.690 2.175 -28.500 1.00 90.50 360 ILE A CA 1
ATOM 2916 C C . ILE A 1 360 ? -0.983 3.677 -28.347 1.00 90.50 360 ILE A C 1
ATOM 2918 O O . ILE A 1 360 ? -0.914 4.433 -29.313 1.00 90.50 360 ILE A O 1
ATOM 2922 N N . ARG A 1 361 ? -1.296 4.114 -27.121 1.00 93.44 361 ARG A N 1
ATOM 2923 C CA . ARG A 1 361 ? -1.399 5.525 -26.733 1.00 93.44 361 ARG A CA 1
ATOM 2924 C C . ARG A 1 361 ? 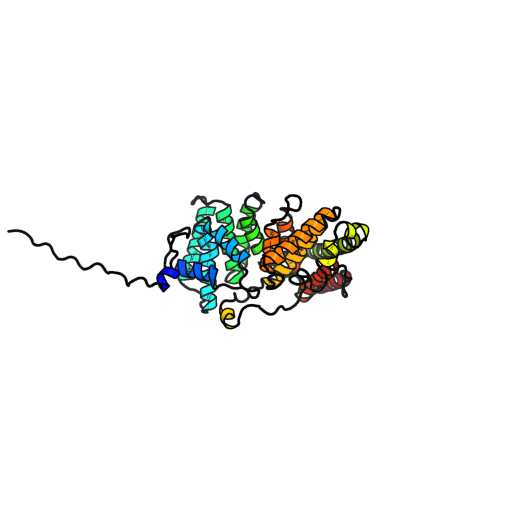-0.219 5.843 -25.817 1.00 93.44 361 ARG A C 1
ATOM 2926 O O . ARG A 1 361 ? -0.166 5.336 -24.702 1.00 93.44 361 ARG A O 1
ATOM 2933 N N . GLY A 1 362 ? 0.743 6.614 -26.322 1.00 94.12 362 GLY A N 1
ATOM 2934 C CA . GLY A 1 362 ? 1.991 6.940 -25.626 1.00 94.12 362 GLY A CA 1
ATOM 2935 C C . GLY A 1 362 ? 1.873 8.041 -24.569 1.00 94.12 362 GLY A C 1
ATOM 2936 O O . GLY A 1 362 ? 0.787 8.545 -24.280 1.00 94.12 362 GLY A O 1
ATOM 2937 N N . ILE A 1 363 ? 3.029 8.441 -24.028 1.00 96.81 363 ILE A N 1
ATOM 2938 C CA . ILE A 1 363 ? 3.156 9.518 -23.028 1.00 96.81 363 ILE A CA 1
ATOM 2939 C C . ILE A 1 363 ? 2.619 10.833 -23.599 1.00 96.81 363 ILE A C 1
ATOM 2941 O O . ILE A 1 363 ? 1.938 11.579 -22.909 1.00 96.81 363 ILE A O 1
ATOM 2945 N N . GLU A 1 364 ? 2.883 11.073 -24.877 1.00 96.06 364 GLU A N 1
ATOM 2946 C CA . GLU A 1 364 ? 2.511 12.269 -25.618 1.00 96.06 364 GLU A CA 1
ATOM 2947 C C . GLU A 1 364 ? 0.976 12.433 -25.658 1.00 96.06 364 GLU A C 1
ATOM 2949 O O . GLU A 1 364 ? 0.451 13.490 -25.320 1.00 96.06 364 GLU A O 1
ATOM 2954 N N . ALA A 1 365 ? 0.238 11.348 -25.928 1.00 95.06 365 ALA A N 1
ATOM 2955 C CA . ALA A 1 365 ? -1.229 11.346 -25.925 1.00 95.06 365 ALA A CA 1
ATOM 2956 C C . ALA A 1 365 ? -1.841 11.467 -24.513 1.00 95.06 365 ALA A C 1
ATOM 2958 O O . ALA A 1 365 ? -2.981 11.908 -24.368 1.00 95.06 365 ALA A O 1
ATOM 2959 N N . PHE A 1 366 ? -1.109 11.047 -23.476 1.00 96.38 366 PHE A N 1
ATOM 2960 C CA . PHE A 1 366 ? -1.491 11.250 -22.076 1.00 96.38 366 PHE A CA 1
ATOM 2961 C C . PHE A 1 366 ? -1.259 12.708 -21.637 1.00 96.38 366 PHE A C 1
ATOM 2963 O O . PHE A 1 366 ? -2.110 13.288 -20.967 1.00 96.38 366 PHE A O 1
ATOM 2970 N N . GLU A 1 367 ? -0.154 13.327 -22.063 1.00 95.00 367 GLU A N 1
ATOM 2971 C CA . GLU A 1 367 ? 0.138 14.748 -21.829 1.00 95.00 367 GLU A CA 1
ATOM 2972 C C . GLU A 1 367 ? -0.863 15.678 -22.514 1.00 95.00 367 GLU A C 1
ATOM 2974 O O . GLU A 1 367 ? -1.319 16.643 -21.899 1.00 95.00 367 GLU A O 1
ATOM 2979 N N . GLU A 1 368 ? -1.255 15.372 -23.751 1.00 93.44 368 GLU A N 1
ATOM 2980 C CA . GLU A 1 368 ? -2.302 16.114 -24.452 1.00 93.44 368 GLU A CA 1
ATOM 2981 C C . GLU A 1 368 ? -3.621 16.098 -23.665 1.00 93.44 368 GLU A C 1
ATOM 2983 O O . GLU A 1 368 ? -4.183 17.163 -23.399 1.00 93.44 368 GLU A O 1
ATOM 2988 N N . GLU A 1 369 ? -4.115 14.933 -23.229 1.00 92.06 369 GLU A N 1
ATOM 2989 C CA . GLU A 1 369 ? -5.375 14.876 -22.473 1.00 92.06 369 GLU A CA 1
ATOM 2990 C C . GLU A 1 369 ? -5.286 15.490 -21.065 1.00 92.06 369 GLU A C 1
ATOM 2992 O O . GLU A 1 369 ? -6.262 16.100 -20.618 1.00 92.06 369 GLU A O 1
ATOM 2997 N N . LEU A 1 370 ? -4.131 15.421 -20.388 1.00 89.88 370 LEU A N 1
ATOM 2998 C CA . LEU A 1 370 ? -3.901 16.139 -19.124 1.00 89.88 370 LEU A CA 1
ATOM 2999 C C . LEU A 1 370 ? -4.146 17.649 -19.276 1.00 89.88 370 LEU A C 1
ATOM 3001 O O . LEU A 1 370 ? -4.903 18.240 -18.499 1.00 89.88 370 LEU A O 1
ATOM 3005 N N . LEU A 1 371 ? -3.564 18.266 -20.308 1.00 85.88 371 LEU A N 1
ATOM 3006 C CA . LEU A 1 371 ? -3.705 19.702 -20.571 1.00 85.88 371 LEU A CA 1
ATOM 3007 C C . LEU A 1 371 ? -5.164 20.087 -20.870 1.00 85.88 371 LEU A C 1
ATOM 3009 O O . LEU A 1 371 ? -5.671 21.073 -20.327 1.00 85.88 371 LEU A O 1
ATOM 3013 N N . HIS A 1 372 ? -5.871 19.275 -21.662 1.00 81.12 372 HIS A N 1
ATOM 3014 C CA . HIS A 1 372 ? -7.295 19.489 -21.943 1.00 81.12 372 HIS A CA 1
ATOM 3015 C C . HIS A 1 372 ? -8.161 19.348 -20.680 1.00 81.12 372 HIS A C 1
ATOM 3017 O O . HIS A 1 372 ? -9.093 20.129 -20.497 1.00 81.12 372 HIS A O 1
ATOM 3023 N N . SER A 1 373 ? -7.827 18.421 -19.773 1.00 70.25 373 SER A N 1
ATOM 3024 C CA . SER A 1 373 ? -8.549 18.231 -18.505 1.00 70.25 373 SER A CA 1
ATOM 3025 C C . SER A 1 373 ? -8.392 19.380 -17.500 1.00 70.25 373 SER A C 1
ATOM 3027 O O . SER A 1 373 ? -9.179 19.469 -16.567 1.00 70.25 373 SER A O 1
ATOM 3029 N N . THR A 1 374 ? -7.410 20.267 -17.704 1.00 61.03 374 THR A N 1
ATOM 3030 C CA . THR A 1 374 ? -7.161 21.450 -16.854 1.00 61.03 374 THR A CA 1
ATOM 3031 C C . THR A 1 374 ? -7.773 22.736 -17.445 1.00 61.03 374 THR A C 1
ATOM 3033 O O . THR A 1 374 ? -7.651 23.811 -16.865 1.00 61.03 374 THR A O 1
ATOM 3036 N N . SER A 1 375 ? -8.406 22.642 -18.622 1.00 53.56 375 SER A N 1
ATOM 3037 C CA . SER A 1 375 ? -8.984 23.777 -19.367 1.00 53.56 375 SER A CA 1
ATOM 3038 C C . SER A 1 375 ? -10.525 23.801 -19.351 1.00 53.56 375 SER A C 1
ATOM 3040 O O . SER A 1 375 ? -11.131 24.562 -20.107 1.00 53.56 375 SER A O 1
ATOM 3042 N N . GLN A 1 376 ? -11.143 22.950 -18.524 1.00 44.19 376 GLN A N 1
ATOM 3043 C CA . GLN A 1 376 ? -12.583 22.859 -18.249 1.00 44.19 376 GLN A CA 1
ATOM 3044 C C . GLN A 1 376 ? -12.830 23.073 -16.754 1.00 44.19 376 GLN A C 1
ATOM 3046 O O . GLN A 1 376 ? -13.872 23.687 -16.439 1.00 44.19 376 GLN A O 1
#

Organism: NCBI:txid1612424

Radius of gyration: 24.35 Å; chains: 1; bounding box: 56×51×102 Å

Sequence (376 aa):
MKTQPHPSLPQHIGSPVTILDASRRDPFSSLPMEYDSTDIELADYWRNKLTYWSGQNVHVKNQIFRTAMGHPLSFKAVVLSYCARWKAQLYGMTDSDEIQRHVRQAAKLIEEATSGSAIVSPDDLVMALGGMALQEERFGSKEQAQQYVERAVKVLRPRTGSNPAVETFIHYIRYLMTPEVPTPNPADQKWLTTFLRAAKDLMHRHNTPEYLRQAPHRVHAFEMASPLFTLLSSGPRPSQVPQASRVYVVRDAQTQEPSRTASLIYITAALWDYQESPSKTDRFLRYLWTLVKQHHLDRDPACETLLWLLLEEGCDSDLRDPERGWSTGELLKVHKQLRPDLQFLWNEILMNFLSFQTPIRGIEAFEEELLHSTSQ

Secondary structure (DSSP, 8-state):
-PPPPPPPPPP--PPPPPHHHHTTS-TT--SSS---HHHHHHHHIIIII-BBTTB--HHHHHHHHHHHTTSHHHHIIIIIHHHHHHHHHHTT-SS-HHHHHHHHHHHHHHHHHHTTSS---HHHHHHHHHHHHHHHHHHS-HHHHHHHHHHHHHHHGGGTTS-HHHHHHHHHHHHHSPPSSSS--HHHHHHHHHHHHHHHHHHHHHSSHHHHTT-THHHHTTSTTSTTHHHHS-SPPPP-S-GGGGGGBPTT---HHHHHHHHHHHHHHHHHHTTT-HHHHHHHHHHHHHHHHHTTTTTS--HHHHHHHHHTT-S-TTT--HHHHHHHHHHHHHHTTS-HHHHHHHHHHHHHHHTTPPPSS-HHHHHHHHHHHT--

Foldseek 3Di:
DDDDDDDDDDDDDDDDQDPVNVVQDPVVPQAQDDDDSLQSVQQCCLQPFAAALLGNLNVLSVLQCVLQSPHPLLCLLQGQLLSQLLVCVLVVHLDDPSNVVSLVVSVVVLVCVVVVVDDDDLLNSLSNLLSNLQSCQQRNPLVSSVVSLVSSCVSCVVPQPVDLSSQLSSLLSLLQRFFPALAFDPVLLVVLLVLLVLLLVLLVLCPDPVLCVLQVLLQPLLAPLHLLVVLQADDDDRGPQPPVSCSSHRPPRPNSLSLNLLLLQLLSVLSSVCSVPSNLNNQVSVVLSVQCVVVVCSPSPGSSSSSSVSSSVPGDPVSDDSCSSVVSSVSSNSLSSDDPVLNNVSSQSSSCSSNSHHDPQHSVNSSVVSVVVVVD

pLDDT: mean 89.19, std 14.69, range [34.09, 98.75]